Protein AF-0000000075192062 (afdb_homodimer)

pLDDT: mean 96.03, std 3.92, range [68.31, 98.94]

Sequence (660 aa):
MAPKVLLGEIKWAHEEAKELFDGIADVTILDKSLDKSSFFKELSPGGKYSEIVAIFRSYVAFLRHFDKELIDHFPPSLKWVATSSAGYDSVDVEALKAKGIYLSNTPTAVDDATATTALYLIISAMRQFSSAERSLRDLKWKPAGNAAVSHDLTGKTLAILGLGGIGLRIAELVHAFPMRVIYHNRHKAEGAPEYCEYFEDVEEMLKQADVLSISIPLNASTTGIVGEKWIRTMKRGSIIVNTARGGVIDEDALIRALEDGHLGSVGLDVLPNEPHVNPRLLEFPNITLLPHMGTETRDTQRKMEVRALTNIRDYLVHGMGKDLIPEMRTMAPKVLLGEIKWAHEEAKELFDGIADVTILDKSLDKSSFFKELSPGGKYSEIVAIFRSYVAFLRHFDKELIDHFPPSLKWVATSSAGYDSVDVEALKAKGIYLSNTPTAVDDATATTALYLIISAMRQFSSAERSLRDLKWKPAGNAAVSHDLTGKTLAILGLGGIGLRIAELVHAFPMRVIYHNRHKAEGAPEYCEYFEDVEEMLKQADVLSISIPLNASTTGIVGEKWIRTMKRGSIIVNTARGGVIDEDALIRALEDGHLGSVGLDVLPNEPHVNPRLLEFPNITLLPHMGTETRDTQRKMEVRALTNIRDYLVHGMGKDLIPEMRT

Organism: Armillaria gallica (NCBI:txid47427)

Nearest PDB structures (foldseek):
  3wnv-assembly1_A  TM=9.305E-01  e=2.493E-35  Paecilomyces sp. 'thermophila'
  2dbq-assembly1_A  TM=8.800E-01  e=1.506E-28  Pyrococcus horikoshii
  5tx7-assembly1_B  TM=8.130E-01  e=1.736E-26  Nitratidesulfovibrio vulgaris
  5z1z-assembly1_A  TM=7.712E-01  e=2.624E-23  Escherichia coli BL21(DE3)
  5mh6-assembly1_A  TM=8.482E-01  e=2.146E-21  Haloferax mediterranei ATCC 33500

Radius of gyration: 28.7 Å; Cα contacts (8 Å, |Δi|>4): 1396; chains: 2; bounding box: 57×98×65 Å

Solvent-accessible surface area (backbone atoms only — not comparable to full-atom values): 33623 Å² total; per-residue (Å²): 130,64,50,27,33,36,31,41,77,72,86,69,35,60,67,56,51,53,61,66,31,59,94,57,42,43,78,41,70,64,66,85,81,57,51,72,70,57,47,49,51,25,19,29,90,85,27,89,47,25,62,25,32,32,36,41,36,29,85,49,83,80,48,50,49,42,41,59,71,60,57,70,46,54,29,89,54,35,39,39,36,20,28,56,33,70,73,62,77,52,41,42,60,67,54,34,50,74,68,63,29,46,52,27,35,19,73,70,48,47,17,64,46,35,20,52,43,46,50,47,31,50,51,30,25,35,44,36,44,52,38,25,25,52,28,33,76,71,71,60,26,59,54,85,68,46,30,81,75,14,43,66,63,57,76,33,28,39,26,30,41,21,61,47,66,38,29,45,43,36,52,57,55,45,52,69,43,58,36,48,39,34,31,29,45,100,54,86,56,85,84,60,55,86,72,51,42,81,30,81,52,57,64,69,44,34,52,61,23,44,29,40,39,41,41,47,75,62,46,89,86,29,50,34,56,50,20,56,69,56,59,68,46,27,38,74,48,19,32,43,33,36,67,48,46,22,50,26,40,27,61,68,40,52,52,53,30,47,74,72,44,38,29,54,24,31,13,31,26,40,53,68,51,72,80,54,74,65,69,73,62,73,73,47,60,47,40,33,57,40,51,58,52,41,54,44,18,44,60,39,44,27,48,19,41,47,46,15,50,46,29,51,42,32,28,76,74,68,72,50,41,88,41,58,38,74,90,74,61,128,128,63,51,27,32,37,29,40,80,72,87,69,38,58,66,56,51,53,59,64,32,59,94,57,43,44,76,40,71,64,68,84,83,56,50,71,71,55,46,49,51,24,18,30,88,88,27,91,48,26,62,26,31,32,36,40,36,28,84,49,82,80,50,49,51,40,41,59,72,61,56,69,46,55,30,89,53,36,39,38,36,19,28,56,32,69,73,61,78,52,42,40,60,68,54,35,50,76,68,62,28,46,51,26,33,18,72,68,49,47,18,64,47,34,21,51,43,45,50,47,31,52,50,30,26,34,43,35,44,51,38,27,25,52,29,33,76,69,70,61,26,61,54,85,66,45,29,80,74,12,42,65,64,57,78,34,29,39,26,30,43,20,62,48,67,37,30,44,44,35,51,56,55,45,50,69,43,56,35,49,39,34,31,30,45,100,55,87,56,84,84,60,54,86,73,51,42,81,28,82,51,56,64,70,45,32,52,62,22,44,28,40,37,40,42,47,76,61,46,89,88,31,51,34,58,50,19,55,68,56,58,66,47,27,38,75,48,20,32,45,32,36,67,48,46,23,50,26,39,25,62,67,40,52,51,52,30,47,74,72,43,39,30,52,24,32,13,31,27,38,51,69,49,72,79,56,74,64,69,72,63,71,74,45,61,47,40,34,59,39,53,57,51,40,54,46,18,43,60,40,43,27,47,18,41,46,46,14,52,46,28,50,42,31,28,76,73,69,71,52,42,88,41,59,38,73,89,74,60,128

Foldseek 3Di:
DAAEEEEEDDDFQVVLLCVLCPVRHHYDYDDLPDAPVRVLVLCPPPHVNVQHQEYEQDCGHPSVAADLVNLVSHHLNHAEYFYLAPDDPRHPVVSCVVSNHFYFFQPLLLQQLLLVLQVVQVQCLQQVVQLQVVCVVVVNHGDPCSVVLHDQQAPFEEEEEDCDSNNQNNVVVCVVSVHQAEYEDCDDDPPRDPSYHYDPDLLVVQQRHLEYEYADEDDPVQFQVQAQVSLLSHAQQGEYEYLHEQRSHDVVNVLVCLVVRSHNEYHYQYHHDPPDDDCSVVVRSSYHYHPNCSQVDSSSSNSSSSLSSNQVSCCSVVVGGDRGDPVNPD/DAAEEEEEDDDFQVVLLCVLCPVHHHYDYDDLPDAPVRVLVLCPPPHVNVQHQEYEQDCGHPSVAADLVNLVSHHLNHAEYFYLAPADPRHPVVSCVVSNHFYFFQPLLLQQLLLVLLVVQVQCLQQVVQLQVVCVVVVNHGDPCSVVLHDQQAPFAEEEEDCDSNNQNNVVVSVVSVHQAEYEDCDDDPPRDPSYHYDPDLLVRQQRHLEYEYADEDDPVQFQVQAQVSLLSHAQQGEYEYLHEQRSHPVVSVLVCLVVRSHNEYHYQYHHDPPDDDCSVVVRSSYHYHPNCSQVDSSSSNSSSSLSSNQVSCCSVVVGGDRGDPVNPD

Structure (mmCIF, N/CA/C/O backbone):
data_AF-0000000075192062-model_v1
#
loop_
_entity.id
_entity.type
_entity.pdbx_description
1 polymer 'D-isomer specific 2-hydroxyacid dehydrogenase'
#
loop_
_atom_site.group_PDB
_atom_site.id
_atom_site.type_symbol
_atom_site.label_atom_id
_atom_site.label_alt_id
_atom_site.label_comp_id
_atom_site.label_asym_id
_atom_site.label_entity_id
_atom_site.label_seq_id
_atom_site.pdbx_PDB_ins_code
_atom_site.Cartn_x
_atom_site.Cartn_y
_atom_site.Cartn_z
_atom_site.occupancy
_atom_site.B_iso_or_equiv
_atom_site.auth_seq_id
_atom_site.auth_comp_id
_atom_site.auth_asym_id
_atom_site.auth_atom_id
_atom_site.pdbx_PDB_model_num
ATOM 1 N N . MET A 1 1 ? 9.016 48.906 15.477 1 80 1 MET A N 1
ATOM 2 C CA . MET A 1 1 ? 9.531 47.656 16.016 1 80 1 MET A CA 1
ATOM 3 C C . MET A 1 1 ? 9.078 46.469 15.164 1 80 1 MET A C 1
ATOM 5 O O . MET A 1 1 ? 8.008 46.5 14.555 1 80 1 MET A O 1
ATOM 9 N N . ALA A 1 2 ? 9.922 45.531 15.016 1 93.31 2 ALA A N 1
ATOM 10 C CA . ALA A 1 2 ? 9.57 44.406 14.188 1 93.31 2 ALA A CA 1
ATOM 11 C C . ALA A 1 2 ? 8.367 43.656 14.773 1 93.31 2 ALA A C 1
ATOM 13 O O . ALA A 1 2 ? 8.242 43.531 15.992 1 93.31 2 ALA A O 1
ATOM 14 N N . PRO A 1 3 ? 7.449 43.312 13.906 1 97.44 3 PRO A N 1
ATOM 15 C CA . PRO A 1 3 ? 6.305 42.562 14.414 1 97.44 3 PRO A CA 1
ATOM 16 C C . PRO A 1 3 ? 6.719 41.312 15.164 1 97.44 3 PRO A C 1
ATOM 18 O O . PRO A 1 3 ? 7.699 40.656 14.797 1 97.44 3 PRO A O 1
ATOM 21 N N . LYS A 1 4 ? 5.977 41 16.203 1 98.12 4 LYS A N 1
ATOM 22 C CA . LYS A 1 4 ? 6.273 39.844 17.031 1 98.12 4 LYS A CA 1
ATOM 23 C C . LYS A 1 4 ? 5.465 38.625 16.594 1 98.12 4 LYS A C 1
ATOM 25 O O . LYS A 1 4 ? 4.242 38.688 16.484 1 98.12 4 LYS A O 1
ATOM 30 N N . VAL A 1 5 ? 6.18 37.5 16.344 1 98.38 5 VAL A N 1
ATOM 31 C CA . VAL A 1 5 ? 5.555 36.281 15.898 1 98.38 5 VAL A CA 1
ATOM 32 C C . VAL A 1 5 ? 5.793 35.188 16.922 1 98.38 5 VAL A C 1
ATOM 34 O O . VAL A 1 5 ? 6.914 35 17.391 1 98.38 5 VAL A O 1
ATOM 37 N N . LEU A 1 6 ? 4.715 34.5 17.281 1 97.25 6 LEU A N 1
ATOM 38 C CA . LEU A 1 6 ? 4.82 33.344 18.188 1 97.25 6 LEU A CA 1
ATOM 39 C C . LEU A 1 6 ? 4.789 32.031 17.391 1 97.25 6 LEU A C 1
ATOM 41 O O . LEU A 1 6 ? 3.83 31.766 16.672 1 97.25 6 LEU A O 1
ATOM 45 N N . LEU A 1 7 ? 5.832 31.297 17.516 1 96.44 7 LEU A N 1
ATOM 46 C CA . LEU A 1 7 ? 5.887 30 16.859 1 96.44 7 LEU A CA 1
ATOM 47 C C . LEU A 1 7 ? 5.629 28.875 17.859 1 96.44 7 LEU A C 1
ATOM 49 O O . LEU A 1 7 ? 6.312 28.766 18.875 1 96.44 7 LEU A O 1
ATOM 53 N N . GLY A 1 8 ? 4.613 28.078 17.484 1 93.56 8 GLY A N 1
ATOM 54 C CA . GLY A 1 8 ? 4.551 26.797 18.172 1 93.56 8 GLY A CA 1
ATOM 55 C C . GLY A 1 8 ? 5.738 25.906 17.875 1 93.56 8 GLY A C 1
ATOM 56 O O . GLY A 1 8 ? 6.75 26.359 17.344 1 93.56 8 GLY A O 1
ATOM 57 N N . GLU A 1 9 ? 5.766 24.641 18.156 1 91.19 9 GLU A N 1
ATOM 58 C CA . GLU A 1 9 ? 6.879 23.734 17.906 1 91.19 9 GLU A CA 1
ATOM 59 C C . GLU A 1 9 ? 7.09 23.5 16.422 1 91.19 9 GLU A C 1
ATOM 61 O O . GLU A 1 9 ? 6.164 23.109 15.703 1 91.19 9 GLU A O 1
ATOM 66 N N . ILE A 1 10 ? 8.258 23.922 15.969 1 94.06 10 ILE A N 1
ATOM 67 C CA . ILE A 1 10 ? 8.711 23.562 14.625 1 94.06 10 ILE A CA 1
ATOM 68 C C . ILE A 1 10 ? 9.523 22.266 14.688 1 94.06 10 ILE A C 1
ATOM 70 O O . ILE A 1 10 ? 10.484 22.172 15.445 1 94.06 10 ILE A O 1
ATOM 74 N N . LYS A 1 11 ? 9.18 21.406 13.898 1 94.06 11 LYS A N 1
ATOM 75 C CA . LYS A 1 11 ? 9.844 20.109 13.969 1 94.06 11 LYS A CA 1
ATOM 76 C C . LYS A 1 11 ? 10.977 20.016 12.953 1 94.06 11 LYS A C 1
ATOM 78 O O . LYS A 1 11 ? 12.062 19.531 13.273 1 94.06 11 LYS A O 1
ATOM 83 N N . TRP A 1 12 ? 10.742 20.516 11.719 1 96.38 12 TRP A N 1
ATOM 84 C CA . TRP A 1 12 ? 11.68 20.188 10.648 1 96.38 12 TRP A CA 1
ATOM 85 C C . TRP A 1 12 ? 12.172 21.453 9.953 1 96.38 12 TRP A C 1
ATOM 87 O O . TRP A 1 12 ? 13.281 21.484 9.422 1 96.38 12 TRP A O 1
ATOM 97 N N . ALA A 1 13 ? 11.375 22.5 9.93 1 97.31 13 ALA A N 1
ATOM 98 C CA . ALA A 1 13 ? 11.633 23.656 9.078 1 97.31 13 ALA A CA 1
ATOM 99 C C . ALA A 1 13 ? 12.344 24.766 9.867 1 97.31 13 ALA A C 1
ATOM 101 O O . ALA A 1 13 ? 12.016 25.938 9.719 1 97.31 13 ALA A O 1
ATOM 102 N N . HIS A 1 14 ? 13.289 24.391 10.68 1 96.94 14 HIS A N 1
ATOM 103 C CA . HIS A 1 14 ? 13.977 25.359 11.531 1 96.94 14 HIS A CA 1
ATOM 104 C C . HIS A 1 14 ? 14.734 26.391 10.695 1 96.94 14 HIS A C 1
ATOM 106 O O . HIS A 1 14 ? 14.641 27.594 10.945 1 96.94 14 HIS A O 1
ATOM 112 N N . GLU A 1 15 ? 15.453 25.906 9.727 1 97.62 15 GLU A N 1
ATOM 113 C CA . GLU A 1 15 ? 16.25 26.812 8.891 1 97.62 15 GLU A CA 1
ATOM 114 C C . GLU A 1 15 ? 15.352 27.719 8.047 1 97.62 15 GLU A C 1
ATOM 116 O O . GLU A 1 15 ? 15.625 28.906 7.898 1 97.62 15 GLU A O 1
ATOM 121 N N . GLU A 1 16 ? 14.352 27.094 7.547 1 97.94 16 GLU A N 1
ATOM 122 C CA . GLU A 1 16 ? 13.414 27.891 6.75 1 97.94 16 GLU A CA 1
ATOM 123 C C . GLU A 1 16 ? 12.758 28.969 7.59 1 97.94 16 GLU A C 1
ATOM 125 O O . GLU A 1 16 ? 12.555 30.094 7.113 1 97.94 16 GLU A O 1
ATOM 130 N N . ALA A 1 17 ? 12.391 28.625 8.805 1 97.5 17 ALA A N 1
ATOM 131 C CA . ALA A 1 17 ? 11.773 29.609 9.695 1 97.5 17 ALA A CA 1
ATOM 132 C C . ALA A 1 17 ? 12.695 30.797 9.914 1 97.5 17 ALA A C 1
ATOM 134 O O . ALA A 1 17 ? 12.258 31.953 9.859 1 97.5 17 ALA A O 1
ATOM 135 N N . LYS A 1 18 ? 13.953 30.547 10.18 1 97.44 18 LYS A N 1
ATOM 136 C CA . LYS A 1 18 ? 14.938 31.609 10.367 1 97.44 18 LYS A CA 1
ATOM 137 C C . LYS A 1 18 ? 15.047 32.5 9.125 1 97.44 18 LYS A C 1
ATOM 139 O O . LYS A 1 18 ? 15.047 33.719 9.219 1 97.44 18 LYS A O 1
ATOM 144 N N . GLU A 1 19 ? 15.086 31.812 8.031 1 98.12 19 GLU A N 1
ATOM 145 C CA . GLU A 1 19 ? 15.25 32.531 6.766 1 98.12 19 GLU A CA 1
ATOM 146 C C . GLU A 1 19 ? 14.016 33.375 6.449 1 98.12 19 GLU A C 1
ATOM 148 O O . GLU A 1 19 ? 14.141 34.531 6.039 1 98.12 19 GLU A O 1
ATOM 153 N N . LEU A 1 20 ? 12.898 32.844 6.668 1 98.12 20 LEU A N 1
ATOM 154 C CA . LEU A 1 20 ? 11.641 33.469 6.285 1 98.12 20 LEU A CA 1
ATOM 155 C C . LEU A 1 20 ? 11.391 34.719 7.113 1 98.12 20 LEU A C 1
ATOM 157 O O . LEU A 1 20 ? 10.781 35.688 6.629 1 98.12 20 LEU A O 1
ATOM 161 N N . PHE A 1 21 ? 11.914 34.781 8.352 1 98.12 21 PHE A N 1
ATOM 162 C CA . PHE A 1 21 ? 11.547 35.906 9.242 1 98.12 21 PHE A CA 1
ATOM 163 C C . PHE A 1 21 ? 12.727 36.812 9.477 1 98.12 21 PHE A C 1
ATOM 165 O O . PHE A 1 21 ? 12.609 37.844 10.172 1 98.12 21 PHE A O 1
ATOM 172 N N . ASP A 1 22 ? 13.852 36.438 8.867 1 97.38 22 ASP A N 1
ATOM 173 C CA . ASP A 1 22 ? 15.047 37.25 9.016 1 97.38 22 ASP A CA 1
ATOM 174 C C . ASP A 1 22 ? 14.797 38.688 8.555 1 97.38 22 ASP A C 1
ATOM 176 O O . ASP A 1 22 ? 14.469 38.938 7.391 1 97.38 22 ASP A O 1
ATOM 180 N N . GLY A 1 23 ? 14.945 39.562 9.5 1 97.19 23 GLY A N 1
ATOM 181 C CA . GLY A 1 23 ? 14.781 40.969 9.18 1 97.19 23 GLY A CA 1
ATOM 182 C C . GLY A 1 23 ? 13.328 41.375 9.023 1 97.19 23 GLY A C 1
ATOM 183 O O . GLY A 1 23 ? 13.031 42.531 8.711 1 97.19 23 GLY A O 1
ATOM 184 N N . ILE A 1 24 ? 12.461 40.469 9.273 1 97.25 24 ILE A N 1
ATOM 185 C CA . ILE A 1 24 ? 11.055 40.75 9 1 97.25 24 ILE A CA 1
ATOM 186 C C . ILE A 1 24 ? 10.273 40.781 10.312 1 97.25 24 ILE A C 1
ATOM 188 O O . ILE A 1 24 ? 9.383 41.625 10.5 1 97.25 24 ILE A O 1
ATOM 192 N N . ALA A 1 25 ? 10.695 39.875 11.227 1 98.06 25 ALA A N 1
ATOM 193 C CA . ALA A 1 25 ? 9.898 39.719 12.445 1 98.06 25 ALA A CA 1
ATOM 194 C C . ALA A 1 25 ? 10.773 39.344 13.633 1 98.06 25 ALA A C 1
ATOM 196 O O . ALA A 1 25 ? 11.891 38.875 13.461 1 98.06 25 ALA A O 1
ATOM 197 N N . ASP A 1 26 ? 10.289 39.688 14.82 1 97.81 26 ASP A N 1
ATOM 198 C CA . ASP A 1 26 ? 10.82 39.156 16.078 1 97.81 26 ASP A CA 1
ATOM 199 C C . ASP A 1 26 ? 10.109 37.875 16.469 1 97.81 26 ASP A C 1
ATOM 201 O O . ASP A 1 26 ? 8.953 37.906 16.891 1 97.81 26 ASP A O 1
ATOM 205 N N . VAL A 1 27 ? 10.883 36.781 16.391 1 97.31 27 VAL A N 1
ATOM 206 C CA . VAL A 1 27 ? 10.273 35.469 16.547 1 97.31 27 VAL A CA 1
ATOM 207 C C . VAL A 1 27 ? 10.477 34.969 17.984 1 97.31 27 VAL A C 1
ATOM 209 O O . VAL A 1 27 ? 11.594 35.031 18.5 1 97.31 27 VAL A O 1
ATOM 212 N N . THR A 1 28 ? 9.406 34.625 18.547 1 95.5 28 THR A N 1
ATOM 213 C CA . THR A 1 28 ? 9.445 33.969 19.859 1 95.5 28 THR A CA 1
ATOM 214 C C . THR A 1 28 ? 8.883 32.562 19.766 1 95.5 28 THR A C 1
ATOM 216 O O . THR A 1 28 ? 7.867 32.312 19.109 1 95.5 28 THR A O 1
ATOM 219 N N . ILE A 1 29 ? 9.531 31.625 20.406 1 93.31 29 ILE A N 1
ATOM 220 C CA . ILE A 1 29 ? 9.078 30.25 20.453 1 93.31 29 ILE A CA 1
ATOM 221 C C . ILE A 1 29 ? 8.25 30 21.703 1 93.31 29 ILE A C 1
ATOM 223 O O . ILE A 1 29 ? 8.617 30.469 22.797 1 93.31 29 ILE A O 1
ATOM 227 N N . LEU A 1 30 ? 7.203 29.312 21.531 1 94.31 30 LEU A N 1
ATOM 228 C CA . LEU A 1 30 ? 6.332 29.016 22.656 1 94.31 30 LEU A CA 1
ATOM 229 C C . LEU A 1 30 ? 7.086 28.25 23.75 1 94.31 30 LEU A C 1
ATOM 231 O O . LEU A 1 30 ? 7.828 27.312 23.438 1 94.31 30 LEU A O 1
ATOM 235 N N . ASP A 1 31 ? 6.867 28.688 24.969 1 90 31 ASP A N 1
ATOM 236 C CA . ASP A 1 31 ? 7.387 27.953 26.125 1 90 31 ASP A CA 1
ATOM 237 C C . ASP A 1 31 ? 6.496 26.75 26.469 1 90 31 ASP A C 1
ATOM 239 O O . ASP A 1 31 ? 5.418 26.922 27.047 1 90 31 ASP A O 1
ATOM 243 N N . LYS A 1 32 ? 6.945 25.547 26.281 1 86.06 32 LYS A N 1
ATOM 244 C CA . LYS A 1 32 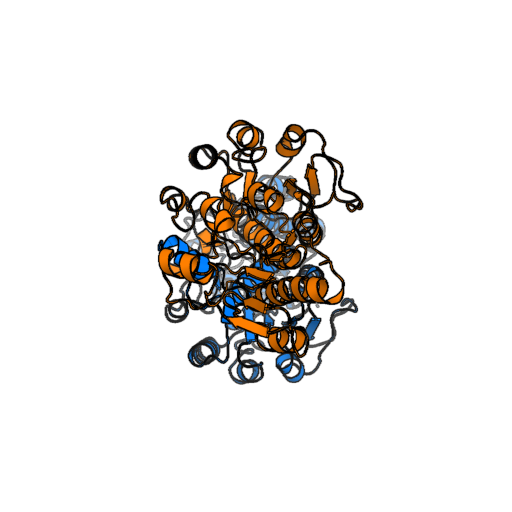? 6.152 24.328 26.406 1 86.06 32 LYS A CA 1
ATOM 245 C C . LYS A 1 32 ? 5.887 24 27.875 1 86.06 32 LYS A C 1
ATOM 247 O O . LYS A 1 32 ? 5.023 23.172 28.188 1 86.06 32 LYS A O 1
ATOM 252 N N . SER A 1 33 ? 6.535 24.703 28.703 1 86.25 33 SER A N 1
ATOM 253 C CA . SER A 1 33 ? 6.387 24.406 30.125 1 86.25 33 SER A CA 1
ATOM 254 C C . SER A 1 33 ? 5.211 25.172 30.734 1 86.25 33 SER A C 1
ATOM 256 O O . SER A 1 33 ? 4.781 24.875 31.844 1 86.25 33 SER A O 1
ATOM 258 N N . LEU A 1 34 ? 4.684 26.062 30.016 1 88.25 34 LEU A N 1
ATOM 259 C CA . LEU A 1 34 ? 3.586 26.875 30.516 1 88.25 34 LEU A CA 1
ATOM 260 C C . LEU A 1 34 ? 2.314 26.047 30.656 1 88.25 34 LEU A C 1
ATOM 262 O O . LEU A 1 34 ? 2.027 25.203 29.812 1 88.25 34 LEU A O 1
ATOM 266 N N . ASP A 1 35 ? 1.603 26.266 31.688 1 90.25 35 ASP A N 1
ATOM 267 C CA . ASP A 1 35 ? 0.239 25.75 31.766 1 90.25 35 ASP A CA 1
ATOM 268 C C . ASP A 1 35 ? -0.76 26.75 31.188 1 90.25 35 ASP A C 1
ATOM 270 O O . ASP A 1 35 ? -0.382 27.844 30.781 1 90.25 35 ASP A O 1
ATOM 274 N N . LYS A 1 36 ? -1.962 26.359 31.172 1 90.88 36 LYS A N 1
ATOM 275 C CA . LYS A 1 36 ? -3 27.156 30.516 1 90.88 36 LYS A CA 1
ATOM 276 C C . LYS A 1 36 ? -3.127 28.531 31.172 1 90.88 36 LYS A C 1
ATOM 278 O O . LYS A 1 36 ? -3.143 29.547 30.469 1 90.88 36 LYS A O 1
ATOM 283 N N . SER A 1 37 ? -3.195 28.562 32.438 1 92.75 37 SER A N 1
ATOM 284 C CA . SER A 1 37 ? -3.363 29.812 33.156 1 92.75 37 SER A CA 1
ATOM 285 C C . SER A 1 37 ? -2.18 30.75 32.938 1 92.75 37 SER A C 1
ATOM 287 O O . SER A 1 37 ? -2.363 31.953 32.719 1 92.75 37 SER A O 1
ATOM 289 N N . SER A 1 38 ? -1.039 30.25 33 1 94.12 38 SER A N 1
ATOM 290 C CA . SER A 1 38 ? 0.164 31.047 32.781 1 94.12 38 SER A CA 1
ATOM 291 C C . SER A 1 38 ? 0.214 31.562 31.328 1 94.12 38 SER A C 1
ATOM 293 O O . SER A 1 38 ? 0.672 32.688 31.094 1 94.12 38 SER A O 1
ATOM 295 N N . PHE A 1 39 ? -0.188 30.797 30.422 1 94.25 39 PHE A N 1
ATOM 296 C CA . PHE A 1 39 ? -0.221 31.219 29.031 1 94.25 39 PHE A CA 1
ATOM 297 C C . PHE A 1 39 ? -1.165 32.406 28.844 1 94.25 39 PHE A C 1
ATOM 299 O O . PHE A 1 39 ? -0.823 33.375 28.172 1 94.25 39 PHE A O 1
ATOM 306 N N . PHE A 1 40 ? -2.34 32.281 29.469 1 95.19 40 PHE A N 1
ATOM 307 C CA . PHE A 1 40 ? -3.299 33.375 29.406 1 95.19 40 PHE A CA 1
ATOM 308 C C . PHE A 1 40 ? -2.691 34.656 29.953 1 95.19 40 PHE A C 1
ATOM 310 O O . PHE A 1 40 ? -2.891 35.75 29.375 1 95.19 40 PHE A O 1
ATOM 317 N N . LYS A 1 41 ? -1.931 34.5 30.953 1 95.94 41 LYS A N 1
ATOM 318 C CA . LYS A 1 41 ? -1.27 35.656 31.562 1 95.94 41 LYS A CA 1
ATOM 319 C C . LYS A 1 41 ? -0.248 36.281 30.594 1 95.94 41 LYS A C 1
ATOM 321 O O . LYS A 1 41 ? -0.136 37.5 30.484 1 95.94 41 LYS A O 1
ATOM 326 N N . GLU A 1 42 ? 0.466 35.406 29.938 1 95.88 42 GLU A N 1
ATOM 327 C CA . GLU A 1 42 ? 1.484 35.875 29 1 95.88 42 GLU A CA 1
ATOM 328 C C . GLU A 1 42 ? 0.852 36.562 27.797 1 95.88 42 GLU A C 1
ATOM 330 O O . GLU A 1 42 ? 1.497 37.406 27.141 1 95.88 42 GLU A O 1
ATOM 335 N N . LEU A 1 43 ? -0.387 36.281 27.5 1 96.62 43 LEU A N 1
ATOM 336 C CA . LEU A 1 43 ? -1.108 36.906 26.391 1 96.62 43 LEU A CA 1
ATOM 337 C C . LEU A 1 43 ? -1.665 38.281 26.812 1 96.62 43 LEU A C 1
ATOM 339 O O . LEU A 1 43 ? -2.023 39.094 25.953 1 96.62 43 LEU A O 1
ATOM 343 N N . SER A 1 44 ? -1.788 38.5 28.047 1 96.88 44 SER A N 1
ATOM 344 C CA . SER A 1 44 ? -2.361 39.719 28.594 1 96.88 44 SER A CA 1
ATOM 345 C C . SER A 1 44 ? -1.371 40.875 28.5 1 96.88 44 SER A C 1
ATOM 347 O O . SER A 1 44 ? -0.178 40.656 28.266 1 96.88 44 SER A O 1
ATOM 349 N N . PRO A 1 45 ? -1.908 42.125 28.688 1 96.31 45 PRO A N 1
ATOM 350 C CA . PRO A 1 45 ? -1.008 43.281 28.609 1 96.31 45 PRO A CA 1
ATOM 351 C C . PRO A 1 45 ? 0.18 43.156 29.562 1 96.31 45 PRO A C 1
ATOM 353 O O . PRO A 1 45 ? 0.003 42.844 30.734 1 96.31 45 PRO A O 1
ATOM 356 N N . GLY A 1 46 ? 1.326 43.312 29.031 1 95.81 46 GLY A N 1
ATOM 357 C CA . GLY A 1 46 ? 2.545 43.25 29.828 1 95.81 46 GLY A CA 1
ATOM 358 C C . GLY A 1 46 ? 3.197 41.875 29.75 1 95.81 46 GLY A C 1
ATOM 359 O O . GLY A 1 46 ? 4.352 41.719 30.156 1 95.81 46 GLY A O 1
ATOM 360 N N . GLY A 1 47 ? 2.52 40.938 29.266 1 96.12 47 GLY A N 1
ATOM 361 C CA . GLY A 1 47 ? 3.049 39.594 29.156 1 96.12 47 GLY A CA 1
ATOM 362 C C . GLY A 1 47 ? 3.975 39.406 27.969 1 96.12 47 GLY A C 1
ATOM 363 O O . GLY A 1 47 ? 4.039 40.281 27.094 1 96.12 47 GLY A O 1
ATOM 364 N N . LYS A 1 48 ? 4.641 38.281 27.953 1 96 48 LYS A N 1
ATOM 365 C CA . LYS A 1 48 ? 5.652 37.969 26.953 1 96 48 LYS A CA 1
ATOM 366 C C . LYS A 1 48 ? 5.043 37.906 25.547 1 96 48 LYS A C 1
ATOM 368 O O . LYS A 1 48 ? 5.703 38.25 24.562 1 96 48 LYS A O 1
ATOM 373 N N . TYR A 1 49 ? 3.787 37.5 25.5 1 96.81 49 TYR A N 1
ATOM 374 C CA . TYR A 1 49 ? 3.137 37.312 24.203 1 96.81 49 TYR A CA 1
ATOM 375 C C . TYR A 1 49 ? 2.076 38.375 23.953 1 96.81 49 TYR A C 1
ATOM 377 O O . TYR A 1 49 ? 1.199 38.188 23.094 1 96.81 49 TYR A O 1
ATOM 385 N N . SER A 1 50 ? 2.049 39.469 24.625 1 97.12 50 SER A N 1
ATOM 386 C CA . SER A 1 50 ? 0.962 40.438 24.656 1 97.12 50 SER A CA 1
ATOM 387 C C . SER A 1 50 ? 0.931 41.281 23.375 1 97.12 50 SER A C 1
ATOM 389 O O . SER A 1 50 ? -0.071 41.906 23.062 1 97.12 50 SER A O 1
ATOM 391 N N . GLU A 1 51 ? 2.029 41.219 22.578 1 97.69 51 GLU A N 1
ATOM 392 C CA . GLU A 1 51 ? 2.082 42.062 21.391 1 97.69 51 GLU A CA 1
ATOM 393 C C . GLU A 1 51 ? 2.283 41.25 20.125 1 97.69 51 GLU A C 1
ATOM 395 O O . GLU A 1 51 ? 2.723 41.781 19.094 1 97.69 51 GLU A O 1
ATOM 400 N N . ILE A 1 52 ? 2.035 39.969 20.188 1 98.19 52 ILE A N 1
ATOM 401 C CA . ILE A 1 52 ? 2.211 39.125 19.016 1 98.19 52 ILE A CA 1
ATOM 402 C C . ILE A 1 52 ? 1.194 39.5 17.953 1 98.19 52 ILE A C 1
ATOM 404 O O . ILE A 1 52 ? 0.056 39.875 18.266 1 98.19 52 ILE A O 1
ATOM 408 N N . VAL A 1 53 ? 1.665 39.406 16.719 1 98.38 53 VAL A N 1
ATOM 409 C CA . VAL A 1 53 ? 0.818 39.781 15.594 1 98.38 53 VAL A CA 1
ATOM 410 C C . VAL A 1 53 ? 0.368 38.531 14.852 1 98.38 53 VAL A C 1
ATOM 412 O O . VAL A 1 53 ? -0.651 38.531 14.156 1 98.38 53 VAL A O 1
ATOM 415 N N . ALA A 1 54 ? 1.148 37.438 15.023 1 98.56 54 ALA A N 1
ATOM 416 C CA . ALA A 1 54 ? 0.843 36.188 14.32 1 98.56 54 ALA A CA 1
ATOM 417 C C . ALA A 1 54 ? 1.281 35 15.133 1 98.56 54 ALA A C 1
ATOM 419 O O . ALA A 1 54 ? 2.199 35.094 15.953 1 98.56 54 ALA A O 1
ATOM 420 N N . ILE A 1 55 ? 0.577 33.875 14.906 1 97.81 55 ILE A N 1
ATOM 421 C CA . ILE A 1 55 ? 0.885 32.625 15.562 1 97.81 55 ILE A CA 1
ATOM 422 C C . ILE A 1 55 ? 1.055 31.516 14.508 1 97.81 55 ILE A C 1
ATOM 424 O O . ILE A 1 55 ? 0.243 31.406 13.586 1 97.81 55 ILE A O 1
ATOM 428 N N . PHE A 1 56 ? 2.141 30.812 14.641 1 97.62 56 PHE A N 1
ATOM 429 C CA . PHE A 1 56 ? 2.252 29.5 14.016 1 97.62 56 PHE A CA 1
ATOM 430 C C . PHE A 1 56 ? 1.693 28.406 14.93 1 97.62 56 PHE A C 1
ATOM 432 O O . PHE A 1 56 ? 2.289 28.094 15.961 1 97.62 56 PHE A O 1
ATOM 439 N N . ARG A 1 57 ? 0.562 27.891 14.508 1 95.19 57 ARG A N 1
ATOM 440 C CA . ARG A 1 57 ? -0.126 26.891 15.328 1 95.19 57 ARG A CA 1
ATOM 441 C C . ARG A 1 57 ? 0.34 25.484 14.984 1 95.19 57 ARG A C 1
ATOM 443 O O . ARG A 1 57 ? 0.17 25.031 13.852 1 95.19 57 ARG A O 1
ATOM 450 N N . SER A 1 58 ? 0.995 24.875 15.938 1 87.56 58 SER A N 1
ATOM 451 C CA . SER A 1 58 ? 1.329 23.453 15.891 1 87.56 58 SER A CA 1
ATOM 452 C C . SER A 1 58 ? 0.446 22.641 16.828 1 87.56 58 SER A C 1
ATOM 454 O O . SER A 1 58 ? -0.525 23.156 17.391 1 87.56 58 SER A O 1
ATOM 456 N N . TYR A 1 59 ? 0.618 21.359 16.922 1 79.75 59 TYR A N 1
ATOM 457 C CA . TYR A 1 59 ? -0.275 20.516 17.703 1 79.75 59 TYR A CA 1
ATOM 458 C C . TYR A 1 59 ? 0.319 20.219 19.078 1 79.75 59 TYR A C 1
ATOM 460 O O . TYR A 1 59 ? 0.198 19.094 19.594 1 79.75 59 TYR A O 1
ATOM 468 N N . VAL A 1 60 ? 0.904 21.266 19.578 1 76.56 60 VAL A N 1
ATOM 469 C CA . VAL A 1 60 ? 1.502 21.078 20.906 1 76.56 60 VAL A CA 1
ATOM 470 C C . VAL A 1 60 ? 0.758 21.922 21.938 1 76.56 60 VAL A C 1
ATOM 472 O O . VAL A 1 60 ? 0.244 22.984 21.609 1 76.56 60 VAL A O 1
ATOM 475 N N . ALA A 1 61 ? 0.689 21.406 23.094 1 76.19 61 ALA A N 1
ATOM 476 C CA . ALA A 1 61 ? 0.227 22.078 24.297 1 76.19 61 ALA A CA 1
ATOM 477 C C . ALA A 1 61 ? -1.126 22.75 24.062 1 76.19 61 ALA A C 1
ATOM 479 O O . ALA A 1 61 ? -2.088 22.094 23.656 1 76.19 61 ALA A O 1
ATOM 480 N N . PHE A 1 62 ? -1.273 24.031 24.406 1 78.25 62 PHE A N 1
ATOM 481 C CA . PHE A 1 62 ? -2.512 24.797 24.391 1 78.25 62 PHE A CA 1
ATOM 482 C C . PHE A 1 62 ? -2.83 25.281 22.969 1 78.25 62 PHE A C 1
ATOM 484 O O . PHE A 1 62 ? -3.902 25.828 22.734 1 78.25 62 PHE A O 1
ATOM 491 N N . LEU A 1 63 ? -1.946 24.875 22 1 85 63 LEU A N 1
ATOM 492 C CA . LEU A 1 63 ? -2.164 25.344 20.625 1 85 63 LEU A CA 1
ATOM 493 C C . LEU A 1 63 ? -2.9 24.281 19.812 1 85 63 LEU A C 1
ATOM 495 O O . LEU A 1 63 ? -3.254 24.516 18.656 1 85 63 LEU A O 1
ATOM 499 N N . ARG A 1 64 ? -3.227 23.172 20.469 1 83.81 64 ARG A N 1
ATOM 500 C CA . ARG A 1 64 ? -3.895 22.078 19.781 1 83.81 64 ARG A CA 1
ATOM 501 C C . ARG A 1 64 ? -5.344 22.422 19.469 1 83.81 64 ARG A C 1
ATOM 503 O O . ARG A 1 64 ? -5.879 22.031 18.438 1 83.81 64 ARG A O 1
ATOM 510 N N . HIS A 1 65 ? -5.949 23.109 20.453 1 88.56 65 HIS A N 1
ATOM 511 C CA . HIS A 1 65 ? -7.355 23.469 20.312 1 88.56 65 HIS A CA 1
ATOM 512 C C . HIS A 1 65 ? -7.562 24.969 20.484 1 88.56 65 HIS A C 1
ATOM 514 O O . HIS A 1 65 ? -7.289 25.516 21.547 1 88.56 65 HIS A O 1
ATOM 520 N N . PHE A 1 66 ? -8 25.609 19.438 1 94.62 66 PHE A N 1
ATOM 521 C CA . PHE A 1 66 ? -8.359 27.016 19.484 1 94.62 66 PHE A CA 1
ATOM 522 C C . PHE A 1 66 ? -9.859 27.188 19.719 1 94.62 66 PHE A C 1
ATOM 524 O O . PHE A 1 66 ? -10.602 27.516 18.781 1 94.62 66 PHE A O 1
ATOM 531 N N . ASP A 1 67 ? -10.25 27.047 21 1 94.31 67 ASP A N 1
ATOM 532 C CA . ASP A 1 67 ? -11.648 27.25 21.344 1 94.31 67 ASP A CA 1
ATOM 533 C C . ASP A 1 67 ? -11.93 28.703 21.703 1 94.31 67 ASP A C 1
ATOM 535 O O . ASP A 1 67 ? -11.016 29.531 21.734 1 94.31 67 ASP A O 1
ATOM 539 N N . LYS A 1 68 ? -13.156 29 22 1 96 68 LYS A N 1
ATOM 540 C CA . LYS A 1 68 ? -13.578 30.375 22.25 1 96 68 LYS A CA 1
ATOM 541 C C . LYS A 1 68 ? -12.852 30.953 23.469 1 96 68 LYS A C 1
ATOM 543 O O . LYS A 1 68 ? -12.477 32.125 23.469 1 96 68 LYS A O 1
ATOM 548 N N . GLU A 1 69 ? -12.703 30.156 24.469 1 95.25 69 GLU A N 1
ATOM 549 C CA . GLU A 1 69 ? -12.039 30.625 25.672 1 95.25 69 GLU A CA 1
ATOM 550 C C . GLU A 1 69 ? -10.625 31.125 25.375 1 95.25 69 GLU A C 1
ATOM 552 O O . GLU A 1 69 ? -10.258 32.219 25.766 1 95.25 69 GLU A O 1
ATOM 557 N N . LEU A 1 70 ? -9.852 30.281 24.719 1 95.12 70 LEU A N 1
ATOM 558 C CA . LEU A 1 70 ? -8.484 30.656 24.375 1 95.12 70 LEU A CA 1
ATOM 559 C C . LEU A 1 70 ? -8.477 31.891 23.484 1 95.12 70 LEU A C 1
ATOM 561 O O . LEU A 1 70 ? -7.691 32.812 23.703 1 95.12 70 LEU A O 1
ATOM 565 N N . ILE A 1 71 ? -9.281 31.953 22.484 1 97.19 71 ILE A N 1
ATOM 566 C CA . ILE A 1 71 ? -9.328 33 21.484 1 97.19 71 ILE A CA 1
ATOM 567 C C . ILE A 1 71 ? -9.664 34.344 22.156 1 97.19 71 ILE A C 1
ATOM 569 O O . ILE A 1 71 ? -9.117 35.375 21.797 1 97.19 71 ILE A O 1
ATOM 573 N N . ASP A 1 72 ? -10.531 34.25 23.156 1 96.5 72 ASP A N 1
ATOM 574 C CA . ASP A 1 72 ? -10.922 35.469 23.875 1 96.5 72 ASP A CA 1
ATOM 575 C C . ASP A 1 72 ? -9.719 36.094 24.562 1 96.5 72 ASP A C 1
ATOM 577 O O . ASP A 1 72 ? -9.695 37.312 24.781 1 96.5 72 ASP A O 1
ATOM 581 N N . HIS A 1 73 ? -8.727 35.375 24.844 1 96.75 73 HIS A N 1
ATOM 582 C CA . HIS A 1 73 ? -7.562 35.875 25.562 1 96.75 73 HIS A CA 1
ATOM 583 C C . HIS A 1 73 ? -6.504 36.406 24.594 1 96.75 73 HIS A C 1
ATOM 585 O O . HIS A 1 73 ? -5.5 37 25.016 1 96.75 73 HIS A O 1
ATOM 591 N N . PHE A 1 74 ? -6.66 36.188 23.297 1 97.75 74 PHE A N 1
ATOM 592 C CA . PHE A 1 74 ? -5.672 36.656 22.328 1 97.75 74 PHE A CA 1
ATOM 593 C C . PHE A 1 74 ? -5.578 38.156 22.359 1 97.75 74 PHE A C 1
ATOM 595 O O . PHE A 1 74 ? -6.59 38.875 22.484 1 97.75 74 PHE A O 1
ATOM 602 N N . PRO A 1 75 ? -4.402 38.75 22.344 1 98.06 75 PRO A N 1
ATOM 603 C CA . PRO A 1 75 ? -4.258 40.219 22.359 1 98.06 75 PRO A CA 1
ATOM 604 C C . PRO A 1 75 ? -4.824 40.875 21.109 1 98.06 75 PRO A C 1
ATOM 606 O O . PRO A 1 75 ? -4.867 40.25 20.031 1 98.06 75 PRO A O 1
ATOM 609 N N . PRO A 1 76 ? -5.215 42.094 21.219 1 97.5 76 PRO A N 1
ATOM 610 C CA . PRO A 1 76 ? -5.773 42.781 20.062 1 97.5 76 PRO A CA 1
ATOM 611 C C . PRO A 1 76 ? -4.777 42.938 18.906 1 97.5 76 PRO A C 1
ATOM 613 O O . PRO A 1 76 ? -5.18 43.125 17.766 1 97.5 76 PRO A O 1
ATOM 616 N N . SER A 1 77 ? -3.498 42.781 19.188 1 97.88 77 SER A N 1
ATOM 617 C CA . SER A 1 77 ? -2.469 42.906 18.156 1 97.88 77 SER A CA 1
ATOM 618 C C . SER A 1 77 ? -2.463 41.688 17.234 1 97.88 77 SER A C 1
ATOM 620 O O . SER A 1 77 ? -1.954 41.781 16.109 1 97.88 77 SER A O 1
ATOM 622 N N . LEU A 1 78 ? -2.936 40.5 17.688 1 98.44 78 LEU A N 1
ATOM 623 C CA . LEU A 1 78 ? -2.918 39.281 16.891 1 98.44 78 LEU A CA 1
ATOM 624 C C . LEU A 1 78 ? -3.877 39.406 15.703 1 98.44 78 LEU A C 1
ATOM 626 O O . LEU A 1 78 ? -5.055 39.719 15.883 1 98.44 78 LEU A O 1
ATOM 630 N N . LYS A 1 79 ? -3.33 39.094 14.531 1 98.25 79 LYS A N 1
ATOM 631 C CA . LYS A 1 79 ? -4.156 39.312 13.344 1 98.25 79 LYS A CA 1
ATOM 632 C C . LYS A 1 79 ? -4.137 38.062 12.453 1 98.25 79 LYS A C 1
ATOM 634 O O . LYS A 1 79 ? -5.016 37.875 11.609 1 98.25 79 LYS A O 1
ATOM 639 N N . TRP A 1 80 ? -3.125 37.156 12.68 1 98.38 80 TRP A N 1
ATOM 640 C CA . TRP A 1 80 ? -2.998 36.031 11.781 1 98.38 80 TRP A CA 1
ATOM 641 C C . TRP A 1 80 ? -2.604 34.781 12.547 1 98.38 80 TRP A C 1
ATOM 643 O O . TRP A 1 80 ? -1.678 34.812 13.359 1 98.38 80 TRP A O 1
ATOM 653 N N . VAL A 1 81 ? -3.328 33.719 12.297 1 98.06 81 VAL A N 1
ATOM 654 C CA . VAL A 1 81 ? -2.98 32.375 12.766 1 98.06 81 VAL A CA 1
ATOM 655 C C . VAL A 1 81 ? -2.76 31.453 11.57 1 98.06 81 VAL A C 1
ATOM 657 O O . VAL A 1 81 ? -3.609 31.375 10.68 1 98.06 81 VAL A O 1
ATOM 660 N N . ALA A 1 82 ? -1.613 30.875 11.531 1 97.94 82 ALA A N 1
ATOM 661 C CA . ALA A 1 82 ? -1.322 29.875 10.508 1 97.94 82 ALA A CA 1
ATOM 662 C C . ALA A 1 82 ? -1.201 28.484 11.125 1 97.94 82 ALA A C 1
ATOM 664 O O . ALA A 1 82 ? -0.353 28.25 11.992 1 97.94 82 ALA A O 1
ATOM 665 N N . THR A 1 83 ? -2.059 27.609 10.695 1 96.38 83 THR A N 1
ATOM 666 C CA . THR A 1 83 ? -1.983 26.25 11.219 1 96.38 83 THR A CA 1
ATOM 667 C C . THR A 1 83 ? -1.255 25.328 10.242 1 96.38 83 THR A C 1
ATOM 669 O O . THR A 1 83 ? -1.39 25.484 9.031 1 96.38 83 THR A O 1
ATOM 672 N N . SER A 1 84 ? -0.456 24.438 10.789 1 94.69 84 SER A N 1
ATOM 673 C CA . SER A 1 84 ? 0.255 23.438 10 1 94.69 84 SER A CA 1
ATOM 674 C C . SER A 1 84 ? -0.576 22.172 9.828 1 94.69 84 SER A C 1
ATOM 676 O O . SER A 1 84 ? -0.151 21.094 10.227 1 94.69 84 SER A O 1
ATOM 678 N N . SER A 1 85 ? -1.763 22.312 9.227 1 91.88 85 SER A N 1
ATOM 679 C CA . SER A 1 85 ? -2.703 21.219 8.977 1 91.88 85 SER A CA 1
ATOM 680 C C . SER A 1 85 ? -3.609 21.531 7.793 1 91.88 85 SER A C 1
ATOM 682 O O . SER A 1 85 ? -3.805 22.703 7.441 1 91.88 85 SER A O 1
ATOM 684 N N . ALA A 1 86 ? -4.078 20.469 7.188 1 89 86 ALA A N 1
ATOM 685 C CA . ALA A 1 86 ? -5.098 20.672 6.16 1 89 86 ALA A CA 1
ATOM 686 C C . ALA A 1 86 ? -6.445 21.031 6.785 1 89 86 ALA A C 1
ATOM 688 O O . ALA A 1 86 ? -7.113 21.969 6.344 1 89 86 ALA A O 1
ATOM 689 N N . GLY A 1 87 ? -6.809 20.219 7.762 1 87.06 87 GLY A N 1
ATOM 690 C CA . GLY A 1 87 ? -8.055 20.484 8.469 1 87.06 87 GLY A CA 1
ATOM 691 C C . GLY A 1 87 ? -7.895 21.422 9.641 1 87.06 87 GLY A C 1
ATOM 692 O O . GLY A 1 87 ? -6.781 21.641 10.133 1 87.06 87 GLY A O 1
ATOM 693 N N . TYR A 1 88 ? -8.977 22.016 10.039 1 91.94 88 TYR A N 1
ATOM 694 C CA . TYR A 1 88 ? -8.961 22.969 11.148 1 91.94 88 TYR A CA 1
ATOM 695 C C . TYR A 1 88 ? -10.258 22.891 11.953 1 91.94 88 TYR A C 1
ATOM 697 O O . TYR A 1 88 ? -10.781 23.906 12.406 1 91.94 88 TYR A O 1
ATOM 705 N N . ASP A 1 89 ? -10.734 21.656 12.094 1 89 89 ASP A N 1
ATOM 706 C CA . ASP A 1 89 ? -11.977 21.406 12.82 1 89 89 ASP A CA 1
ATOM 707 C C . ASP A 1 89 ? -11.805 21.672 14.312 1 89 89 ASP A C 1
ATOM 709 O O . ASP A 1 89 ? -12.797 21.828 15.039 1 89 89 ASP A O 1
ATOM 713 N N . SER A 1 90 ? -10.578 21.781 14.766 1 89.62 90 SER A N 1
ATOM 714 C CA . SER A 1 90 ? -10.305 22.031 16.172 1 89.62 90 SER A CA 1
ATOM 715 C C . SER A 1 90 ? -10.211 23.531 16.453 1 89.62 90 SER A C 1
ATOM 717 O O . SER A 1 90 ? -9.852 23.938 17.562 1 89.62 90 SER A O 1
ATOM 719 N N . VAL A 1 91 ? -10.5 24.375 15.516 1 94.44 91 VAL A N 1
ATOM 720 C CA . VAL A 1 91 ? -10.422 25.828 15.648 1 94.44 91 VAL A CA 1
ATOM 721 C C . VAL A 1 91 ? -11.82 26.438 15.578 1 94.44 91 VAL A C 1
ATOM 723 O O . VAL A 1 91 ? -12.609 26.094 14.688 1 94.44 91 VAL A O 1
ATOM 726 N N . ASP A 1 92 ? -12.18 27.234 16.562 1 95.62 92 ASP A N 1
ATOM 727 C CA . ASP A 1 92 ? -13.406 28.016 16.5 1 95.62 92 ASP A CA 1
ATOM 728 C C . ASP A 1 92 ? -13.258 29.188 15.531 1 95.62 92 ASP A C 1
ATOM 730 O O . ASP A 1 92 ? -12.961 30.312 15.945 1 95.62 92 ASP A O 1
ATOM 734 N N . VAL A 1 93 ? -13.547 28.906 14.336 1 96.06 93 VAL A N 1
ATOM 735 C CA . VAL A 1 93 ? -13.32 29.859 13.25 1 96.06 93 VAL A CA 1
ATOM 736 C C . VAL A 1 93 ? -14.18 31.109 13.461 1 96.06 93 VAL A C 1
ATOM 738 O O . VAL A 1 93 ? -13.734 32.219 13.211 1 96.06 93 VAL A O 1
ATOM 741 N N . GLU A 1 94 ? -15.383 30.922 13.906 1 95.44 94 GLU A N 1
ATOM 742 C CA . GLU A 1 94 ? -16.281 32.031 14.148 1 95.44 94 GLU A CA 1
ATOM 743 C C . GLU A 1 94 ? -15.742 32.969 15.227 1 95.44 94 GLU A C 1
ATOM 745 O O . GLU A 1 94 ? -15.859 34.188 15.117 1 95.44 94 GLU A O 1
ATOM 750 N N . ALA A 1 95 ? -15.188 32.406 16.219 1 97.38 95 ALA A N 1
ATOM 751 C CA . ALA A 1 95 ? -14.594 33.219 17.281 1 97.38 95 ALA A CA 1
ATOM 752 C C . ALA A 1 95 ? -13.414 34.031 16.766 1 97.38 95 ALA A C 1
ATOM 754 O O . ALA A 1 95 ? -13.242 35.188 17.141 1 97.38 95 ALA A O 1
ATOM 755 N N . LEU A 1 96 ? -12.562 33.438 15.922 1 97.94 96 LEU A N 1
ATOM 756 C CA . LEU A 1 96 ? -11.453 34.188 15.312 1 97.94 96 LEU A CA 1
ATOM 757 C C . LEU A 1 96 ? -11.969 35.344 14.469 1 97.94 96 LEU A C 1
ATOM 759 O O . LEU A 1 96 ? -11.461 36.469 14.578 1 97.94 96 LEU A O 1
ATOM 763 N N . LYS A 1 97 ? -12.961 35.062 13.703 1 95.94 97 LYS A N 1
ATOM 764 C CA . LYS A 1 97 ? -13.539 36.094 12.828 1 95.94 97 LYS A CA 1
ATOM 765 C C . LYS A 1 97 ? -14.07 37.25 13.633 1 95.94 97 LYS A C 1
ATOM 767 O O . LYS A 1 97 ? -13.891 38.406 13.242 1 95.94 97 LYS A O 1
ATOM 772 N N . ALA A 1 98 ? -14.742 36.969 14.719 1 96.38 98 ALA A N 1
ATOM 773 C CA . ALA A 1 98 ? -15.336 38 15.57 1 96.38 98 ALA A CA 1
ATOM 774 C C . ALA A 1 98 ? -14.273 38.938 16.141 1 96.38 98 ALA A C 1
ATOM 776 O O . ALA A 1 98 ? -14.547 40.094 16.391 1 96.38 98 ALA A O 1
ATOM 777 N N . LYS A 1 99 ? -13.055 38.5 16.203 1 96.94 99 LYS A N 1
ATOM 778 C CA . LYS A 1 99 ? -11.961 39.312 16.734 1 96.94 99 LYS A CA 1
ATOM 779 C C . LYS A 1 99 ? -11.125 39.906 15.609 1 96.94 99 LYS A C 1
ATOM 781 O O . LYS A 1 99 ? -10.125 40.594 15.867 1 96.94 99 LYS A O 1
ATOM 786 N N . GLY A 1 100 ? -11.516 39.594 14.398 1 96.62 100 GLY A N 1
ATOM 787 C CA . GLY A 1 100 ? -10.773 40.094 13.258 1 96.62 100 GLY A CA 1
ATOM 788 C C . GLY A 1 100 ? -9.453 39.406 13.039 1 96.62 100 GLY A C 1
ATOM 789 O O . GLY A 1 100 ? -8.484 40 12.57 1 96.62 100 GLY A O 1
ATOM 790 N N . ILE A 1 101 ? -9.32 38.156 13.453 1 98.19 101 ILE A N 1
ATOM 791 C CA . ILE A 1 101 ? -8.109 37.344 13.281 1 98.19 101 ILE A CA 1
ATOM 792 C C . ILE A 1 101 ? -8.289 36.375 12.109 1 98.19 101 ILE A C 1
ATOM 794 O O . ILE A 1 101 ? -9.258 35.625 12.062 1 98.19 101 ILE A O 1
ATOM 798 N N . TYR A 1 102 ? -7.344 36.344 11.18 1 97.94 102 TYR A N 1
ATOM 799 C CA . TYR A 1 102 ? -7.387 35.5 10.008 1 97.94 102 TYR A CA 1
ATOM 800 C C . TYR A 1 102 ? -6.75 34.125 10.305 1 97.94 102 TYR A C 1
ATOM 802 O O . TYR A 1 102 ? -5.867 34.031 11.156 1 97.94 102 TYR A O 1
ATOM 810 N N . LEU A 1 103 ? -7.254 33.125 9.648 1 98.06 103 LEU A N 1
ATOM 811 C CA . LEU A 1 103 ? -6.719 31.75 9.766 1 98.06 103 LEU A CA 1
ATOM 812 C C . LEU A 1 103 ? -6.324 31.203 8.398 1 98.06 103 LEU A C 1
ATOM 814 O O . LEU A 1 103 ? -7.098 31.297 7.445 1 98.06 103 LEU A O 1
ATOM 818 N N . SER A 1 104 ? -5.105 30.812 8.336 1 97.62 104 SER A N 1
ATOM 819 C CA . SER A 1 104 ? -4.68 30.047 7.168 1 97.62 104 SER A CA 1
ATOM 820 C C . SER A 1 104 ? -4.32 28.609 7.547 1 97.62 104 SER A C 1
ATOM 822 O O . SER A 1 104 ? -3.922 28.344 8.68 1 97.62 104 SER A O 1
ATOM 824 N N . ASN A 1 105 ? -4.574 27.719 6.668 1 96.19 105 ASN A N 1
ATOM 825 C CA . ASN A 1 105 ? -4.133 26.328 6.801 1 96.19 105 ASN A CA 1
ATOM 826 C C . ASN A 1 105 ? -3.125 25.953 5.719 1 96.19 105 ASN A C 1
ATOM 828 O O . ASN A 1 105 ? -2.426 26.828 5.191 1 96.19 105 ASN A O 1
ATOM 832 N N . THR A 1 106 ? -2.814 24.641 5.5 1 95.38 106 THR A N 1
ATOM 833 C CA . THR A 1 106 ? -1.811 24.234 4.523 1 95.38 106 THR A CA 1
ATOM 834 C C . THR A 1 106 ? -2.424 23.312 3.471 1 95.38 106 THR A C 1
ATOM 836 O O . THR A 1 106 ? -2.006 22.156 3.326 1 95.38 106 THR A O 1
ATOM 839 N N . PRO A 1 107 ? -3.346 23.922 2.656 1 91.56 107 PRO A N 1
ATOM 840 C CA . PRO A 1 107 ? -3.943 23.109 1.595 1 91.56 107 PRO A CA 1
ATOM 841 C C . PRO A 1 107 ? -2.91 22.594 0.594 1 91.56 107 PRO A C 1
ATOM 843 O O . PRO A 1 107 ? -1.835 23.172 0.454 1 91.56 107 PRO A O 1
ATOM 846 N N . THR A 1 108 ? -3.107 21.484 -0.002 1 92.25 108 THR A N 1
ATOM 847 C CA . THR A 1 108 ? -2.348 20.875 -1.09 1 92.25 108 THR A CA 1
ATOM 848 C C . THR A 1 108 ? -1.075 20.219 -0.562 1 92.25 108 THR A C 1
ATOM 850 O O . THR A 1 108 ? -0.569 19.266 -1.157 1 92.25 108 THR A O 1
ATOM 853 N N . ALA A 1 109 ? -0.514 20.828 0.585 1 95.06 109 ALA A N 1
ATOM 854 C CA . ALA A 1 109 ? 0.757 20.328 1.106 1 95.06 109 ALA A CA 1
ATOM 855 C C . ALA A 1 109 ? 0.643 18.859 1.523 1 95.06 109 ALA A C 1
ATOM 857 O O . ALA A 1 109 ? 1.646 18.141 1.579 1 95.06 109 ALA A O 1
ATOM 858 N N . VAL A 1 110 ? -0.579 18.438 1.742 1 96.38 110 VAL A N 1
ATOM 859 C CA . VAL A 1 110 ? -0.791 17.125 2.344 1 96.38 110 VAL A CA 1
ATOM 860 C C . VAL A 1 110 ? -1.324 16.141 1.292 1 96.38 110 VAL A C 1
ATOM 862 O O . VAL A 1 110 ? -1.427 14.945 1.543 1 96.38 110 VAL A O 1
ATOM 865 N N . ASP A 1 111 ? -1.67 16.609 0.045 1 96.56 111 ASP A N 1
ATOM 866 C CA . ASP A 1 111 ? -2.451 15.859 -0.933 1 96.56 111 ASP A CA 1
ATOM 867 C C . ASP A 1 111 ? -1.755 14.555 -1.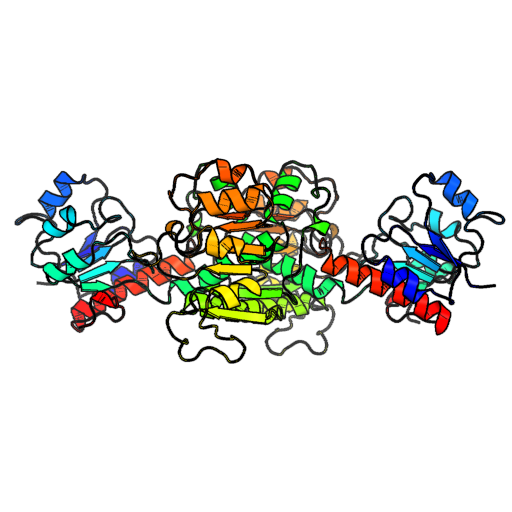303 1 96.56 111 ASP A C 1
ATOM 869 O O . ASP A 1 111 ? -2.354 13.477 -1.217 1 96.56 111 ASP A O 1
ATOM 873 N N . ASP A 1 112 ? -0.49 14.656 -1.634 1 97.06 112 ASP A N 1
ATOM 874 C CA . ASP A 1 112 ? 0.252 13.5 -2.119 1 97.06 112 ASP A CA 1
ATOM 875 C C . ASP A 1 112 ? 0.411 12.445 -1.021 1 97.06 112 ASP A C 1
ATOM 877 O O . ASP A 1 112 ? 0.131 11.266 -1.239 1 97.06 112 ASP A O 1
ATOM 881 N N . ALA A 1 113 ? 0.809 12.875 0.134 1 97.75 113 ALA A N 1
ATOM 882 C CA . ALA A 1 113 ? 1.069 11.961 1.242 1 97.75 113 ALA A CA 1
ATOM 883 C C . ALA A 1 113 ? -0.215 11.281 1.707 1 97.75 113 ALA A C 1
ATOM 885 O O . ALA A 1 113 ? -0.224 10.078 1.986 1 97.75 113 ALA A O 1
ATOM 886 N N . THR A 1 114 ? -1.264 12.023 1.8 1 98.12 114 THR A N 1
ATOM 887 C CA . THR A 1 114 ? -2.537 11.469 2.242 1 98.12 114 THR A CA 1
ATOM 888 C C . THR A 1 114 ? -3.096 10.5 1.198 1 98.12 114 THR A C 1
ATOM 890 O O . THR A 1 114 ? -3.637 9.453 1.543 1 98.12 114 THR A O 1
ATOM 893 N N . ALA A 1 115 ? -2.963 10.875 -0.091 1 98.25 115 ALA A N 1
ATOM 894 C CA . ALA A 1 115 ? -3.406 9.984 -1.163 1 98.25 115 ALA A CA 1
ATOM 895 C C . ALA A 1 115 ? -2.607 8.688 -1.165 1 98.25 115 ALA A C 1
ATOM 897 O O . ALA A 1 115 ? -3.16 7.613 -1.408 1 98.25 115 ALA A O 1
ATOM 898 N N . THR A 1 116 ? -1.297 8.773 -0.921 1 98.56 116 THR A N 1
ATOM 899 C CA . THR A 1 116 ? -0.454 7.586 -0.806 1 98.56 116 THR A CA 1
ATOM 900 C C . THR A 1 116 ? -0.95 6.676 0.315 1 98.56 116 THR A C 1
ATOM 902 O O . THR A 1 116 ? -1.021 5.457 0.147 1 98.56 116 THR A O 1
ATOM 905 N N . THR A 1 117 ? -1.344 7.273 1.423 1 98.81 117 THR A N 1
ATOM 906 C CA . THR A 1 117 ? -1.882 6.52 2.551 1 98.81 117 THR A CA 1
ATOM 907 C C . THR A 1 117 ? -3.195 5.844 2.172 1 98.81 117 THR A C 1
ATOM 909 O O . THR A 1 117 ? -3.412 4.672 2.496 1 98.81 117 THR A O 1
ATOM 912 N N . ALA A 1 118 ? -4.027 6.562 1.448 1 98.88 118 ALA A N 1
ATOM 913 C CA . ALA A 1 118 ? -5.285 5.98 0.99 1 98.88 118 ALA A CA 1
ATOM 914 C C . ALA A 1 118 ? -5.039 4.773 0.089 1 98.88 118 ALA A C 1
ATOM 916 O O . ALA A 1 118 ? -5.695 3.74 0.232 1 98.88 118 ALA A O 1
ATOM 917 N N . LEU A 1 119 ? -4.113 4.918 -0.82 1 98.75 119 LEU A N 1
ATOM 918 C CA . LEU A 1 119 ? -3.779 3.82 -1.723 1 98.75 119 LEU A CA 1
ATOM 919 C C . LEU A 1 119 ? -3.287 2.605 -0.944 1 98.75 119 LEU A C 1
ATOM 921 O O . LEU A 1 119 ? -3.699 1.476 -1.22 1 98.75 119 LEU A O 1
ATOM 925 N N . TYR A 1 120 ? -2.355 2.844 0.034 1 98.88 120 TYR A N 1
ATOM 926 C CA . TYR A 1 120 ? -1.873 1.782 0.91 1 98.88 120 TYR A CA 1
ATOM 927 C C . TYR A 1 120 ? -3.035 1.05 1.57 1 98.88 120 TYR A C 1
ATOM 929 O O . TYR A 1 120 ? -3.076 -0.182 1.581 1 98.88 120 TYR A O 1
ATOM 937 N N . LEU A 1 121 ? -3.992 1.803 2.088 1 98.94 121 LEU A N 1
ATOM 938 C CA . LEU A 1 121 ? -5.137 1.241 2.795 1 98.94 121 LEU A CA 1
ATOM 939 C C . LEU A 1 121 ? -6.047 0.481 1.837 1 98.94 121 LEU A C 1
ATOM 941 O O . LEU A 1 121 ? -6.566 -0.585 2.18 1 98.94 121 LEU A O 1
ATOM 945 N N . ILE A 1 122 ? -6.266 1.019 0.643 1 98.88 122 ILE A N 1
ATOM 946 C CA . ILE A 1 122 ? -7.086 0.359 -0.367 1 98.88 122 ILE A CA 1
ATOM 947 C C . ILE A 1 122 ? -6.484 -1 -0.714 1 98.88 122 ILE A C 1
ATOM 949 O O . ILE A 1 122 ? -7.176 -2.021 -0.667 1 98.88 122 ILE A O 1
ATOM 953 N N . ILE A 1 123 ? -5.18 -1.023 -0.974 1 98.81 123 ILE A N 1
ATOM 954 C CA . ILE A 1 123 ? -4.508 -2.26 -1.362 1 98.81 123 ILE A CA 1
ATOM 955 C C . ILE A 1 123 ? -4.559 -3.26 -0.209 1 98.81 123 ILE A C 1
ATOM 957 O O . ILE A 1 123 ? -4.926 -4.422 -0.402 1 98.81 123 ILE A O 1
ATOM 961 N N . SER A 1 124 ? -4.219 -2.793 0.988 1 98.88 124 SER A N 1
ATOM 962 C CA . SER A 1 124 ? -4.164 -3.688 2.139 1 98.88 124 SER A CA 1
ATOM 963 C C . SER A 1 124 ? -5.535 -4.289 2.436 1 98.88 124 SER A C 1
ATOM 965 O O . SER A 1 124 ? -5.645 -5.484 2.719 1 98.88 124 SER A O 1
ATOM 967 N N . ALA A 1 125 ? -6.578 -3.479 2.352 1 98.62 125 ALA A N 1
ATOM 968 C CA . ALA A 1 125 ? -7.93 -3.941 2.652 1 98.62 125 ALA A CA 1
ATOM 969 C C . ALA A 1 125 ? -8.414 -4.93 1.599 1 98.62 125 ALA A C 1
ATOM 971 O O . ALA A 1 125 ? -9.031 -5.945 1.931 1 98.62 125 ALA A O 1
ATOM 972 N N . MET A 1 126 ? -8.148 -4.676 0.348 1 98.31 126 MET A N 1
ATOM 973 C CA . MET A 1 126 ? -8.609 -5.535 -0.736 1 98.31 126 MET A CA 1
ATOM 974 C C . MET A 1 126 ? -7.84 -6.852 -0.752 1 98.31 126 MET A C 1
ATOM 976 O O . MET A 1 126 ? -8.414 -7.91 -1.012 1 98.31 126 MET A O 1
ATOM 980 N N . ARG A 1 127 ? -6.543 -6.738 -0.367 1 98.5 127 ARG A N 1
ATOM 981 C CA . ARG A 1 127 ? -5.656 -7.891 -0.512 1 98.5 127 ARG A CA 1
ATOM 982 C C . ARG A 1 127 ? -5.477 -8.617 0.818 1 98.5 127 ARG A C 1
ATOM 984 O O . ARG A 1 127 ? -4.852 -9.672 0.873 1 98.5 127 ARG A O 1
ATOM 991 N N . GLN A 1 128 ? -5.961 -8.055 1.913 1 98.31 128 GLN A N 1
ATOM 992 C CA . GLN A 1 128 ? -5.883 -8.617 3.254 1 98.31 128 GLN A CA 1
ATOM 993 C C . GLN A 1 128 ? -4.438 -8.703 3.73 1 98.31 128 GLN A C 1
ATOM 995 O O . GLN A 1 128 ? -4.039 -9.695 4.344 1 98.31 128 GLN A O 1
ATOM 1000 N N . PHE A 1 129 ? -3.674 -7.68 3.445 1 98.75 129 PHE A N 1
ATOM 1001 C CA . PHE A 1 129 ? -2.244 -7.742 3.732 1 98.75 129 PHE A CA 1
ATOM 1002 C C . PHE A 1 129 ? -1.983 -7.539 5.223 1 98.75 129 PHE A C 1
ATOM 1004 O O . PHE A 1 129 ? -1.054 -8.125 5.777 1 98.75 129 PHE A O 1
ATOM 1011 N N . SER A 1 130 ? -2.826 -6.672 5.879 1 98.38 130 SER A N 1
ATOM 1012 C CA . SER A 1 130 ? -2.672 -6.48 7.316 1 98.38 130 SER A CA 1
ATOM 1013 C C . SER A 1 130 ? -2.854 -7.793 8.07 1 98.38 130 SER A C 1
ATOM 1015 O O . SER A 1 130 ? -2.035 -8.141 8.93 1 98.38 130 SER A O 1
ATOM 1017 N N . SER A 1 131 ? -3.895 -8.531 7.723 1 97.94 131 SER A N 1
ATOM 1018 C CA . SER A 1 131 ? -4.152 -9.836 8.32 1 97.94 131 SER A CA 1
ATOM 1019 C C . SER A 1 131 ? -3.021 -10.812 8.023 1 97.94 131 SER A C 1
ATOM 1021 O O . SER A 1 131 ? -2.59 -11.555 8.906 1 97.94 131 SER A O 1
ATOM 1023 N N . ALA A 1 132 ? -2.561 -10.82 6.812 1 98.5 132 ALA A N 1
ATOM 1024 C CA . ALA A 1 132 ? -1.495 -11.727 6.391 1 98.5 132 ALA A CA 1
ATOM 1025 C C . ALA A 1 132 ? -0.204 -11.445 7.156 1 98.5 132 ALA A C 1
ATOM 1027 O O . ALA A 1 132 ? 0.49 -12.375 7.574 1 98.5 132 ALA A O 1
ATOM 1028 N N . GLU A 1 133 ? 0.151 -10.18 7.285 1 98.38 133 GLU A N 1
ATOM 1029 C CA . GLU A 1 133 ? 1.361 -9.828 8.023 1 98.38 133 GLU A CA 1
ATOM 1030 C C . GLU A 1 133 ? 1.276 -10.289 9.477 1 98.38 133 GLU A C 1
ATOM 1032 O O . GLU A 1 133 ? 2.246 -10.82 10.016 1 98.38 133 GLU A O 1
ATOM 1037 N N . ARG A 1 134 ? 0.125 -10.07 10.117 1 97.69 134 ARG A N 1
ATOM 1038 C CA . ARG A 1 134 ? -0.045 -10.5 11.5 1 97.69 134 ARG A CA 1
ATOM 1039 C C . ARG A 1 134 ? 0.109 -12.016 11.617 1 97.69 134 ARG A C 1
ATOM 1041 O O . ARG A 1 134 ? 0.734 -12.508 12.555 1 97.69 134 ARG A O 1
ATOM 1048 N N . SER A 1 135 ? -0.473 -12.75 10.664 1 98 135 SER A N 1
ATOM 1049 C CA . SER A 1 135 ? -0.349 -14.203 10.672 1 98 135 SER A CA 1
ATOM 1050 C C . SER A 1 135 ? 1.113 -14.633 10.617 1 98 135 SER A C 1
ATOM 1052 O O . SER A 1 135 ? 1.54 -15.5 11.383 1 98 135 SER A O 1
ATOM 1054 N N . LEU A 1 136 ? 1.901 -13.992 9.719 1 98.19 136 LEU A N 1
ATOM 1055 C CA . LEU A 1 136 ? 3.32 -14.305 9.578 1 98.19 136 LEU A CA 1
ATOM 1056 C C . LEU A 1 136 ? 4.07 -14.008 10.875 1 98.19 136 LEU A C 1
ATOM 1058 O O . LEU A 1 136 ? 4.895 -14.812 11.32 1 98.19 136 LEU A O 1
ATOM 1062 N N . ARG A 1 137 ? 3.781 -12.875 11.438 1 97.38 137 ARG A N 1
ATOM 1063 C CA . ARG A 1 137 ? 4.48 -12.469 12.648 1 97.38 137 ARG A CA 1
ATOM 1064 C C . ARG A 1 137 ? 4.125 -13.383 13.82 1 97.38 137 ARG A C 1
ATOM 1066 O O . ARG A 1 137 ? 4.895 -13.5 14.773 1 97.38 137 ARG A O 1
ATOM 1073 N N . ASP A 1 138 ? 2.959 -13.977 13.766 1 96.44 138 ASP A N 1
ATOM 1074 C CA . ASP A 1 138 ? 2.576 -14.992 14.742 1 96.44 138 ASP A CA 1
ATOM 1075 C C . ASP A 1 138 ? 3.166 -16.359 14.383 1 96.44 138 ASP A C 1
ATOM 1077 O O . ASP A 1 138 ? 2.85 -17.359 15.016 1 96.44 138 ASP A O 1
ATOM 1081 N N . LEU A 1 139 ? 3.953 -16.469 13.305 1 96.62 139 LEU A N 1
ATOM 1082 C CA . LEU A 1 139 ? 4.645 -17.656 12.797 1 96.62 139 LEU A CA 1
ATOM 1083 C C . LEU A 1 139 ? 3.648 -18.672 12.266 1 96.62 139 LEU A C 1
ATOM 1085 O O . LEU A 1 139 ? 3.898 -19.875 12.32 1 96.62 139 LEU A O 1
ATOM 1089 N N . LYS A 1 140 ? 2.473 -18.312 11.742 1 94.69 140 LYS A N 1
ATOM 1090 C CA . LYS A 1 140 ? 1.426 -19.172 11.203 1 94.69 140 LYS A CA 1
ATOM 1091 C C . LYS A 1 140 ? 1.386 -19.109 9.68 1 94.69 140 LYS A C 1
ATOM 1093 O O . LYS A 1 140 ? 0.561 -19.766 9.047 1 94.69 140 LYS A O 1
ATOM 1098 N N . TRP A 1 141 ? 2.307 -18.375 9.055 1 95.94 141 TRP A N 1
ATOM 1099 C CA . TRP A 1 141 ? 2.42 -18.156 7.617 1 95.94 141 TRP A CA 1
ATOM 1100 C C . TRP A 1 141 ? 1.136 -17.547 7.059 1 95.94 141 TRP A C 1
ATOM 1102 O O . TRP A 1 141 ? 0.601 -16.594 7.613 1 95.94 141 TRP A O 1
ATOM 1112 N N . LYS A 1 142 ? 0.474 -18.109 5.895 1 95.25 142 LYS A N 1
ATOM 1113 C CA . LYS A 1 142 ? -0.699 -17.5 5.277 1 95.25 142 LYS A CA 1
ATOM 1114 C C . LYS A 1 142 ? -1.962 -17.812 6.078 1 95.25 142 LYS A C 1
ATOM 1116 O O . LYS A 1 142 ? -2.148 -18.922 6.555 1 95.25 142 LYS A O 1
ATOM 1121 N N . PRO A 1 143 ? -2.838 -16.844 6.211 1 94.5 143 PRO A N 1
ATOM 1122 C CA . PRO A 1 143 ? -4.145 -17.188 6.773 1 94.5 143 PRO A CA 1
ATOM 1123 C C . PRO A 1 143 ? -4.965 -18.094 5.859 1 94.5 143 PRO A C 1
ATOM 1125 O O . PRO A 1 143 ? -4.965 -17.906 4.637 1 94.5 143 PRO A O 1
ATOM 1128 N N . ALA A 1 144 ? -5.621 -19.062 6.465 1 91.62 144 ALA A N 1
ATOM 1129 C CA . ALA A 1 144 ? -6.48 -19.969 5.699 1 91.62 144 ALA A CA 1
ATOM 1130 C C . ALA A 1 144 ? -7.598 -19.188 5.004 1 91.62 144 ALA A C 1
ATOM 1132 O O . ALA A 1 144 ? -8.211 -18.297 5.598 1 91.62 144 ALA A O 1
ATOM 1133 N N . GLY A 1 145 ? -7.816 -19.469 3.797 1 92.69 145 GLY A N 1
ATOM 1134 C CA . GLY A 1 145 ? -8.945 -18.891 3.072 1 92.69 145 GLY A CA 1
ATOM 1135 C C . GLY A 1 145 ? -8.695 -17.484 2.59 1 92.69 145 GLY A C 1
ATOM 1136 O O . GLY A 1 145 ? -9.609 -16.812 2.092 1 92.69 145 GLY A O 1
ATOM 1137 N N . ASN A 1 146 ? -7.516 -17 2.693 1 94.31 146 ASN A N 1
ATOM 1138 C CA . ASN A 1 146 ? -7.211 -15.609 2.371 1 94.31 146 ASN A CA 1
ATOM 1139 C C . ASN A 1 146 ? -7.543 -15.281 0.916 1 94.31 146 ASN A C 1
ATOM 1141 O O . ASN A 1 146 ? -8.148 -14.25 0.627 1 94.31 146 ASN A O 1
ATOM 1145 N N . ALA A 1 147 ? -7.176 -16.125 0.014 1 93.62 147 ALA A N 1
ATOM 1146 C CA . ALA A 1 147 ? -7.375 -15.883 -1.412 1 93.62 147 ALA A CA 1
ATOM 1147 C C . ALA A 1 147 ? -8.859 -15.711 -1.738 1 93.62 147 ALA A C 1
ATOM 1149 O O . ALA A 1 147 ? -9.219 -14.945 -2.637 1 93.62 147 ALA A O 1
ATOM 1150 N N . ALA A 1 148 ? -9.727 -16.406 -1.016 1 94.69 148 ALA A N 1
ATOM 1151 C CA . ALA A 1 148 ? -11.156 -16.406 -1.297 1 94.69 148 ALA A CA 1
ATOM 1152 C C . ALA A 1 148 ? -11.766 -15.031 -1.023 1 94.69 148 ALA A C 1
ATOM 1154 O O . ALA A 1 148 ? -12.773 -14.656 -1.639 1 94.69 148 ALA A O 1
ATOM 1155 N N . VAL A 1 149 ? -11.141 -14.266 -0.152 1 95.12 149 VAL A N 1
ATOM 1156 C CA . VAL A 1 149 ? -11.75 -13 0.241 1 95.12 149 VAL A CA 1
ATOM 1157 C C . VAL A 1 149 ? -10.914 -11.836 -0.29 1 95.12 149 VAL A C 1
ATOM 1159 O O . VAL A 1 149 ? -11.266 -10.672 -0.099 1 95.12 149 VAL A O 1
ATOM 1162 N N . SER A 1 150 ? -9.758 -12.141 -0.884 1 97.06 150 SER A N 1
ATOM 1163 C CA . SER A 1 150 ? -8.883 -11.109 -1.412 1 97.06 150 SER A CA 1
ATOM 1164 C C . SER A 1 150 ? -9.18 -10.82 -2.881 1 97.06 150 SER A C 1
ATOM 1166 O O . SER A 1 150 ? -9.539 -11.727 -3.633 1 97.06 150 SER A O 1
ATOM 1168 N N . HIS A 1 151 ? -8.969 -9.555 -3.273 1 96.56 151 HIS A N 1
ATOM 1169 C CA . HIS A 1 151 ? -9.25 -9.125 -4.637 1 96.56 151 HIS A CA 1
ATOM 1170 C C . HIS A 1 151 ? -8.148 -8.203 -5.16 1 96.56 151 HIS A C 1
ATOM 1172 O O . HIS A 1 151 ? -7.504 -7.496 -4.383 1 96.56 151 HIS A O 1
ATOM 1178 N N . ASP A 1 152 ? -7.965 -8.227 -6.441 1 96.19 152 ASP A N 1
ATOM 1179 C CA . ASP A 1 152 ? -7.129 -7.234 -7.105 1 96.19 152 ASP A CA 1
ATOM 1180 C C . ASP A 1 152 ? -7.867 -5.91 -7.266 1 96.19 152 ASP A C 1
ATOM 1182 O O . ASP A 1 152 ? -9.102 -5.875 -7.23 1 96.19 152 ASP A O 1
ATOM 1186 N N . LEU A 1 153 ? -7.148 -4.793 -7.441 1 97.19 153 LEU A N 1
ATOM 1187 C CA . LEU A 1 153 ? -7.746 -3.488 -7.707 1 97.19 153 LEU A CA 1
ATOM 1188 C C . LEU A 1 153 ? -8.305 -3.43 -9.125 1 97.19 153 LEU A C 1
ATOM 1190 O O . LEU A 1 153 ? -9.344 -2.797 -9.359 1 97.19 153 LEU A O 1
ATOM 1194 N N . THR A 1 154 ? -7.566 -4.078 -10.008 1 93 154 THR A N 1
ATOM 1195 C CA . THR A 1 154 ? -7.902 -4.059 -11.43 1 93 154 THR A CA 1
ATOM 1196 C C . THR A 1 154 ? -9.344 -4.508 -11.648 1 93 154 THR A C 1
ATOM 1198 O O . THR A 1 154 ? -9.773 -5.523 -11.102 1 93 154 THR A O 1
ATOM 1201 N N . GLY A 1 155 ? -10.07 -3.713 -12.383 1 93.88 155 GLY A N 1
ATOM 1202 C CA . GLY A 1 155 ? -11.43 -4.055 -12.766 1 93.88 155 GLY A CA 1
ATOM 1203 C C . GLY A 1 155 ? -12.461 -3.672 -11.719 1 93.88 155 GLY A C 1
ATOM 1204 O O . GLY A 1 155 ? -13.656 -3.867 -11.914 1 93.88 155 GLY A O 1
ATOM 1205 N N . LYS A 1 156 ? -12.047 -3.133 -10.617 1 97.62 156 LYS A N 1
ATOM 1206 C CA . LYS A 1 156 ? -12.961 -2.738 -9.547 1 97.62 156 LYS A CA 1
ATOM 1207 C C . LYS A 1 156 ? -13.32 -1.259 -9.648 1 97.62 156 LYS A C 1
ATOM 1209 O O . LYS A 1 156 ? -12.656 -0.5 -10.359 1 97.62 156 LYS A O 1
ATOM 1214 N N . THR A 1 157 ? -14.375 -0.877 -8.992 1 98.69 157 THR A N 1
ATOM 1215 C CA . THR A 1 157 ? -14.852 0.5 -9 1 98.69 157 THR A CA 1
ATOM 1216 C C . THR A 1 157 ? -14.5 1.206 -7.695 1 98.69 157 THR A C 1
ATOM 1218 O O . THR A 1 157 ? -14.875 0.743 -6.617 1 98.69 157 THR A O 1
ATOM 1221 N N . LEU A 1 158 ? -13.766 2.266 -7.816 1 98.88 158 LEU A N 1
ATOM 1222 C CA . LEU A 1 158 ? -13.484 3.141 -6.688 1 98.88 158 LEU A CA 1
ATOM 1223 C C . LEU A 1 158 ? -14.406 4.352 -6.688 1 98.88 158 LEU A C 1
ATOM 1225 O O . LEU A 1 158 ? -14.43 5.121 -7.648 1 98.88 158 LEU A O 1
ATOM 1229 N N . ALA A 1 159 ? -15.195 4.477 -5.668 1 98.94 159 ALA A N 1
ATOM 1230 C CA . ALA A 1 159 ? -15.984 5.684 -5.43 1 98.94 159 ALA A CA 1
ATOM 1231 C C . ALA A 1 159 ? -15.258 6.637 -4.488 1 98.94 159 ALA A C 1
ATOM 1233 O O . ALA A 1 159 ? -14.781 6.227 -3.428 1 98.94 159 ALA A O 1
ATOM 1234 N N . ILE A 1 160 ? -15.148 7.855 -4.898 1 98.88 160 ILE A N 1
ATOM 1235 C CA . ILE A 1 160 ? -14.508 8.875 -4.078 1 98.88 160 ILE A CA 1
ATOM 1236 C C . ILE A 1 160 ? -15.555 9.875 -3.586 1 98.88 160 ILE A C 1
ATOM 1238 O O . ILE A 1 160 ? -16.219 10.539 -4.391 1 98.88 160 ILE A O 1
ATOM 1242 N N . LEU A 1 161 ? -15.742 9.898 -2.301 1 98.81 161 LEU A N 1
ATOM 1243 C CA . LEU A 1 161 ? -16.578 10.922 -1.69 1 98.81 161 LEU A CA 1
ATOM 1244 C C . LEU A 1 161 ? -15.781 12.188 -1.407 1 98.81 161 LEU A C 1
ATOM 1246 O O . LEU A 1 161 ? -15.094 12.273 -0.387 1 98.81 161 LEU A O 1
ATOM 1250 N N . GLY A 1 162 ? -15.875 13.164 -2.318 1 97.88 162 GLY A N 1
ATOM 1251 C CA . GLY A 1 162 ? -15.086 14.383 -2.252 1 97.88 162 GLY A CA 1
ATOM 1252 C C . GLY A 1 162 ? -13.883 14.359 -3.18 1 97.88 162 GLY A C 1
ATOM 1253 O O . GLY A 1 162 ? -12.805 13.906 -2.795 1 97.88 162 GLY A O 1
ATOM 1254 N N . LEU A 1 163 ? -14.047 14.961 -4.363 1 97.88 163 LEU A N 1
ATOM 1255 C CA . LEU A 1 163 ? -12.953 15.039 -5.328 1 97.88 163 LEU A CA 1
ATOM 1256 C C . LEU A 1 163 ? -12.258 16.391 -5.254 1 97.88 163 LEU A C 1
ATOM 1258 O O . LEU A 1 163 ? -12.18 17.109 -6.254 1 97.88 163 LEU A O 1
ATOM 1262 N N . GLY A 1 164 ? -11.773 16.734 -4.047 1 94.88 164 GLY A N 1
ATOM 1263 C CA . GLY A 1 164 ? -10.859 17.844 -3.877 1 94.88 164 GLY A CA 1
ATOM 1264 C C . GLY A 1 164 ? -9.414 17.5 -4.184 1 94.88 164 GLY A C 1
ATOM 1265 O O . GLY A 1 164 ? -9.148 16.656 -5.051 1 94.88 164 GLY A O 1
ATOM 1266 N N . GLY A 1 165 ? -8.445 18.219 -3.586 1 94.62 165 GLY A N 1
ATOM 1267 C CA . GLY A 1 165 ? -7.039 17.969 -3.842 1 94.62 165 GLY A CA 1
ATOM 1268 C C . GLY A 1 165 ? -6.625 16.531 -3.543 1 94.62 165 GLY A C 1
ATOM 1269 O O . GLY A 1 165 ? -5.98 15.883 -4.367 1 94.62 165 GLY A O 1
ATOM 1270 N N . ILE A 1 166 ? -7 16.047 -2.371 1 96.5 166 ILE A N 1
ATOM 1271 C CA . ILE A 1 166 ? -6.629 14.695 -1.956 1 96.5 166 ILE A CA 1
ATOM 1272 C C . ILE A 1 166 ? -7.371 13.672 -2.814 1 96.5 166 ILE A C 1
ATOM 1274 O O . ILE A 1 166 ? -6.762 12.727 -3.324 1 96.5 166 ILE A O 1
ATOM 1278 N N . GLY A 1 167 ? -8.703 13.82 -3.012 1 97.5 167 GLY A N 1
ATOM 1279 C CA . GLY A 1 167 ? -9.492 12.922 -3.842 1 97.5 167 GLY A CA 1
ATOM 1280 C C . GLY A 1 167 ? -8.961 12.805 -5.258 1 97.5 167 GLY A C 1
ATOM 1281 O O . GLY A 1 167 ? -8.891 11.703 -5.809 1 97.5 167 GLY A O 1
ATOM 1282 N N . LEU A 1 168 ? -8.625 13.961 -5.809 1 97.19 168 LEU A N 1
ATOM 1283 C CA . LEU A 1 168 ? -8.078 13.977 -7.16 1 97.19 168 LEU A CA 1
ATOM 1284 C C . LEU A 1 168 ? -6.758 13.211 -7.223 1 97.19 168 LEU A C 1
ATOM 1286 O O . LEU A 1 168 ? -6.512 12.469 -8.172 1 97.19 168 LEU A O 1
ATOM 1290 N N . ARG A 1 169 ? -5.902 13.438 -6.23 1 96.75 169 ARG A N 1
ATOM 1291 C CA . ARG A 1 169 ? -4.621 12.742 -6.207 1 96.75 169 ARG A CA 1
ATOM 1292 C C . ARG A 1 169 ? -4.82 11.234 -6.055 1 96.75 169 ARG A C 1
ATOM 1294 O O . ARG A 1 169 ? -4.109 10.445 -6.68 1 96.75 169 ARG A O 1
ATOM 1301 N N . ILE A 1 170 ? -5.828 10.781 -5.254 1 98.06 170 ILE A N 1
ATOM 1302 C CA . ILE A 1 170 ? -6.168 9.367 -5.141 1 98.06 170 ILE A CA 1
ATOM 1303 C C . ILE A 1 170 ? -6.586 8.836 -6.508 1 98.06 170 ILE A C 1
ATOM 1305 O O . ILE A 1 170 ? -6.121 7.77 -6.934 1 98.06 170 ILE A O 1
ATOM 1309 N N . ALA A 1 171 ? -7.434 9.586 -7.215 1 97.62 171 ALA A N 1
ATOM 1310 C CA . ALA A 1 171 ? -7.883 9.203 -8.547 1 97.62 171 ALA A CA 1
ATOM 1311 C C . ALA A 1 171 ? -6.703 9.008 -9.492 1 97.62 171 ALA A C 1
ATOM 1313 O O . ALA A 1 171 ? -6.664 8.047 -10.266 1 97.62 171 ALA A O 1
ATOM 1314 N N . GLU A 1 172 ? -5.746 9.859 -9.406 1 95.94 172 GLU A N 1
ATOM 1315 C CA . GLU A 1 172 ? -4.562 9.789 -10.258 1 95.94 172 GLU A CA 1
ATOM 1316 C C . GLU A 1 172 ? -3.742 8.531 -9.961 1 95.94 172 GLU A C 1
ATOM 1318 O O . GLU A 1 172 ? -3.266 7.863 -10.875 1 95.94 172 GLU A O 1
ATOM 1323 N N . LEU A 1 173 ? -3.59 8.258 -8.727 1 96.5 173 LEU A N 1
ATOM 1324 C CA . LEU A 1 173 ? -2.791 7.105 -8.328 1 96.5 173 LEU A CA 1
ATOM 1325 C C . LEU A 1 173 ? -3.447 5.805 -8.773 1 96.5 173 LEU A C 1
ATOM 1327 O O . LEU A 1 173 ? -2.77 4.891 -9.25 1 96.5 173 LEU A O 1
ATOM 1331 N N . VAL A 1 174 ? -4.797 5.711 -8.672 1 96.81 174 VAL A N 1
ATOM 1332 C CA . VAL A 1 174 ? -5.461 4.441 -8.953 1 96.81 174 VAL A CA 1
ATOM 1333 C C . VAL A 1 174 ? -5.691 4.297 -10.453 1 96.81 174 VAL A C 1
ATOM 1335 O O . VAL A 1 174 ? -6.062 3.223 -10.938 1 96.81 174 VAL A O 1
ATOM 1338 N N . HIS A 1 175 ? -5.449 5.348 -11.164 1 93.25 175 HIS A N 1
ATOM 1339 C CA . HIS A 1 175 ? -5.633 5.301 -12.609 1 93.25 175 HIS A CA 1
ATOM 1340 C C . HIS A 1 175 ? -4.684 4.297 -13.258 1 93.25 175 HIS A C 1
ATOM 1342 O O . HIS A 1 175 ? -4.988 3.736 -14.312 1 93.25 175 HIS A O 1
ATOM 1348 N N . ALA A 1 176 ? -3.59 4.047 -12.602 1 90.81 176 ALA A N 1
ATOM 1349 C CA . ALA A 1 176 ? -2.625 3.076 -13.109 1 90.81 176 ALA A CA 1
ATOM 1350 C C . ALA A 1 176 ? -3.158 1.652 -12.977 1 90.81 176 ALA A C 1
ATOM 1352 O O . ALA A 1 176 ? -2.652 0.732 -13.625 1 90.81 176 ALA A O 1
ATOM 1353 N N . PHE A 1 177 ? -4.188 1.184 -12.078 1 90.62 177 PHE A N 1
ATOM 1354 C CA . PHE A 1 177 ? -4.789 -0.127 -11.852 1 90.62 177 PHE A CA 1
ATOM 1355 C C . PHE A 1 177 ? -6.031 -0.31 -12.711 1 90.62 177 PHE A C 1
ATOM 1357 O O . PHE A 1 177 ? -6.723 -1.326 -12.609 1 90.62 177 PHE A O 1
ATOM 1364 N N . PRO A 1 178 ? -6.195 0.374 -13.742 1 88.75 178 PRO A N 1
ATOM 1365 C CA . PRO A 1 178 ? -7.418 0.44 -14.539 1 88.75 178 PRO A CA 1
ATOM 1366 C C . PRO A 1 178 ? -8.68 0.235 -13.711 1 88.75 178 PRO A C 1
ATOM 1368 O O . PRO A 1 178 ? -9.531 -0.593 -14.055 1 88.75 178 PRO A O 1
ATOM 1371 N N . MET A 1 179 ? -8.859 0.804 -12.633 1 95.94 179 MET A N 1
ATOM 1372 C CA . MET A 1 179 ? -10.094 0.904 -11.867 1 95.94 179 MET A CA 1
ATOM 1373 C C . MET A 1 179 ? -11.047 1.91 -12.508 1 95.94 179 MET A C 1
ATOM 1375 O O . MET A 1 179 ? -10.609 2.902 -13.094 1 95.94 179 MET A O 1
ATOM 1379 N N . ARG A 1 180 ? -12.344 1.574 -12.492 1 98 180 ARG A N 1
ATOM 1380 C CA . ARG A 1 180 ? -13.344 2.609 -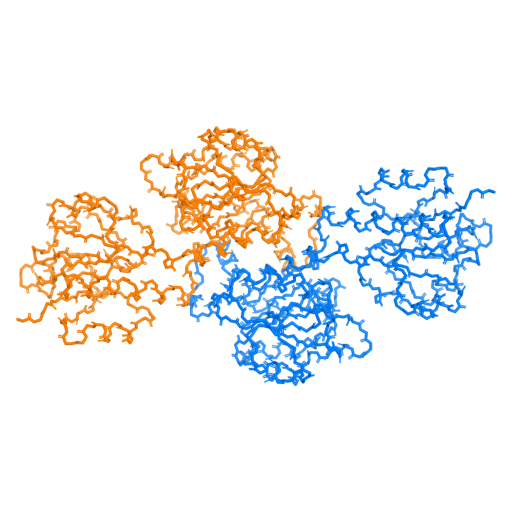12.75 1 98 180 ARG A CA 1
ATOM 1381 C C . ARG A 1 180 ? -13.422 3.592 -11.586 1 98 180 ARG A C 1
ATOM 1383 O O . ARG A 1 180 ? -13.516 3.184 -10.43 1 98 180 ARG A O 1
ATOM 1390 N N . VAL A 1 181 ? -13.289 4.934 -11.859 1 98.69 181 VAL A N 1
ATOM 1391 C CA . VAL A 1 181 ? -13.328 5.949 -10.812 1 98.69 181 VAL A CA 1
ATOM 1392 C C . VAL A 1 181 ? -14.617 6.762 -10.93 1 98.69 181 VAL A C 1
ATOM 1394 O O . VAL A 1 181 ? -14.891 7.352 -11.977 1 98.69 181 VAL A O 1
ATOM 1397 N N . ILE A 1 182 ? -15.398 6.773 -9.898 1 98.88 182 ILE A N 1
ATOM 1398 C CA . ILE A 1 182 ? -16.609 7.578 -9.797 1 98.88 182 ILE A CA 1
ATOM 1399 C C . ILE A 1 182 ? -16.547 8.461 -8.555 1 98.88 182 ILE A C 1
ATOM 1401 O O . ILE A 1 182 ? -15.781 8.18 -7.625 1 98.88 182 ILE A O 1
ATOM 1405 N N . TYR A 1 183 ? -17.25 9.594 -8.602 1 98.88 183 TYR A N 1
ATOM 1406 C CA . TYR A 1 183 ? -17.125 10.461 -7.434 1 98.88 183 TYR A CA 1
ATOM 1407 C C . TYR A 1 183 ? -18.406 11.273 -7.227 1 98.88 183 TYR A C 1
ATOM 1409 O O . TYR A 1 183 ? -19.234 11.375 -8.125 1 98.88 183 TYR A O 1
ATOM 1417 N N . HIS A 1 184 ? -18.547 11.703 -6.016 1 98.69 184 HIS A N 1
ATOM 1418 C CA . HIS A 1 184 ? -19.609 12.633 -5.648 1 98.69 184 HIS A CA 1
ATOM 1419 C C . HIS A 1 184 ? -19.062 13.852 -4.918 1 98.69 184 HIS A C 1
ATOM 1421 O O . HIS A 1 184 ? -18.156 13.727 -4.086 1 98.69 184 HIS A O 1
ATOM 1427 N N . ASN A 1 185 ? -19.484 14.945 -5.285 1 97 185 ASN A N 1
ATOM 1428 C CA . ASN A 1 185 ? -19.375 16.25 -4.633 1 97 185 ASN A CA 1
ATOM 1429 C C . ASN A 1 185 ? -20.734 16.953 -4.555 1 97 185 ASN A C 1
ATOM 1431 O O . ASN A 1 185 ? -21.688 16.531 -5.191 1 97 185 ASN A O 1
ATOM 1435 N N . ARG A 1 186 ? -20.719 18.031 -3.703 1 93.25 186 ARG A N 1
ATOM 1436 C CA . ARG A 1 186 ? -21.922 18.844 -3.723 1 93.25 186 ARG A CA 1
ATOM 1437 C C . ARG A 1 186 ? -22.172 19.406 -5.117 1 93.25 186 ARG A C 1
ATOM 1439 O O . ARG A 1 186 ? -23.328 19.5 -5.555 1 93.25 186 ARG A O 1
ATOM 1446 N N . HIS A 1 187 ? -21.094 19.75 -5.809 1 94.69 187 HIS A N 1
ATOM 1447 C CA . HIS A 1 187 ? -21.094 20.188 -7.207 1 94.69 187 HIS A CA 1
ATOM 1448 C C . HIS A 1 187 ? -19.969 19.484 -7.988 1 94.69 187 HIS A C 1
ATOM 1450 O O . HIS A 1 187 ? -18.953 19.094 -7.414 1 94.69 187 HIS A O 1
ATOM 1456 N N . LYS A 1 188 ? -20.234 19.375 -9.234 1 95.94 188 LYS A N 1
ATOM 1457 C CA . LYS A 1 188 ? -19.219 18.766 -10.086 1 95.94 188 LYS A CA 1
ATOM 1458 C C . LYS A 1 188 ? -17.875 19.469 -9.945 1 95.94 188 LYS A C 1
ATOM 1460 O O . LYS A 1 188 ? -17.812 20.703 -9.922 1 95.94 188 LYS A O 1
ATOM 1465 N N . ALA A 1 189 ? -16.844 18.703 -9.758 1 94.81 189 ALA A N 1
ATOM 1466 C CA . ALA A 1 189 ? -15.508 19.266 -9.555 1 94.81 189 ALA A CA 1
ATOM 1467 C C . ALA A 1 189 ? -14.984 19.906 -10.836 1 94.81 189 ALA A C 1
ATOM 1469 O O . ALA A 1 189 ? -15.023 19.297 -11.906 1 94.81 189 ALA A O 1
ATOM 1470 N N . GLU A 1 190 ? -14.5 21.078 -10.641 1 90 190 GLU A N 1
ATOM 1471 C CA . GLU A 1 190 ? -13.906 21.75 -11.789 1 90 190 GLU A CA 1
ATOM 1472 C C . GLU A 1 190 ? -12.602 21.094 -12.211 1 90 190 GLU A C 1
ATOM 1474 O O . GLU A 1 190 ? -11.75 20.797 -11.375 1 90 190 GLU A O 1
ATOM 1479 N N . GLY A 1 191 ? -12.484 20.75 -13.438 1 88.56 191 GLY A N 1
ATOM 1480 C CA . GLY A 1 191 ? -11.234 20.219 -13.961 1 88.56 191 GLY A CA 1
ATOM 1481 C C . GLY A 1 191 ? -11.055 18.734 -13.68 1 88.56 191 GLY A C 1
ATOM 1482 O O . GLY A 1 191 ? -9.961 18.203 -13.867 1 88.56 191 GLY A O 1
ATOM 1483 N N . ALA A 1 192 ? -12.094 18.094 -13.141 1 95.06 192 ALA A N 1
ATOM 1484 C CA . ALA A 1 192 ? -12.016 16.641 -12.945 1 95.06 192 ALA A CA 1
ATOM 1485 C C . ALA A 1 192 ? -11.617 15.945 -14.242 1 95.06 192 ALA A C 1
ATOM 1487 O O . ALA A 1 192 ? -12.141 16.25 -15.312 1 95.06 192 ALA A O 1
ATOM 1488 N N . PRO A 1 193 ? -10.641 15.055 -14.148 1 96.56 193 PRO A N 1
ATOM 1489 C CA . PRO A 1 193 ? -10.305 14.297 -15.352 1 96.56 193 PRO A CA 1
ATOM 1490 C C . PRO A 1 193 ? -11.508 13.578 -15.953 1 96.56 193 PRO A C 1
ATOM 1492 O O . PRO A 1 193 ? -12.438 13.211 -15.227 1 96.56 193 PRO A O 1
ATOM 1495 N N . GLU A 1 194 ? -11.422 13.25 -17.266 1 96.38 194 GLU A N 1
ATOM 1496 C CA . GLU A 1 194 ? -12.523 12.617 -17.969 1 96.38 194 GLU A CA 1
ATOM 1497 C C . GLU A 1 194 ? -12.805 11.219 -17.422 1 96.38 194 GLU A C 1
ATOM 1499 O O . GLU A 1 194 ? -13.945 10.758 -17.438 1 96.38 194 GLU A O 1
ATOM 1504 N N . TYR A 1 195 ? -11.805 10.633 -16.906 1 96.81 195 TYR A N 1
ATOM 1505 C CA . TYR A 1 195 ? -11.961 9.25 -16.469 1 96.81 195 TYR A CA 1
ATOM 1506 C C . TYR A 1 195 ? -12.617 9.18 -15.102 1 96.81 195 TYR A C 1
ATOM 1508 O O . TYR A 1 195 ? -12.938 8.094 -14.609 1 96.81 195 TYR A O 1
ATOM 1516 N N . CYS A 1 196 ? -12.812 10.328 -14.43 1 98.25 196 CYS A N 1
ATOM 1517 C CA . CYS A 1 196 ? -13.57 10.398 -13.188 1 98.25 196 CYS A CA 1
ATOM 1518 C C . CYS A 1 196 ? -15.031 10.727 -13.453 1 98.25 196 CYS A C 1
ATOM 1520 O O . CYS A 1 196 ? -15.359 11.852 -13.852 1 98.25 196 CYS A O 1
ATOM 1522 N N . GLU A 1 197 ? -15.914 9.828 -13.227 1 98.5 197 GLU A N 1
ATOM 1523 C CA . GLU A 1 197 ? -17.328 10 -13.539 1 98.5 197 GLU A CA 1
ATOM 1524 C C . GLU A 1 197 ? -18.078 10.609 -12.359 1 98.5 197 GLU A C 1
ATOM 1526 O O . GLU A 1 197 ? -18.062 10.062 -11.258 1 98.5 197 GLU A O 1
ATOM 1531 N N . TYR A 1 198 ? -18.797 11.688 -12.617 1 98.62 198 TYR A N 1
ATOM 1532 C CA . TYR A 1 198 ? -19.516 12.414 -11.586 1 98.62 198 TYR A CA 1
ATOM 1533 C C . TYR A 1 198 ? -20.891 11.812 -11.352 1 98.62 198 TYR A C 1
ATOM 1535 O O . TYR A 1 198 ? -21.609 11.5 -12.305 1 98.62 198 TYR A O 1
ATOM 1543 N N . PHE A 1 199 ? -21.219 11.633 -10.094 1 98.69 199 PHE A N 1
ATOM 1544 C CA . PHE A 1 199 ? -22.547 11.258 -9.656 1 98.69 199 PHE A CA 1
ATOM 1545 C C . PHE A 1 199 ? -23.156 12.336 -8.766 1 98.69 199 PHE A C 1
ATOM 1547 O O . PHE A 1 199 ? -22.625 12.633 -7.695 1 98.69 199 PHE A O 1
ATOM 1554 N N . GLU A 1 200 ? -24.219 12.828 -9.164 1 98 200 GLU A N 1
ATOM 1555 C CA . GLU A 1 200 ? -24.938 13.789 -8.336 1 98 200 GLU A CA 1
ATOM 1556 C C . GLU A 1 200 ? -25.609 13.102 -7.156 1 98 200 GLU A C 1
ATOM 1558 O O . GLU A 1 200 ? -25.594 13.617 -6.039 1 98 200 GLU A O 1
ATOM 1563 N N . ASP A 1 201 ? -26.188 12.016 -7.434 1 98.31 201 ASP A N 1
ATOM 1564 C CA . ASP A 1 201 ? -26.844 11.219 -6.398 1 98.31 201 ASP A CA 1
ATOM 1565 C C . ASP A 1 201 ? -25.844 10.266 -5.738 1 98.31 201 ASP A C 1
ATOM 1567 O O . ASP A 1 201 ? -25.422 9.281 -6.352 1 98.31 201 ASP A O 1
ATOM 1571 N N . VAL A 1 202 ? -25.562 10.445 -4.527 1 98.44 202 VAL A N 1
ATOM 1572 C CA . VAL A 1 202 ? -24.547 9.695 -3.818 1 98.44 202 VAL A CA 1
ATOM 1573 C C . VAL A 1 202 ? -24.969 8.234 -3.678 1 98.44 202 VAL A C 1
ATOM 1575 O O . VAL A 1 202 ? -24.141 7.324 -3.742 1 98.44 202 VAL A O 1
ATOM 1578 N N . GLU A 1 203 ? -26.188 7.961 -3.484 1 98.56 203 GLU A N 1
ATOM 1579 C CA . GLU A 1 203 ? -26.641 6.586 -3.311 1 98.56 203 GLU A CA 1
ATOM 1580 C C . GLU A 1 203 ? -26.469 5.781 -4.594 1 98.56 203 GLU A C 1
ATOM 1582 O O . GLU A 1 203 ? -26.109 4.602 -4.551 1 98.56 203 GLU A O 1
ATOM 1587 N N . GLU A 1 204 ? -26.766 6.414 -5.762 1 98.69 204 GLU A N 1
ATOM 1588 C CA . GLU A 1 204 ? -26.531 5.746 -7.039 1 98.69 204 GLU A CA 1
ATOM 1589 C C . GLU A 1 204 ? -25.047 5.422 -7.23 1 98.69 204 GLU A C 1
ATOM 1591 O O . GLU A 1 204 ? -24.703 4.391 -7.812 1 98.69 204 GLU A O 1
ATOM 1596 N N . MET A 1 205 ? -24.234 6.277 -6.754 1 98.88 205 MET A N 1
ATOM 1597 C CA . MET A 1 205 ? -22.797 6.039 -6.789 1 98.88 205 MET A CA 1
ATOM 1598 C C . MET A 1 205 ? -22.422 4.863 -5.902 1 98.88 205 MET A C 1
ATOM 1600 O O . MET A 1 205 ? -21.703 3.951 -6.336 1 98.88 205 MET A O 1
ATOM 1604 N N . LEU A 1 206 ? -22.938 4.848 -4.711 1 98.88 206 LEU A N 1
ATOM 1605 C CA . LEU A 1 206 ? -22.562 3.861 -3.703 1 98.88 206 LEU A CA 1
ATOM 1606 C C . LEU A 1 206 ? -22.969 2.457 -4.141 1 98.88 206 LEU A C 1
ATOM 1608 O O . LEU A 1 206 ? -22.266 1.485 -3.857 1 98.88 206 LEU A O 1
ATOM 1612 N N . LYS A 1 207 ? -24.031 2.326 -4.891 1 98.75 207 LYS A N 1
ATOM 1613 C CA . LYS A 1 207 ? -24.516 1.038 -5.387 1 98.75 207 LYS A CA 1
ATOM 1614 C C . LYS A 1 207 ? -23.5 0.401 -6.328 1 98.75 207 LYS A C 1
ATOM 1616 O O . LYS A 1 207 ? -23.5 -0.816 -6.527 1 98.75 207 LYS A O 1
ATOM 1621 N N . GLN A 1 208 ? -22.672 1.203 -6.836 1 98.56 208 GLN A N 1
ATOM 1622 C CA . GLN A 1 208 ? -21.766 0.718 -7.859 1 98.56 208 GLN A CA 1
ATOM 1623 C C . GLN A 1 208 ? -20.344 0.546 -7.301 1 98.56 208 GLN A C 1
ATOM 1625 O O . GLN A 1 208 ? -19.469 0.016 -7.977 1 98.56 208 GLN A O 1
ATOM 1630 N N . ALA A 1 209 ? -20.109 0.889 -6.09 1 98.75 209 ALA A N 1
ATOM 1631 C CA . ALA A 1 209 ? -18.766 0.989 -5.523 1 98.75 209 ALA A CA 1
ATOM 1632 C C . ALA A 1 209 ? -18.297 -0.358 -4.98 1 98.75 209 ALA A C 1
ATOM 1634 O O . ALA A 1 209 ? -19.031 -1.021 -4.234 1 98.75 209 ALA A O 1
ATOM 1635 N N . ASP A 1 210 ? -17.109 -0.79 -5.383 1 98.69 210 ASP A N 1
ATOM 1636 C CA . ASP A 1 210 ? -16.422 -1.854 -4.668 1 98.69 210 ASP A CA 1
ATOM 1637 C C . ASP A 1 210 ? -15.656 -1.301 -3.463 1 98.69 210 ASP A C 1
ATOM 1639 O O . ASP A 1 210 ? -15.531 -1.976 -2.439 1 98.69 210 ASP A O 1
ATOM 1643 N N . VAL A 1 211 ? -15.141 -0.094 -3.602 1 98.88 211 VAL A N 1
ATOM 1644 C CA . VAL A 1 211 ? -14.422 0.635 -2.562 1 98.88 211 VAL A CA 1
ATOM 1645 C C . VAL A 1 211 ? -14.938 2.07 -2.486 1 98.88 211 VAL A C 1
ATOM 1647 O O . VAL A 1 211 ? -15.086 2.736 -3.512 1 98.88 211 VAL A O 1
ATOM 1650 N N . LEU A 1 212 ? -15.234 2.516 -1.323 1 98.94 212 LEU A N 1
ATOM 1651 C CA . LEU A 1 212 ? -15.539 3.92 -1.065 1 98.94 212 LEU A CA 1
ATOM 1652 C C . LEU A 1 212 ? -14.383 4.598 -0.334 1 98.94 212 LEU A C 1
ATOM 1654 O O . LEU A 1 212 ? -14.016 4.188 0.771 1 98.94 212 LEU A O 1
ATOM 1658 N N . SER A 1 213 ? -13.758 5.523 -0.949 1 98.94 213 SER A N 1
ATOM 1659 C CA . SER A 1 213 ? -12.727 6.348 -0.324 1 98.94 213 SER A CA 1
ATOM 1660 C C . SER A 1 213 ? -13.289 7.699 0.107 1 98.94 213 SER A C 1
ATOM 1662 O O . SER A 1 213 ? -13.883 8.414 -0.701 1 98.94 213 SER A O 1
ATOM 1664 N N . ILE A 1 214 ? -13.078 8.062 1.347 1 98.88 214 ILE A N 1
ATOM 1665 C CA . ILE A 1 214 ? -13.68 9.266 1.914 1 98.88 214 ILE A CA 1
ATOM 1666 C C . ILE A 1 214 ? -12.625 10.367 2.021 1 98.88 214 ILE A C 1
ATOM 1668 O O . ILE A 1 214 ? -11.586 10.172 2.648 1 98.88 214 ILE A O 1
ATOM 1672 N N . SER A 1 215 ? -12.875 11.523 1.41 1 97.44 215 SER A N 1
ATOM 1673 C CA . SER A 1 215 ? -11.961 12.664 1.407 1 97.44 215 SER A CA 1
ATOM 1674 C C . SER A 1 215 ? -12.719 13.977 1.554 1 97.44 215 SER A C 1
ATOM 1676 O O . SER A 1 215 ? -12.445 14.945 0.84 1 97.44 215 SER A O 1
ATOM 1678 N N . ILE A 1 216 ? -13.656 14.039 2.475 1 95.62 216 ILE A N 1
ATOM 1679 C CA . ILE A 1 216 ? -14.43 15.258 2.715 1 95.62 216 ILE A CA 1
ATOM 1680 C C . ILE A 1 216 ? -14.086 15.82 4.09 1 95.62 216 ILE A C 1
ATOM 1682 O O . ILE A 1 216 ? -13.602 15.102 4.965 1 95.62 216 ILE A O 1
ATOM 1686 N N . PRO A 1 217 ? -14.367 17.094 4.32 1 91.19 217 PRO A N 1
ATOM 1687 C CA . PRO A 1 217 ? -14.094 17.688 5.637 1 91.19 217 PRO A CA 1
ATOM 1688 C C . PRO A 1 217 ? -15.109 17.266 6.691 1 91.19 217 PRO A C 1
ATOM 1690 O O . PRO A 1 217 ? -16.203 16.781 6.352 1 91.19 217 PRO A O 1
ATOM 1693 N N . LEU A 1 218 ? -14.711 17.312 7.902 1 92.88 218 LEU A N 1
ATOM 1694 C CA . LEU A 1 218 ? -15.625 17.109 9.016 1 92.88 218 LEU A CA 1
ATOM 1695 C C . LEU A 1 218 ? -16.234 18.422 9.477 1 92.88 218 LEU A C 1
ATOM 1697 O O . LEU A 1 218 ? -15.508 19.359 9.82 1 92.88 218 LEU A O 1
ATOM 1701 N N . ASN A 1 219 ? -17.438 18.594 9.344 1 89.12 219 ASN A N 1
ATOM 1702 C CA . ASN A 1 219 ? -18.234 19.719 9.828 1 89.12 219 ASN A CA 1
ATOM 1703 C C . ASN A 1 219 ? -19.641 19.266 10.227 1 89.12 219 ASN A C 1
ATOM 1705 O O . ASN A 1 219 ? -19.922 18.062 10.297 1 89.12 219 ASN A O 1
ATOM 1709 N N . ALA A 1 220 ? -20.516 20.188 10.492 1 89.94 220 ALA A N 1
ATOM 1710 C CA . ALA A 1 220 ? -21.844 19.875 11.008 1 89.94 220 ALA A CA 1
ATOM 1711 C C . ALA A 1 220 ? -22.641 19.062 9.992 1 89.94 220 ALA A C 1
ATOM 1713 O O . ALA A 1 220 ? -23.422 18.188 10.359 1 89.94 220 ALA A O 1
ATOM 1714 N N . SER A 1 221 ? -22.438 19.281 8.742 1 93.44 221 SER A N 1
ATOM 1715 C CA . SER A 1 221 ? -23.203 18.641 7.695 1 93.44 221 SER A CA 1
ATOM 1716 C C . SER A 1 221 ? -22.625 17.266 7.344 1 93.44 221 SER A C 1
ATOM 1718 O O . SER A 1 221 ? -23.297 16.438 6.723 1 93.44 221 SER A O 1
ATOM 1720 N N . THR A 1 222 ? -21.375 16.953 7.727 1 95.69 222 THR A N 1
ATOM 1721 C CA . THR A 1 222 ? -20.719 15.727 7.273 1 95.69 222 THR A CA 1
ATOM 1722 C C . THR A 1 222 ? -20.484 14.773 8.445 1 95.69 222 THR A C 1
ATOM 1724 O O . THR A 1 222 ? -20.062 13.633 8.242 1 95.69 222 THR A O 1
ATOM 1727 N N . THR A 1 223 ? -20.75 15.258 9.664 1 96.75 223 THR A N 1
ATOM 1728 C CA . THR A 1 223 ? -20.609 14.391 10.828 1 96.75 223 THR A CA 1
ATOM 1729 C C . THR A 1 223 ? -21.516 13.172 10.719 1 96.75 223 THR A C 1
ATOM 1731 O O . THR A 1 223 ? -22.734 13.32 10.609 1 96.75 223 THR A O 1
ATOM 1734 N N . GLY A 1 224 ? -20.969 12.023 10.68 1 98.06 224 GLY A N 1
ATOM 1735 C CA . GLY A 1 224 ? -21.719 10.773 10.656 1 98.06 224 GLY A CA 1
ATOM 1736 C C . GLY A 1 224 ? -22.453 10.547 9.352 1 98.06 224 GLY A C 1
ATOM 1737 O O . GLY A 1 224 ? -23.344 9.688 9.273 1 98.06 224 GLY A O 1
ATOM 1738 N N . ILE A 1 225 ? -22.078 11.289 8.32 1 98.19 225 ILE A N 1
ATOM 1739 C CA . ILE A 1 225 ? -22.844 11.242 7.074 1 98.19 225 ILE A CA 1
ATOM 1740 C C . ILE A 1 225 ? -22.719 9.859 6.445 1 98.19 225 ILE A C 1
ATOM 1742 O O . ILE A 1 225 ? -23.656 9.391 5.793 1 98.19 225 ILE A O 1
ATOM 1746 N N . VAL A 1 226 ? -21.609 9.219 6.609 1 98.75 226 VAL A N 1
ATOM 1747 C CA . VAL A 1 226 ? -21.453 7.828 6.191 1 98.75 226 VAL A CA 1
ATOM 1748 C C . VAL A 1 226 ? -21.969 6.898 7.289 1 98.75 226 VAL A C 1
ATOM 1750 O O . VAL A 1 226 ? -21.188 6.352 8.062 1 98.75 226 VAL A O 1
ATOM 1753 N N . GLY A 1 227 ? -23.203 6.84 7.352 1 98.56 227 GLY A N 1
ATOM 1754 C CA . GLY A 1 227 ? -23.891 6.059 8.367 1 98.56 227 GLY A CA 1
ATOM 1755 C C . GLY A 1 227 ? -24.562 4.812 7.809 1 98.56 227 GLY A C 1
ATOM 1756 O O . GLY A 1 227 ? -24.172 4.32 6.746 1 98.56 227 GLY A O 1
ATOM 1757 N N . GLU A 1 228 ? -25.516 4.328 8.539 1 98.62 228 GLU A N 1
ATOM 1758 C CA . GLU A 1 228 ? -26.156 3.053 8.266 1 98.62 228 GLU A CA 1
ATOM 1759 C C . GLU A 1 228 ? -26.734 3.021 6.852 1 98.62 228 GLU A C 1
ATOM 1761 O O . GLU A 1 228 ? -26.5 2.076 6.098 1 98.62 228 GLU A O 1
ATOM 1766 N N . LYS A 1 229 ? -27.438 4.055 6.496 1 98.69 229 LYS A N 1
ATOM 1767 C CA . LYS A 1 229 ? -28.109 4.074 5.199 1 98.69 229 LYS A CA 1
ATOM 1768 C C . LYS A 1 229 ? -27.094 3.969 4.059 1 98.69 229 LYS A C 1
ATOM 1770 O O . LYS A 1 229 ? -27.234 3.113 3.182 1 98.69 229 LYS A O 1
ATOM 1775 N N . TRP A 1 230 ? -26.094 4.828 4.008 1 98.81 230 TRP A N 1
ATOM 1776 C CA . TRP A 1 230 ? -25.094 4.828 2.934 1 98.81 230 TRP A CA 1
ATOM 1777 C C . TRP A 1 230 ? -24.312 3.521 2.916 1 98.81 230 TRP A C 1
ATOM 1779 O O . TRP A 1 230 ? -24.094 2.939 1.852 1 98.81 230 TRP A O 1
ATOM 1789 N N . ILE A 1 231 ? -23.969 2.979 4.078 1 98.88 231 ILE A N 1
ATOM 1790 C CA . ILE A 1 231 ? -23.203 1.742 4.172 1 98.88 231 ILE A CA 1
ATOM 1791 C C . ILE A 1 231 ? -24.031 0.582 3.613 1 98.88 231 ILE A C 1
ATOM 1793 O O . ILE A 1 231 ? -23.516 -0.217 2.82 1 98.88 231 ILE A O 1
ATOM 1797 N N . ARG A 1 232 ? -25.281 0.566 3.959 1 98.75 232 ARG A N 1
ATOM 1798 C CA . ARG A 1 232 ? -26.141 -0.538 3.539 1 98.75 232 ARG A CA 1
ATOM 1799 C C . ARG A 1 232 ? -26.484 -0.429 2.059 1 98.75 232 ARG A C 1
ATOM 1801 O O . ARG A 1 232 ? -26.922 -1.404 1.446 1 98.75 232 ARG A O 1
ATOM 1808 N N . THR A 1 233 ? -26.328 0.775 1.5 1 98.81 233 THR A N 1
ATOM 1809 C CA . THR A 1 233 ? -26.562 0.987 0.075 1 98.81 233 THR A CA 1
ATOM 1810 C C . THR A 1 233 ? -25.438 0.382 -0.752 1 98.81 233 THR A C 1
ATOM 1812 O O . THR A 1 233 ? -25.625 0.021 -1.914 1 98.81 233 THR A O 1
ATOM 1815 N N . MET A 1 234 ? -24.266 0.214 -0.199 1 98.75 234 MET A N 1
ATOM 1816 C CA . MET A 1 234 ? -23.125 -0.377 -0.896 1 98.75 234 MET A CA 1
ATOM 1817 C C . MET A 1 234 ? -23.344 -1.872 -1.111 1 98.75 234 MET A C 1
ATOM 1819 O O . MET A 1 234 ? -24.188 -2.48 -0.471 1 98.75 234 MET A O 1
ATOM 1823 N N . LYS A 1 235 ? -22.578 -2.453 -1.979 1 97.69 235 LYS A N 1
ATOM 1824 C CA . LYS A 1 235 ? -22.625 -3.891 -2.229 1 97.69 235 LYS A CA 1
ATOM 1825 C C . LYS A 1 235 ? -22.109 -4.672 -1.019 1 97.69 235 LYS A C 1
ATOM 1827 O O . LYS A 1 235 ? -21.172 -4.242 -0.351 1 97.69 235 LYS A O 1
ATOM 1832 N N . ARG A 1 236 ? -22.828 -5.777 -0.744 1 97.88 236 ARG A N 1
ATOM 1833 C CA . ARG A 1 236 ? -22.266 -6.664 0.261 1 97.88 236 ARG A CA 1
ATOM 1834 C C . ARG A 1 236 ? -20.812 -7.031 -0.088 1 97.88 236 ARG A C 1
ATOM 1836 O O . ARG A 1 236 ? -20.516 -7.32 -1.245 1 97.88 236 ARG A O 1
ATOM 1843 N N . GLY A 1 237 ? -19.891 -6.973 0.894 1 97.81 237 GLY A N 1
ATOM 1844 C CA . GLY A 1 237 ? -18.484 -7.289 0.683 1 97.81 237 GLY A CA 1
ATOM 1845 C C . GLY A 1 237 ? -17.656 -6.082 0.3 1 97.81 237 GLY A C 1
ATOM 1846 O O . GLY A 1 237 ? -16.438 -6.176 0.186 1 97.81 237 GLY A O 1
ATOM 1847 N N . SER A 1 238 ? -18.281 -4.895 0.12 1 98.5 238 SER A N 1
ATOM 1848 C CA . SER A 1 238 ? -17.562 -3.688 -0.272 1 98.5 238 SER A CA 1
ATOM 1849 C C . SER A 1 238 ? -16.656 -3.197 0.852 1 98.5 238 SER A C 1
ATOM 1851 O O . SER A 1 238 ? -16.734 -3.688 1.979 1 98.5 238 SER A O 1
ATOM 1853 N N . ILE A 1 239 ? -15.766 -2.252 0.507 1 98.81 239 ILE A N 1
ATOM 1854 C CA . ILE A 1 239 ? -14.719 -1.763 1.399 1 98.81 239 ILE A CA 1
ATOM 1855 C C . ILE A 1 239 ? -14.852 -0.252 1.573 1 98.81 239 ILE A C 1
ATOM 1857 O O . ILE A 1 239 ? -15.172 0.462 0.621 1 98.81 239 ILE A O 1
ATOM 1861 N N . ILE A 1 240 ? -14.617 0.223 2.768 1 98.94 240 ILE A N 1
ATOM 1862 C CA . ILE A 1 240 ? -14.555 1.657 3.027 1 98.94 240 ILE A CA 1
ATOM 1863 C C . ILE A 1 240 ? -13.148 2.037 3.488 1 98.94 240 ILE A C 1
ATOM 1865 O O . ILE A 1 240 ? -12.547 1.343 4.312 1 98.94 240 ILE A O 1
ATOM 1869 N N . VAL A 1 241 ? -12.609 3.053 2.916 1 98.94 241 VAL A N 1
ATOM 1870 C CA . VAL A 1 241 ? -11.328 3.635 3.293 1 98.94 241 VAL A CA 1
ATOM 1871 C C . VAL A 1 241 ? -11.523 5.09 3.713 1 98.94 241 VAL A C 1
ATOM 1873 O O . VAL A 1 241 ? -12.172 5.863 3.004 1 98.94 241 VAL A O 1
ATOM 1876 N N . ASN A 1 242 ? -10.992 5.449 4.891 1 98.88 242 ASN A N 1
ATOM 1877 C CA . ASN A 1 242 ? -11.156 6.805 5.398 1 98.88 242 ASN A CA 1
ATOM 1878 C C . ASN A 1 242 ? -9.82 7.434 5.777 1 98.88 242 ASN A C 1
ATOM 1880 O O . ASN A 1 242 ? -9.133 6.945 6.68 1 98.88 242 ASN A O 1
ATOM 1884 N N . THR A 1 243 ? -9.438 8.438 5.082 1 98.44 243 THR A N 1
ATOM 1885 C CA . THR A 1 243 ? -8.25 9.227 5.406 1 98.44 243 THR A CA 1
ATOM 1886 C C . THR A 1 243 ? -8.625 10.68 5.688 1 98.44 243 THR A C 1
ATOM 1888 O O . THR A 1 243 ? -7.766 11.562 5.688 1 98.44 243 THR A O 1
ATOM 1891 N N . ALA A 1 244 ? -9.922 10.938 5.828 1 96.81 244 ALA A N 1
ATOM 1892 C CA . ALA A 1 244 ? -10.414 12.273 6.125 1 96.81 244 ALA A CA 1
ATOM 1893 C C . ALA A 1 244 ? -10.398 12.547 7.625 1 96.81 244 ALA A C 1
ATOM 1895 O O . ALA A 1 244 ? -9.344 12.805 8.211 1 96.81 244 ALA A O 1
ATOM 1896 N N . ARG A 1 245 ? -11.562 12.383 8.289 1 96.31 245 ARG A N 1
ATOM 1897 C CA . ARG A 1 245 ? -11.742 12.461 9.734 1 96.31 245 ARG A CA 1
ATOM 1898 C C . ARG A 1 245 ? -12.625 11.32 10.242 1 96.31 245 ARG A C 1
ATOM 1900 O O . ARG A 1 245 ? -13.594 10.938 9.578 1 96.31 245 ARG A O 1
ATOM 1907 N N . GLY A 1 246 ? -12.25 10.812 11.406 1 97.31 246 GLY A N 1
ATOM 1908 C CA . GLY A 1 246 ? -12.992 9.68 11.945 1 97.31 246 GLY A CA 1
ATOM 1909 C C . GLY A 1 246 ? -14.477 9.953 12.094 1 97.31 246 GLY A C 1
ATOM 1910 O O . GLY A 1 246 ? -15.305 9.07 11.859 1 97.31 246 GLY A O 1
ATOM 1911 N N . GLY A 1 247 ? -14.812 11.219 12.375 1 96.81 247 GLY A N 1
ATOM 1912 C CA . GLY A 1 247 ? -16.172 11.602 12.727 1 96.81 247 GLY A CA 1
ATOM 1913 C C . GLY A 1 247 ? -17.109 11.625 11.531 1 96.81 247 GLY A C 1
ATOM 1914 O O . GLY A 1 247 ? -18.328 11.719 11.688 1 96.81 247 GLY A O 1
ATOM 1915 N N . VAL A 1 248 ? -16.578 11.43 10.32 1 98.06 248 VAL A N 1
ATOM 1916 C CA . VAL A 1 248 ? -17.422 11.414 9.117 1 98.06 248 VAL A CA 1
ATOM 1917 C C . VAL A 1 248 ? -18.203 10.109 9.047 1 98.06 248 VAL A C 1
ATOM 1919 O O . VAL A 1 248 ? -19.297 10.062 8.477 1 98.06 248 VAL A O 1
ATOM 1922 N N . ILE A 1 249 ? -17.656 9.07 9.641 1 98.62 249 ILE A N 1
ATOM 1923 C CA . ILE A 1 249 ? -18.297 7.762 9.648 1 98.62 249 ILE A CA 1
ATOM 1924 C C . ILE A 1 249 ? -19.031 7.551 10.961 1 98.62 249 ILE A C 1
ATOM 1926 O O . ILE A 1 249 ? -18.516 7.895 12.031 1 98.62 249 ILE A O 1
ATOM 1930 N N . ASP A 1 250 ? -20.234 7.078 10.906 1 98.56 250 ASP A N 1
ATOM 1931 C CA . ASP A 1 250 ? -20.875 6.5 12.078 1 98.56 250 ASP A CA 1
ATOM 1932 C C . ASP A 1 250 ? -20.219 5.172 12.469 1 98.56 250 ASP A C 1
ATOM 1934 O O . ASP A 1 250 ? -20.469 4.145 11.828 1 98.56 250 ASP A O 1
ATOM 1938 N N . GLU A 1 251 ? -19.469 5.203 13.5 1 98.31 251 GLU A N 1
ATOM 1939 C CA . GLU A 1 251 ? -18.656 4.059 13.875 1 98.31 251 GLU A CA 1
ATOM 1940 C C . GLU A 1 251 ? -19.516 2.842 14.203 1 98.31 251 GLU A C 1
ATOM 1942 O O . GLU A 1 251 ? -19.156 1.715 13.844 1 98.31 251 GLU A O 1
ATOM 1947 N N . ASP A 1 252 ? -20.578 3.088 14.906 1 98.5 252 ASP A N 1
ATOM 1948 C CA . ASP A 1 252 ? -21.453 1.971 15.258 1 98.5 252 ASP A CA 1
ATOM 1949 C C . ASP A 1 252 ? -22.016 1.309 14 1 98.5 252 ASP A C 1
ATOM 1951 O O . ASP A 1 252 ? -22.109 0.082 13.93 1 98.5 252 ASP A O 1
ATOM 1955 N N . ALA A 1 253 ? -22.438 2.092 13.062 1 98.75 253 ALA A N 1
ATOM 1956 C CA . ALA A 1 253 ? -22.938 1.56 11.805 1 98.75 253 ALA A CA 1
ATOM 1957 C C . ALA A 1 253 ? -21.844 0.757 11.078 1 98.75 253 ALA A C 1
ATOM 1959 O O . ALA A 1 253 ? -22.125 -0.317 10.539 1 98.75 253 ALA A O 1
ATOM 1960 N N . LEU A 1 254 ? -20.703 1.289 11.07 1 98.81 254 LEU A N 1
ATOM 1961 C CA . LEU A 1 254 ? -19.578 0.615 10.445 1 98.81 254 LEU A CA 1
ATOM 1962 C C . LEU A 1 254 ? -19.328 -0.74 11.102 1 98.81 254 LEU A C 1
ATOM 1964 O O . LEU A 1 254 ? -19.125 -1.741 10.406 1 98.81 254 LEU A O 1
ATOM 1968 N N . ILE A 1 255 ? -19.312 -0.794 12.43 1 98.69 255 ILE A N 1
ATOM 1969 C CA . ILE A 1 255 ? -19.031 -2.008 13.188 1 98.69 255 ILE A CA 1
ATOM 1970 C C . ILE A 1 255 ? -20.125 -3.043 12.922 1 98.69 255 ILE A C 1
ATOM 1972 O O . ILE A 1 255 ? -19.828 -4.219 12.688 1 98.69 255 ILE A O 1
ATOM 1976 N N . ARG A 1 256 ? -21.375 -2.619 12.898 1 98.75 256 ARG A N 1
ATOM 1977 C CA . ARG A 1 256 ? -22.469 -3.535 12.594 1 98.75 256 ARG A CA 1
ATOM 1978 C C . ARG A 1 256 ? -22.312 -4.145 11.203 1 98.75 256 ARG A C 1
ATOM 1980 O O . ARG A 1 256 ? -22.547 -5.336 11.008 1 98.75 256 ARG A O 1
ATOM 1987 N N . ALA A 1 257 ? -21.906 -3.336 10.25 1 98.81 257 ALA A N 1
ATOM 1988 C CA . ALA A 1 257 ? -21.734 -3.799 8.875 1 98.81 257 ALA A CA 1
ATOM 1989 C C . ALA A 1 257 ? -20.578 -4.781 8.766 1 98.81 257 ALA A C 1
ATOM 1991 O O . ALA A 1 257 ? -20.609 -5.707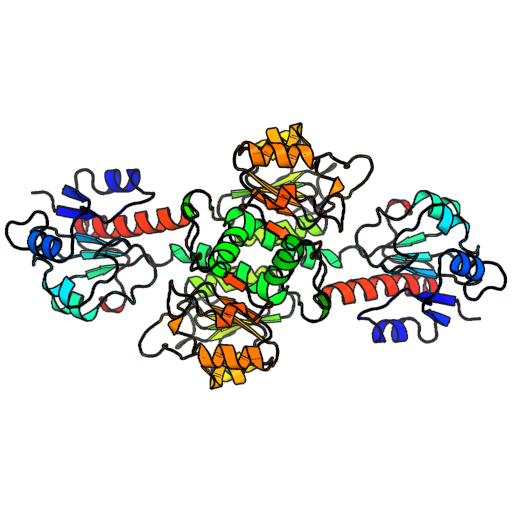 7.953 1 98.81 257 ALA A O 1
ATOM 1992 N N . LEU A 1 258 ? -19.531 -4.613 9.547 1 98.62 258 LEU A N 1
ATOM 1993 C CA . LEU A 1 258 ? -18.438 -5.57 9.594 1 98.62 258 LEU A CA 1
ATOM 1994 C C . LEU A 1 258 ? -18.875 -6.879 10.234 1 98.62 258 LEU A C 1
ATOM 1996 O O . LEU A 1 258 ? -18.531 -7.961 9.758 1 98.62 258 LEU A O 1
ATOM 2000 N N . GLU A 1 259 ? -19.656 -6.773 11.258 1 98.25 259 GLU A N 1
ATOM 2001 C CA . GLU A 1 259 ? -20.125 -7.938 12.008 1 98.25 259 GLU A CA 1
ATOM 2002 C C . GLU A 1 259 ? -20.938 -8.875 11.117 1 98.25 259 GLU A C 1
ATOM 2004 O O . GLU A 1 259 ? -20.797 -10.102 11.203 1 98.25 259 GLU A O 1
ATOM 2009 N N . ASP A 1 260 ? -21.781 -8.281 10.289 1 98.12 260 ASP A N 1
ATOM 2010 C CA . ASP A 1 260 ? -22.672 -9.148 9.523 1 98.12 260 ASP A CA 1
ATOM 2011 C C . ASP A 1 260 ? -22.125 -9.391 8.117 1 98.12 260 ASP A C 1
ATOM 2013 O O . ASP A 1 260 ? -22.797 -10 7.281 1 98.12 260 ASP A O 1
ATOM 2017 N N . GLY A 1 261 ? -20.984 -8.852 7.82 1 97.38 261 GLY A N 1
ATOM 2018 C CA . GLY A 1 261 ? -20.312 -9.156 6.57 1 97.38 261 GLY A CA 1
ATOM 2019 C C . GLY A 1 261 ? -20.719 -8.25 5.43 1 97.38 261 GLY A C 1
ATOM 2020 O O . GLY A 1 261 ? -20.297 -8.445 4.289 1 97.38 261 GLY A O 1
ATOM 2021 N N . HIS A 1 262 ? -21.531 -7.277 5.746 1 98.69 262 HIS A N 1
ATOM 2022 C CA . HIS A 1 262 ? -21.891 -6.324 4.703 1 98.69 262 HIS A CA 1
ATOM 2023 C C . HIS A 1 262 ? -20.672 -5.574 4.191 1 98.69 262 HIS A C 1
ATOM 2025 O O . HIS A 1 262 ? -20.516 -5.375 2.982 1 98.69 262 HIS A O 1
ATOM 2031 N N . LEU A 1 263 ? -19.875 -5.164 5.07 1 98.69 263 LEU A N 1
ATOM 2032 C CA . LEU A 1 263 ? -18.547 -4.691 4.699 1 98.69 263 LEU A CA 1
ATOM 2033 C C . LEU A 1 263 ? -17.531 -5.82 4.793 1 98.69 263 LEU A C 1
ATOM 2035 O O . LEU A 1 263 ? -17.422 -6.477 5.832 1 98.69 263 LEU A O 1
ATOM 2039 N N . GLY A 1 264 ? -16.812 -6.023 3.689 1 98.12 264 GLY A N 1
ATOM 2040 C CA . GLY A 1 264 ? -15.805 -7.066 3.67 1 98.12 264 GLY A CA 1
ATOM 2041 C C . GLY A 1 264 ? -14.523 -6.672 4.383 1 98.12 264 GLY A C 1
ATOM 2042 O O . GLY A 1 264 ? -13.766 -7.531 4.828 1 98.12 264 GLY A O 1
ATOM 2043 N N . SER A 1 265 ? -14.234 -5.379 4.43 1 98.56 265 SER A N 1
ATOM 2044 C CA . SER A 1 265 ? -13.055 -4.82 5.074 1 98.56 265 SER A CA 1
ATOM 2045 C C . SER A 1 265 ? -13.156 -3.301 5.184 1 98.56 265 SER A C 1
ATOM 2047 O O . SER A 1 265 ? -14.055 -2.689 4.605 1 98.56 265 SER A O 1
ATOM 2049 N N . VAL A 1 266 ? -12.312 -2.713 5.934 1 98.81 266 VAL A N 1
ATOM 2050 C CA . VAL A 1 266 ? -12.164 -1.263 5.996 1 98.81 266 VAL A CA 1
ATOM 2051 C C . VAL A 1 266 ? -10.695 -0.899 6.18 1 98.81 266 VAL A C 1
ATOM 2053 O O . VAL A 1 266 ? -9.914 -1.686 6.727 1 98.81 266 VAL A O 1
ATOM 2056 N N . GLY A 1 267 ? -10.258 0.14 5.625 1 98.88 267 GLY A N 1
ATOM 2057 C CA . GLY A 1 267 ? -8.984 0.798 5.875 1 98.88 267 GLY A CA 1
ATOM 2058 C C . GLY A 1 267 ? -9.141 2.182 6.48 1 98.88 267 GLY A C 1
ATOM 2059 O O . GLY A 1 267 ? -9.664 3.09 5.836 1 98.88 267 GLY A O 1
ATOM 2060 N N . LEU A 1 268 ? -8.695 2.338 7.723 1 98.88 268 LEU A N 1
ATOM 2061 C CA . LEU A 1 268 ? -8.883 3.602 8.43 1 98.88 268 LEU A CA 1
ATOM 2062 C C . LEU A 1 268 ? -7.535 4.195 8.844 1 98.88 268 LEU A C 1
ATOM 2064 O O . LEU A 1 268 ? -6.738 3.529 9.508 1 98.88 268 LEU A O 1
ATOM 2068 N N . ASP A 1 269 ? -7.312 5.383 8.469 1 98.75 269 ASP A N 1
ATOM 2069 C CA . ASP A 1 269 ? -6.18 6.145 8.984 1 98.75 269 ASP A CA 1
ATOM 2070 C C . ASP A 1 269 ? -6.605 7.043 10.141 1 98.75 269 ASP A C 1
ATOM 2072 O O . ASP A 1 269 ? -5.762 7.52 10.906 1 98.75 269 ASP A O 1
ATOM 2076 N N . VAL A 1 270 ? -7.918 7.309 10.242 1 98.12 270 VAL A N 1
ATOM 2077 C CA . VAL A 1 270 ? -8.484 8.211 11.242 1 98.12 270 VAL A CA 1
ATOM 2078 C C . VAL A 1 270 ? -9.617 7.508 11.984 1 98.12 270 VAL A C 1
ATOM 2080 O O . VAL A 1 270 ? -10.305 6.656 11.422 1 98.12 270 VAL A O 1
ATOM 2083 N N . LEU A 1 271 ? -9.75 7.84 13.195 1 97.25 271 LEU A N 1
ATOM 2084 C CA . LEU A 1 271 ? -10.742 7.238 14.078 1 97.25 271 LEU A CA 1
ATOM 2085 C C . LEU A 1 271 ? -11.539 8.312 14.812 1 97.25 271 LEU A C 1
ATOM 2087 O O . LEU A 1 271 ? -11.047 9.422 15.031 1 97.25 271 LEU A O 1
ATOM 2091 N N . PRO A 1 272 ? -12.742 8.055 15.195 1 94.31 272 PRO A N 1
ATOM 2092 C CA . PRO A 1 272 ? -13.609 9.07 15.797 1 94.31 272 PRO A CA 1
ATOM 2093 C C . PRO A 1 272 ? -13.062 9.602 17.125 1 94.31 272 PRO A C 1
ATOM 2095 O O . PRO A 1 272 ? -13.203 10.797 17.422 1 94.31 272 PRO A O 1
ATOM 2098 N N . ASN A 1 273 ? -12.414 8.812 17.969 1 93.62 273 ASN A N 1
ATOM 2099 C CA . ASN A 1 273 ? -11.969 9.211 19.297 1 93.62 273 ASN A CA 1
ATOM 2100 C C . ASN A 1 273 ? -10.445 9.102 19.422 1 93.62 273 ASN A C 1
ATOM 2102 O O . ASN A 1 273 ? -9.945 8.516 20.391 1 93.62 273 ASN A O 1
ATOM 2106 N N . GLU A 1 274 ? -9.766 9.766 18.594 1 93.56 274 GLU A N 1
ATOM 2107 C CA . GLU A 1 274 ? -8.305 9.711 18.625 1 93.56 274 GLU A CA 1
ATOM 2108 C C . GLU A 1 274 ? -7.75 10.43 19.844 1 93.56 274 GLU A C 1
ATOM 2110 O O . GLU A 1 274 ? -8.32 11.43 20.297 1 93.56 274 GLU A O 1
ATOM 2115 N N . PRO A 1 275 ? -6.781 9.906 20.422 1 93.69 275 PRO A N 1
ATOM 2116 C CA . PRO A 1 275 ? -5.98 8.734 20.047 1 93.69 275 PRO A CA 1
ATOM 2117 C C . PRO A 1 275 ? -6.5 7.438 20.656 1 93.69 275 PRO A C 1
ATOM 2119 O O . PRO A 1 275 ? -5.832 6.406 20.578 1 93.69 275 PRO A O 1
ATOM 2122 N N . HIS A 1 276 ? -7.707 7.531 21.266 1 95.19 276 HIS A N 1
ATOM 2123 C CA . HIS A 1 276 ? -8.281 6.34 21.875 1 95.19 276 HIS A CA 1
ATOM 2124 C C . HIS A 1 276 ? -8.992 5.477 20.844 1 95.19 276 HIS A C 1
ATOM 2126 O O . HIS A 1 276 ? -10.031 5.863 20.312 1 95.19 276 HIS A O 1
ATOM 2132 N N . VAL A 1 277 ? -8.438 4.305 20.672 1 95.88 277 VAL A N 1
ATOM 2133 C CA . VAL A 1 277 ? -8.977 3.373 19.688 1 95.88 277 VAL A CA 1
ATOM 2134 C C . VAL A 1 277 ? -10.109 2.555 20.312 1 95.88 277 VAL A C 1
ATOM 2136 O O . VAL A 1 277 ? -10.016 2.141 21.469 1 95.88 277 VAL A O 1
ATOM 2139 N N . ASN A 1 278 ? -11.219 2.455 19.641 1 96.81 278 ASN A N 1
ATOM 2140 C CA . ASN A 1 278 ? -12.266 1.515 20.031 1 96.81 278 ASN A CA 1
ATOM 2141 C C . ASN A 1 278 ? -11.797 0.069 19.906 1 96.81 278 ASN A C 1
ATOM 2143 O O . ASN A 1 278 ? -11.555 -0.419 18.797 1 96.81 278 ASN A O 1
ATOM 2147 N N . PRO A 1 279 ? -11.594 -0.628 20.969 1 96.38 279 PRO A N 1
ATOM 2148 C CA . PRO A 1 279 ? -11.031 -1.98 20.922 1 96.38 279 PRO A CA 1
ATOM 2149 C C . PRO A 1 279 ? -11.883 -2.941 20.094 1 96.38 279 PRO A C 1
ATOM 2151 O O . PRO A 1 279 ? -11.391 -3.982 19.656 1 96.38 279 PRO A O 1
ATOM 2154 N N . ARG A 1 280 ? -13.156 -2.576 19.906 1 97.25 280 ARG A N 1
ATOM 2155 C CA . ARG A 1 280 ? -14.023 -3.402 19.078 1 97.25 280 ARG A CA 1
ATOM 2156 C C . ARG A 1 280 ? -13.453 -3.557 17.672 1 97.25 280 ARG A C 1
ATOM 2158 O O . ARG A 1 280 ? -13.625 -4.598 17.031 1 97.25 280 ARG A O 1
ATOM 2165 N N . LEU A 1 281 ? -12.805 -2.58 17.188 1 97.81 281 LEU A N 1
ATOM 2166 C CA . LEU A 1 281 ? -12.242 -2.607 15.844 1 97.81 281 LEU A CA 1
ATOM 2167 C C . LEU A 1 281 ? -11.156 -3.674 15.734 1 97.81 281 LEU A C 1
ATOM 2169 O O . LEU A 1 281 ? -10.945 -4.246 14.656 1 97.81 281 LEU A O 1
ATOM 2173 N N . LEU A 1 282 ? -10.484 -3.963 16.828 1 97.56 282 LEU A N 1
ATOM 2174 C CA . LEU A 1 282 ? -9.359 -4.891 16.828 1 97.56 282 LEU A CA 1
ATOM 2175 C C . LEU A 1 282 ? -9.844 -6.332 16.734 1 97.56 282 LEU A C 1
ATOM 2177 O O . LEU A 1 282 ? -9.047 -7.242 16.469 1 97.56 282 LEU A O 1
ATOM 2181 N N . GLU A 1 283 ? -11.125 -6.551 16.875 1 97.12 283 GLU A N 1
ATOM 2182 C CA . GLU A 1 283 ? -11.711 -7.887 16.812 1 97.12 283 GLU A CA 1
ATOM 2183 C C . GLU A 1 283 ? -11.883 -8.344 15.367 1 97.12 283 GLU A C 1
ATOM 2185 O O . GLU A 1 283 ? -12.117 -9.523 15.109 1 97.12 283 GLU A O 1
ATOM 2190 N N . PHE A 1 284 ? -11.797 -7.438 14.445 1 97.69 284 PHE A N 1
ATOM 2191 C CA . PHE A 1 284 ? -11.945 -7.762 13.031 1 97.69 284 PHE A CA 1
ATOM 2192 C C . PHE A 1 284 ? -10.586 -7.953 12.375 1 97.69 284 PHE A C 1
ATOM 2194 O O . PHE A 1 284 ? -9.883 -6.98 12.094 1 97.69 284 PHE A O 1
ATOM 2201 N N . PRO A 1 285 ? -10.195 -9.117 12.039 1 94.88 285 PRO A N 1
ATOM 2202 C CA . PRO A 1 285 ? -8.859 -9.367 11.5 1 94.88 285 PRO A CA 1
ATOM 2203 C C . PRO A 1 285 ? -8.695 -8.867 10.062 1 94.88 285 PRO A C 1
ATOM 2205 O O . PRO A 1 285 ? -7.57 -8.711 9.586 1 94.88 285 PRO A O 1
ATOM 2208 N N . ASN A 1 286 ? -9.797 -8.594 9.398 1 96.69 286 ASN A N 1
ATOM 2209 C CA . ASN A 1 286 ? -9.758 -8.297 7.973 1 96.69 286 ASN A CA 1
ATOM 2210 C C . ASN A 1 286 ? -9.688 -6.793 7.715 1 96.69 286 ASN A C 1
ATOM 2212 O O . ASN A 1 286 ? -9.867 -6.344 6.582 1 96.69 286 ASN A O 1
ATOM 2216 N N . ILE A 1 287 ? -9.484 -5.961 8.727 1 98.5 287 ILE A N 1
ATOM 2217 C CA . ILE A 1 287 ? -9.445 -4.52 8.5 1 98.5 287 ILE A CA 1
ATOM 2218 C C . ILE A 1 287 ? -8.016 -4.016 8.68 1 98.5 287 ILE A C 1
ATOM 2220 O O . ILE A 1 287 ? -7.18 -4.691 9.289 1 98.5 287 ILE A O 1
ATOM 2224 N N . THR A 1 288 ? -7.668 -2.914 8.117 1 98.81 288 THR A N 1
ATOM 2225 C CA . THR A 1 288 ? -6.371 -2.25 8.227 1 98.81 288 THR A CA 1
ATOM 2226 C C . THR A 1 288 ? -6.512 -0.91 8.938 1 98.81 288 THR A C 1
ATOM 2228 O O . THR A 1 288 ? -7.344 -0.081 8.562 1 98.81 288 THR A O 1
ATOM 2231 N N . LEU A 1 289 ? -5.734 -0.691 9.992 1 98.69 289 LEU A N 1
ATOM 2232 C CA . LEU A 1 289 ? -5.832 0.497 10.836 1 98.69 289 LEU A CA 1
ATOM 2233 C C . LEU A 1 289 ? -4.484 1.199 10.945 1 98.69 289 LEU A C 1
ATOM 2235 O O . LEU A 1 289 ? -3.457 0.549 11.156 1 98.69 289 LEU A O 1
ATOM 2239 N N . LEU A 1 290 ? -4.469 2.453 10.734 1 98.75 290 LEU A N 1
ATOM 2240 C CA . LEU A 1 290 ? -3.311 3.307 10.984 1 98.75 290 LEU A CA 1
ATOM 2241 C C . LEU A 1 290 ? -3.648 4.414 11.977 1 98.75 290 LEU A C 1
ATOM 2243 O O . LEU A 1 290 ? -4.797 4.855 12.047 1 98.75 290 LEU A O 1
ATOM 2247 N N . PRO A 1 291 ? -2.734 4.867 12.781 1 98.44 291 PRO A N 1
ATOM 2248 C CA . PRO A 1 291 ? -2.959 5.926 13.766 1 98.44 291 PRO A CA 1
ATOM 2249 C C . PRO A 1 291 ? -2.693 7.32 13.203 1 98.44 291 PRO A C 1
ATOM 2251 O O . PRO A 1 291 ? -1.822 8.039 13.703 1 98.44 291 PRO A O 1
ATOM 2254 N N . HIS A 1 292 ? -3.506 7.668 12.18 1 97.25 292 HIS A N 1
ATOM 2255 C CA . HIS A 1 292 ? -3.461 9 11.594 1 97.25 292 HIS A CA 1
ATOM 2256 C C . HIS A 1 292 ? -2.072 9.312 11.039 1 97.25 292 HIS A C 1
ATOM 2258 O O . HIS A 1 292 ? -1.466 10.32 11.414 1 97.25 292 HIS A O 1
ATOM 2264 N N . MET A 1 293 ? -1.634 8.523 10.047 1 98.12 293 MET A N 1
ATOM 2265 C CA . MET A 1 293 ? -0.267 8.531 9.531 1 98.12 293 MET A CA 1
ATOM 2266 C C . MET A 1 293 ? -0.181 9.32 8.234 1 98.12 293 MET A C 1
ATOM 2268 O O . MET A 1 293 ? 0.9 9.469 7.664 1 98.12 293 MET A O 1
ATOM 2272 N N . GLY A 1 294 ? -1.246 9.828 7.719 1 97.38 294 GLY A N 1
ATOM 2273 C CA . GLY A 1 294 ? -1.333 10.422 6.395 1 97.38 294 GLY A CA 1
ATOM 2274 C C . GLY A 1 294 ? -0.194 11.375 6.09 1 97.38 294 GLY A C 1
ATOM 2275 O O . GLY A 1 294 ? 0.398 11.32 5.012 1 97.38 294 GLY A O 1
ATOM 2276 N N . THR A 1 295 ? 0.155 12.195 7.078 1 95.62 295 THR A N 1
ATOM 2277 C CA . THR A 1 295 ? 1.193 13.195 6.859 1 95.62 295 THR A CA 1
ATOM 2278 C C . THR A 1 295 ? 2.391 12.945 7.77 1 95.62 295 THR A C 1
ATOM 2280 O O . THR A 1 295 ? 3.232 13.82 7.957 1 95.62 295 THR A O 1
ATOM 2283 N N . GLU A 1 296 ? 2.475 11.766 8.344 1 96.44 296 GLU A N 1
ATOM 2284 C CA . GLU A 1 296 ? 3.488 11.453 9.344 1 96.44 296 GLU A CA 1
ATOM 2285 C C . GLU A 1 296 ? 4.816 11.094 8.688 1 96.44 296 GLU A C 1
ATOM 2287 O O . GLU A 1 296 ? 5.316 9.977 8.852 1 96.44 296 GLU A O 1
ATOM 2292 N N . THR A 1 297 ? 5.367 11.953 7.922 1 96.69 297 THR A N 1
ATOM 2293 C CA . THR A 1 297 ? 6.691 11.852 7.32 1 96.69 297 THR A CA 1
ATOM 2294 C C . THR A 1 297 ? 7.445 13.172 7.453 1 96.69 297 THR A C 1
ATOM 2296 O O . THR A 1 297 ? 6.832 14.25 7.453 1 96.69 297 THR A O 1
ATOM 2299 N N . ARG A 1 298 ? 8.672 13.109 7.539 1 95.75 298 ARG A N 1
ATOM 2300 C CA . ARG A 1 298 ? 9.492 14.312 7.609 1 95.75 298 ARG A CA 1
ATOM 2301 C C . ARG A 1 298 ? 9.281 15.195 6.383 1 95.75 298 ARG A C 1
ATOM 2303 O O . ARG A 1 298 ? 9.188 16.422 6.5 1 95.75 298 ARG A O 1
ATOM 2310 N N . ASP A 1 299 ? 9.172 14.578 5.207 1 96.56 299 ASP A N 1
ATOM 2311 C CA . ASP A 1 299 ? 9.016 15.289 3.945 1 96.56 299 ASP A CA 1
ATOM 2312 C C . ASP A 1 299 ? 7.742 16.141 3.949 1 96.56 299 ASP A C 1
ATOM 2314 O O . ASP A 1 299 ? 7.793 17.344 3.705 1 96.56 299 ASP A O 1
ATOM 2318 N N . THR A 1 300 ? 6.668 15.57 4.273 1 97.31 300 THR A N 1
ATOM 2319 C CA . THR A 1 300 ? 5.367 16.234 4.219 1 97.31 300 THR A CA 1
ATOM 2320 C C . THR A 1 300 ? 5.223 17.25 5.348 1 97.31 300 THR A C 1
ATOM 2322 O O . THR A 1 300 ? 4.738 18.359 5.129 1 97.31 300 THR A O 1
ATOM 2325 N N . GLN A 1 301 ? 5.672 16.859 6.547 1 96.81 301 GLN A N 1
ATOM 2326 C CA . GLN A 1 301 ? 5.562 17.766 7.676 1 96.81 301 GLN A CA 1
ATOM 2327 C C . GLN A 1 301 ? 6.41 19.016 7.449 1 96.81 301 GLN A C 1
ATOM 2329 O O . GLN A 1 301 ? 5.996 20.125 7.797 1 96.81 301 GLN A O 1
ATOM 2334 N N . ARG A 1 302 ? 7.586 18.844 6.871 1 97.31 302 ARG A N 1
ATOM 2335 C CA . ARG A 1 302 ? 8.406 20.016 6.531 1 97.31 302 ARG A CA 1
ATOM 2336 C C . ARG A 1 302 ? 7.695 20.906 5.531 1 97.31 302 ARG A C 1
ATOM 2338 O O . ARG A 1 302 ? 7.68 22.141 5.691 1 97.31 302 ARG A O 1
ATOM 2345 N N . LYS A 1 303 ? 7.117 20.297 4.562 1 97.06 303 LYS A N 1
ATOM 2346 C CA . LYS A 1 303 ? 6.363 21.047 3.562 1 97.06 303 LYS A CA 1
ATOM 2347 C C . LYS A 1 303 ? 5.223 21.828 4.207 1 97.06 303 LYS A C 1
ATOM 2349 O O . LYS A 1 303 ? 4.984 22.984 3.867 1 97.06 303 LYS A O 1
ATOM 2354 N N . MET A 1 304 ? 4.535 21.219 5.078 1 97.38 304 MET A N 1
ATOM 2355 C CA . MET A 1 304 ? 3.424 21.828 5.797 1 97.38 304 MET A CA 1
ATOM 2356 C C . MET A 1 304 ? 3.906 23.016 6.629 1 97.38 304 MET A C 1
ATOM 2358 O O . MET A 1 304 ? 3.314 24.094 6.586 1 97.38 304 MET A O 1
ATOM 2362 N N . GLU A 1 305 ? 4.992 22.797 7.359 1 97.69 305 GLU A N 1
ATOM 2363 C CA . GLU A 1 305 ? 5.539 23.859 8.203 1 97.69 305 GLU A CA 1
ATOM 2364 C C . GLU A 1 305 ? 5.984 25.062 7.371 1 97.69 305 GLU A C 1
ATOM 2366 O O . GLU A 1 305 ? 5.645 26.203 7.688 1 97.69 305 GLU A O 1
ATOM 2371 N N . VAL A 1 306 ? 6.676 24.781 6.324 1 98.12 306 VAL A N 1
ATOM 2372 C CA . VAL A 1 306 ? 7.172 25.859 5.469 1 98.12 306 VAL A CA 1
ATOM 2373 C C . VAL A 1 306 ? 5.996 26.641 4.891 1 98.12 306 VAL A C 1
ATOM 2375 O O . VAL A 1 306 ? 6.031 27.875 4.844 1 98.12 306 VAL A O 1
ATOM 2378 N N . ARG A 1 307 ? 5.02 25.953 4.52 1 97.75 307 ARG A N 1
ATOM 2379 C CA . ARG A 1 307 ? 3.855 26.609 3.938 1 97.75 307 ARG A CA 1
ATOM 2380 C C . ARG A 1 307 ? 3.15 27.484 4.965 1 97.75 307 ARG A C 1
ATOM 2382 O O . ARG A 1 307 ? 2.795 28.625 4.676 1 97.75 307 ARG A O 1
ATOM 2389 N N . ALA A 1 308 ? 2.939 26.969 6.117 1 97.88 308 ALA A N 1
ATOM 2390 C CA . ALA A 1 308 ? 2.299 27.734 7.184 1 97.88 308 ALA A CA 1
ATOM 2391 C C . ALA A 1 308 ? 3.123 28.969 7.551 1 97.88 308 ALA A C 1
ATOM 2393 O O . ALA A 1 308 ? 2.584 30.062 7.68 1 97.88 308 ALA A O 1
ATOM 2394 N N . LEU A 1 309 ? 4.422 28.797 7.648 1 98.31 309 LEU A N 1
ATOM 2395 C CA . LEU A 1 309 ? 5.328 29.891 7.965 1 98.31 309 LEU A CA 1
ATOM 2396 C C . LEU A 1 309 ? 5.328 30.938 6.859 1 98.31 309 LEU A C 1
ATOM 2398 O O . LEU A 1 309 ? 5.363 32.125 7.133 1 98.31 309 LEU A O 1
ATOM 2402 N N . THR A 1 310 ? 5.266 30.453 5.672 1 98.5 310 THR A N 1
ATOM 2403 C CA . THR A 1 310 ? 5.234 31.359 4.527 1 98.5 310 THR A CA 1
ATOM 2404 C C . THR A 1 310 ? 3.969 32.219 4.547 1 98.5 310 THR A C 1
ATOM 2406 O O . THR A 1 310 ? 4.004 33.375 4.184 1 98.5 310 THR A O 1
ATOM 2409 N N . ASN A 1 311 ? 2.865 31.641 4.973 1 98.31 311 ASN A N 1
ATOM 2410 C CA . ASN A 1 311 ? 1.63 32.406 5.098 1 98.31 311 ASN A CA 1
ATOM 2411 C C . ASN A 1 311 ? 1.782 33.562 6.094 1 98.31 311 ASN A C 1
ATOM 2413 O O . ASN A 1 311 ? 1.302 34.656 5.848 1 98.31 311 ASN A O 1
ATOM 2417 N N . ILE A 1 312 ? 2.482 33.312 7.168 1 98.44 312 ILE A N 1
ATOM 2418 C CA . ILE A 1 312 ? 2.729 34.344 8.164 1 98.44 312 ILE A CA 1
ATOM 2419 C C . ILE A 1 312 ? 3.633 35.438 7.57 1 98.44 312 ILE A C 1
ATOM 2421 O O . ILE A 1 312 ? 3.33 36.625 7.656 1 98.44 312 ILE A O 1
ATOM 2425 N N . ARG A 1 313 ? 4.691 35 6.961 1 98.44 313 ARG A N 1
ATOM 2426 C CA . ARG A 1 313 ? 5.613 35.938 6.328 1 98.44 313 ARG A CA 1
ATOM 2427 C C . ARG A 1 313 ? 4.895 36.812 5.309 1 98.44 313 ARG A C 1
ATOM 2429 O O . ARG A 1 313 ? 5.074 38.031 5.289 1 98.44 313 ARG A O 1
ATOM 2436 N N . ASP A 1 314 ? 4.078 36.188 4.488 1 98.19 314 ASP A N 1
ATOM 2437 C CA . ASP A 1 314 ? 3.348 36.906 3.457 1 98.19 314 ASP A CA 1
ATOM 2438 C C . ASP A 1 314 ? 2.383 37.906 4.074 1 98.19 314 ASP A C 1
ATOM 2440 O O . ASP A 1 314 ? 2.201 39 3.549 1 98.19 314 ASP A O 1
ATOM 2444 N N . TYR A 1 315 ? 1.771 37.531 5.152 1 98 315 TYR A N 1
ATOM 2445 C CA . TYR A 1 315 ? 0.908 38.469 5.844 1 98 315 TYR A CA 1
ATOM 2446 C C . TYR A 1 315 ? 1.705 39.688 6.34 1 98 315 TYR A C 1
ATOM 2448 O O . TYR A 1 315 ? 1.273 40.812 6.188 1 98 315 TYR A O 1
ATOM 2456 N N . LEU A 1 316 ? 2.865 39.469 6.863 1 97.94 316 LEU A N 1
ATOM 2457 C CA . LEU A 1 316 ? 3.686 40.531 7.434 1 97.94 316 LEU A CA 1
ATOM 2458 C C . LEU A 1 316 ? 4.215 41.469 6.34 1 97.94 316 LEU A C 1
ATOM 2460 O O . LEU A 1 316 ? 4.312 42.688 6.543 1 97.94 316 LEU A O 1
ATOM 2464 N N . VAL A 1 317 ? 4.438 40.844 5.195 1 97.38 317 VAL A N 1
ATOM 2465 C CA . VAL A 1 317 ? 5.109 41.594 4.145 1 97.38 317 VAL A CA 1
ATOM 2466 C C . VAL A 1 317 ? 4.07 42.188 3.188 1 97.38 317 VAL A C 1
ATOM 2468 O O . VAL A 1 317 ? 4.215 43.312 2.723 1 97.38 317 VAL A O 1
ATOM 2471 N N . HIS A 1 318 ? 3.031 41.406 2.916 1 96.75 318 HIS A N 1
ATOM 2472 C CA . HIS A 1 318 ? 2.111 41.812 1.855 1 96.75 318 HIS A CA 1
ATOM 2473 C C . HIS A 1 318 ? 0.714 42.062 2.408 1 96.75 318 HIS A C 1
ATOM 2475 O O . HIS A 1 318 ? -0.176 42.5 1.677 1 96.75 318 HIS A O 1
ATOM 2481 N N . GLY A 1 319 ? 0.492 41.781 3.643 1 96 319 GLY A N 1
ATOM 2482 C CA . GLY A 1 319 ? -0.788 42.062 4.281 1 96 319 GLY A CA 1
ATOM 2483 C C . GLY A 1 319 ? -1.76 40.875 4.176 1 96 319 GLY A C 1
ATOM 2484 O O . GLY A 1 319 ? -2.859 40.938 4.727 1 96 319 GLY A O 1
ATOM 2485 N N . MET A 1 320 ? -1.301 39.812 3.42 1 95.81 320 MET A N 1
ATOM 2486 C CA . MET A 1 320 ? -2.207 38.656 3.262 1 95.81 320 MET A CA 1
ATOM 2487 C C . MET A 1 320 ? -1.438 37.406 2.904 1 95.81 320 MET A C 1
ATOM 2489 O O . MET A 1 320 ? -0.579 37.406 2.021 1 95.81 320 MET A O 1
ATOM 2493 N N . GLY A 1 321 ? -1.807 36.344 3.617 1 94.31 321 GLY A N 1
ATOM 2494 C CA . GLY A 1 321 ? -1.31 35.031 3.211 1 94.31 321 GLY A CA 1
ATOM 2495 C C . GLY A 1 321 ? -2.111 34.406 2.082 1 94.31 321 GLY A C 1
ATOM 2496 O O . GLY A 1 321 ? -3.238 34.844 1.809 1 94.31 321 GLY A O 1
ATOM 2497 N N . LYS A 1 322 ? -1.571 33.375 1.505 1 94.56 322 LYS A N 1
ATOM 2498 C CA . LYS A 1 322 ? -2.16 32.844 0.282 1 94.56 322 LYS A CA 1
ATOM 2499 C C . LYS A 1 322 ? -3.195 31.766 0.598 1 94.56 322 LYS A C 1
ATOM 2501 O O . LYS A 1 322 ? -4.043 31.453 -0.238 1 94.56 322 LYS A O 1
ATOM 2506 N N . ASP A 1 323 ? -3.189 31.234 1.898 1 97.12 323 ASP A N 1
ATOM 2507 C CA . ASP A 1 323 ? -4.004 30.062 2.178 1 97.12 323 ASP A CA 1
ATOM 2508 C C . ASP A 1 323 ? -5.125 30.391 3.16 1 97.12 323 ASP A C 1
ATOM 2510 O O . ASP A 1 323 ? -5.445 29.578 4.035 1 97.12 323 ASP A O 1
ATOM 2514 N N . LEU A 1 324 ? -5.637 31.625 3.023 1 96.94 324 LEU A N 1
ATOM 2515 C CA . LEU A 1 324 ? -6.781 31.969 3.859 1 96.94 324 LEU A CA 1
ATOM 2516 C C . LEU A 1 324 ? -7.902 30.953 3.709 1 96.94 324 LEU A C 1
ATOM 2518 O O . LEU A 1 324 ? -8.25 30.562 2.59 1 96.94 324 LEU A O 1
ATOM 2522 N N . ILE A 1 325 ? -8.438 30.453 4.82 1 95.44 325 ILE A N 1
ATOM 2523 C CA . ILE A 1 325 ? -9.484 29.438 4.738 1 95.44 325 ILE A CA 1
ATOM 2524 C C . ILE A 1 325 ? -10.742 30.047 4.109 1 95.44 325 ILE A C 1
ATOM 2526 O O . ILE A 1 325 ? -10.945 31.266 4.168 1 95.44 325 ILE A O 1
ATOM 2530 N N . PRO A 1 326 ? -11.617 29.25 3.553 1 90.5 326 PRO A N 1
ATOM 2531 C CA . PRO A 1 326 ? -12.766 29.75 2.793 1 90.5 326 PRO A CA 1
ATOM 2532 C C . PRO A 1 326 ? -13.719 30.578 3.648 1 90.5 326 PRO A C 1
ATOM 2534 O O . PRO A 1 326 ? -14.273 31.578 3.172 1 90.5 326 PRO A O 1
ATOM 2537 N N . GLU A 1 327 ? -13.844 30.297 4.895 1 91.19 327 GLU A N 1
ATOM 2538 C CA . GLU A 1 327 ? -14.797 30.953 5.773 1 91.19 327 GLU A CA 1
ATOM 2539 C C . GLU A 1 327 ? -14.398 32.406 6.02 1 91.19 327 GLU A C 1
ATOM 2541 O O . GLU A 1 327 ? -15.219 33.219 6.441 1 91.19 327 GLU A O 1
ATOM 2546 N N . MET A 1 328 ? -13.125 32.688 5.75 1 93 328 MET A N 1
ATOM 2547 C CA . MET A 1 328 ? -12.617 34.031 6.051 1 93 328 MET A CA 1
ATOM 2548 C C . MET A 1 328 ? -12.555 34.875 4.785 1 93 328 MET A C 1
ATOM 2550 O O . MET A 1 328 ? -12.227 36.062 4.852 1 93 328 MET A O 1
ATOM 2554 N N . ARG A 1 329 ? -12.867 34.156 3.684 1 84.94 329 ARG A N 1
ATOM 2555 C CA . ARG A 1 329 ? -12.828 34.875 2.418 1 84.94 329 ARG A CA 1
ATOM 2556 C C . ARG A 1 329 ? -14.117 35.656 2.193 1 84.94 329 ARG A C 1
ATOM 2558 O O . ARG A 1 329 ? -15.211 35.125 2.447 1 84.94 329 ARG A O 1
ATOM 2565 N N . THR A 1 330 ? -14.25 37.062 2.492 1 68.38 330 THR A N 1
ATOM 2566 C CA . THR A 1 330 ? -15.383 37.938 2.232 1 68.38 330 THR A CA 1
ATOM 2567 C C . THR A 1 330 ? -15.594 38.125 0.733 1 68.38 330 THR A C 1
ATOM 2569 O O . THR A 1 330 ? -14.641 38.094 -0.044 1 68.38 330 THR A O 1
ATOM 2572 N N . MET B 1 1 ? -8.773 -42.812 -28.641 1 80.19 1 MET B N 1
ATOM 2573 C CA . MET B 1 1 ? -9.25 -42.469 -27.297 1 80.19 1 MET B CA 1
ATOM 2574 C C . MET B 1 1 ? -8.812 -41.062 -26.906 1 80.19 1 MET B C 1
ATOM 2576 O O . MET B 1 1 ? -7.77 -40.594 -27.359 1 80.19 1 MET B O 1
ATOM 2580 N N . ALA B 1 2 ? -9.641 -40.406 -26.234 1 93.38 2 ALA B N 1
ATOM 2581 C CA . ALA B 1 2 ? -9.297 -39.031 -25.844 1 93.38 2 ALA B CA 1
ATOM 2582 C C . ALA B 1 2 ? -8.055 -39 -24.953 1 93.38 2 ALA B C 1
ATOM 2584 O O . ALA B 1 2 ? -7.875 -39.875 -24.109 1 93.38 2 ALA B O 1
ATOM 2585 N N . PRO B 1 3 ? -7.168 -38.094 -25.266 1 97.44 3 PRO B N 1
ATOM 2586 C CA . PRO B 1 3 ? -5.984 -38 -24.406 1 97.44 3 PRO B CA 1
ATOM 2587 C C . PRO B 1 3 ? -6.34 -37.844 -22.938 1 97.44 3 PRO B C 1
ATOM 2589 O O . PRO B 1 3 ? -7.32 -37.156 -22.609 1 97.44 3 PRO B O 1
ATOM 2592 N N . LYS B 1 4 ? -5.555 -38.438 -22.078 1 98.12 4 LYS B N 1
ATOM 2593 C CA . LYS B 1 4 ? -5.789 -38.375 -20.641 1 98.12 4 LYS B CA 1
ATOM 2594 C C . LYS B 1 4 ? -4.98 -37.281 -20 1 98.12 4 LYS B C 1
ATOM 2596 O O . LYS B 1 4 ? -3.764 -37.188 -20.188 1 98.12 4 LYS B O 1
ATOM 2601 N N . VAL B 1 5 ? -5.68 -36.438 -19.25 1 98.31 5 VAL B N 1
ATOM 2602 C CA . VAL B 1 5 ? -5.051 -35.281 -18.578 1 98.31 5 VAL B CA 1
ATOM 2603 C C . VAL B 1 5 ? -5.219 -35.406 -17.062 1 98.31 5 VAL B C 1
ATOM 2605 O O . VAL B 1 5 ? -6.316 -35.719 -16.578 1 98.31 5 VAL B O 1
ATOM 2608 N N . LEU B 1 6 ? -4.109 -35.25 -16.359 1 97.19 6 LEU B N 1
ATOM 2609 C CA . LEU B 1 6 ? -4.148 -35.25 -14.898 1 97.19 6 LEU B CA 1
ATOM 2610 C C . LEU B 1 6 ? -4.133 -33.844 -14.352 1 97.19 6 LEU B C 1
ATOM 2612 O O . LEU B 1 6 ? -3.205 -33.062 -14.625 1 97.19 6 LEU B O 1
ATOM 2616 N N . LEU B 1 7 ? -5.16 -33.5 -13.656 1 96.38 7 LEU B N 1
ATOM 2617 C CA . LEU B 1 7 ? -5.23 -32.188 -13.039 1 96.38 7 LEU B CA 1
ATOM 2618 C C . LEU B 1 7 ? -4.906 -32.25 -11.555 1 96.38 7 LEU B C 1
ATOM 2620 O O . LEU B 1 7 ? -5.539 -33 -10.812 1 96.38 7 LEU B O 1
ATOM 2624 N N . GLY B 1 8 ? -3.893 -31.453 -11.195 1 93.5 8 GLY B N 1
ATOM 2625 C CA . GLY B 1 8 ? -3.781 -31.203 -9.773 1 93.5 8 GLY B CA 1
ATOM 2626 C C . GLY B 1 8 ? -4.965 -30.438 -9.203 1 93.5 8 GLY B C 1
ATOM 2627 O O . GLY B 1 8 ? -5.996 -30.297 -9.867 1 93.5 8 GLY B O 1
ATOM 2628 N N . GLU B 1 9 ? -4.957 -29.891 -8.031 1 91.19 9 GLU B N 1
ATOM 2629 C CA . GLU B 1 9 ? -6.062 -29.156 -7.418 1 91.19 9 GLU B CA 1
ATOM 2630 C C . GLU B 1 9 ? -6.34 -27.844 -8.156 1 91.19 9 GLU B C 1
ATOM 2632 O O . GLU B 1 9 ? -5.438 -27.031 -8.328 1 91.19 9 GLU B O 1
ATOM 2637 N N . ILE B 1 10 ? -7.547 -27.781 -8.703 1 94.06 10 ILE B N 1
ATOM 2638 C CA . ILE B 1 10 ? -8.055 -26.531 -9.227 1 94.06 10 ILE B CA 1
ATOM 2639 C C . ILE B 1 10 ? -8.836 -25.797 -8.141 1 94.06 10 ILE B C 1
ATOM 2641 O O . ILE B 1 10 ? -9.766 -26.344 -7.555 1 94.06 10 ILE B O 1
ATOM 2645 N N . LYS B 1 11 ? -8.508 -24.625 -7.953 1 93.94 11 LYS B N 1
ATOM 2646 C CA . LYS B 1 11 ? -9.141 -23.906 -6.855 1 93.94 11 LYS B CA 1
ATOM 2647 C C . LYS B 1 11 ? -10.32 -23.078 -7.359 1 93.94 11 LYS B C 1
ATOM 2649 O O . LYS B 1 11 ? -11.391 -23.062 -6.738 1 93.94 11 LYS B O 1
ATOM 2654 N N . TRP B 1 12 ? -10.148 -22.422 -8.516 1 96.25 12 TRP B N 1
ATOM 2655 C CA . TRP B 1 12 ? -11.125 -21.391 -8.883 1 96.25 12 TRP B CA 1
ATOM 2656 C C . TRP B 1 12 ? -11.672 -21.641 -10.281 1 96.25 12 TRP B C 1
ATOM 2658 O O . TRP B 1 12 ? -12.805 -21.25 -10.594 1 96.25 12 TRP B O 1
ATOM 2668 N N . ALA B 1 13 ? -10.891 -22.25 -11.164 1 97.25 13 ALA B N 1
ATOM 2669 C CA . ALA B 1 13 ? -11.211 -22.312 -12.586 1 97.25 13 ALA B CA 1
ATOM 2670 C C . ALA B 1 13 ? -11.898 -23.625 -12.938 1 97.25 13 ALA B C 1
ATOM 2672 O O . ALA B 1 13 ? -11.602 -24.234 -13.969 1 97.25 13 ALA B O 1
ATOM 2673 N N . HIS B 1 14 ? -12.797 -24.062 -12.102 1 96.88 14 HIS B N 1
ATOM 2674 C CA . HIS B 1 14 ? -13.461 -25.344 -12.305 1 96.88 14 HIS B CA 1
ATOM 2675 C C . HIS B 1 14 ? -14.273 -25.344 -13.594 1 96.88 14 HIS B C 1
ATOM 2677 O O . HIS B 1 14 ? -14.188 -26.281 -14.398 1 96.88 14 HIS B O 1
ATOM 2683 N N . GLU B 1 15 ? -15.031 -24.312 -13.797 1 97.56 15 GLU B N 1
ATOM 2684 C CA . GLU B 1 15 ? -15.875 -24.234 -14.984 1 97.56 15 GLU B CA 1
ATOM 2685 C C . GLU B 1 15 ? -15.039 -24.109 -16.25 1 97.56 15 GLU B C 1
ATOM 2687 O O . GLU B 1 15 ? -15.336 -24.734 -17.266 1 97.56 15 GLU B O 1
ATOM 2692 N N . GLU B 1 16 ? -14.062 -23.312 -16.125 1 97.81 16 GLU B N 1
ATOM 2693 C CA . GLU B 1 16 ? -13.18 -23.141 -17.281 1 97.81 16 GLU B CA 1
ATOM 2694 C C . GLU B 1 16 ? -12.5 -24.453 -17.641 1 97.81 16 GLU B C 1
ATOM 2696 O O . GLU B 1 16 ? -12.336 -24.766 -18.828 1 97.81 16 GLU B O 1
ATOM 2701 N N . ALA B 1 17 ? -12.078 -25.188 -16.641 1 97.44 17 ALA B N 1
ATOM 2702 C CA . ALA B 1 17 ? -11.43 -26.469 -16.875 1 97.44 17 ALA B CA 1
ATOM 2703 C C . ALA B 1 17 ? -12.359 -27.406 -17.641 1 97.44 17 ALA B C 1
ATOM 2705 O O . ALA B 1 17 ? -11.945 -28.062 -18.609 1 97.44 17 ALA B O 1
ATOM 2706 N N . LYS B 1 18 ? -13.602 -27.484 -17.219 1 97.44 18 LYS B N 1
ATOM 2707 C CA . LYS B 1 18 ? -14.594 -28.312 -17.906 1 97.44 18 LYS B CA 1
ATOM 2708 C C . LYS B 1 18 ? -14.773 -27.875 -19.359 1 97.44 18 LYS B C 1
ATOM 2710 O O . LYS B 1 18 ? -14.789 -28.719 -20.266 1 97.44 18 LYS B O 1
ATOM 2715 N N . GLU B 1 19 ? -14.852 -26.609 -19.484 1 98.06 19 GLU B N 1
ATOM 2716 C CA . GLU B 1 19 ? -15.086 -26.062 -20.828 1 98.06 19 GLU B CA 1
ATOM 2717 C C . GLU B 1 19 ? -13.883 -26.297 -21.734 1 98.06 19 GLU B C 1
ATOM 2719 O O . GLU B 1 19 ? -14.047 -26.703 -22.891 1 98.06 19 GLU B O 1
ATOM 2724 N N . LEU B 1 20 ? -12.758 -26.109 -21.219 1 98.06 20 LEU B N 1
ATOM 2725 C CA . LEU B 1 20 ? -11.531 -26.156 -22.016 1 98.06 20 LEU B CA 1
ATOM 2726 C C . LEU B 1 20 ? -11.266 -27.578 -22.5 1 98.06 20 LEU B C 1
ATOM 2728 O O . LEU B 1 20 ? -10.695 -27.766 -23.578 1 98.06 20 LEU B O 1
ATOM 2732 N N . PHE B 1 21 ? -11.727 -28.609 -21.781 1 98.06 21 PHE B N 1
ATOM 2733 C CA . PHE B 1 21 ? -11.336 -29.969 -22.109 1 98.06 21 PHE B CA 1
ATOM 2734 C C . PHE B 1 21 ? -12.531 -30.766 -22.656 1 98.06 21 PHE B C 1
ATOM 2736 O O . PHE B 1 21 ? -12.391 -31.938 -23.016 1 98.06 21 PHE B O 1
ATOM 2743 N N . ASP B 1 22 ? -13.664 -30.078 -22.688 1 97.31 22 ASP B N 1
ATOM 2744 C CA . ASP B 1 22 ? -14.867 -30.734 -23.188 1 97.31 22 ASP B CA 1
ATOM 2745 C C . ASP B 1 22 ? -14.672 -31.25 -24.609 1 97.31 22 ASP B C 1
ATOM 2747 O O . ASP B 1 22 ? -14.398 -30.469 -25.531 1 97.31 22 ASP B O 1
ATOM 2751 N N . GLY B 1 23 ? -14.781 -32.531 -24.703 1 97.19 23 GLY B N 1
ATOM 2752 C CA . GLY B 1 23 ? -14.656 -33.156 -26.016 1 97.19 23 GLY B CA 1
ATOM 2753 C C . GLY B 1 23 ? -13.219 -33.25 -26.5 1 97.19 23 GLY B C 1
ATOM 2754 O O . GLY B 1 23 ? -12.961 -33.688 -27.609 1 97.19 23 GLY B O 1
ATOM 2755 N N . ILE B 1 24 ? -12.336 -32.844 -25.656 1 97.25 24 ILE B N 1
ATOM 2756 C CA . ILE B 1 24 ? -10.945 -32.781 -26.109 1 97.25 24 ILE B CA 1
ATOM 2757 C C . ILE B 1 24 ? -10.109 -33.812 -25.359 1 97.25 24 ILE B C 1
ATOM 2759 O O . ILE B 1 24 ? -9.227 -34.438 -25.938 1 97.25 24 ILE B O 1
ATOM 2763 N N . ALA B 1 25 ? -10.469 -33.969 -24.062 1 98.06 25 ALA B N 1
ATOM 2764 C CA . ALA B 1 25 ? -9.609 -34.812 -23.234 1 98.06 25 ALA B CA 1
ATOM 2765 C C . ALA B 1 25 ? -10.414 -35.531 -22.172 1 98.06 25 ALA B C 1
ATOM 2767 O O . ALA B 1 25 ? -11.539 -35.125 -21.844 1 98.06 25 ALA B O 1
ATOM 2768 N N . ASP B 1 26 ? -9.891 -36.656 -21.734 1 97.81 26 ASP B N 1
ATOM 2769 C CA . ASP B 1 26 ? -10.352 -37.344 -20.531 1 97.81 26 ASP B CA 1
ATOM 2770 C C . ASP B 1 26 ? -9.602 -36.844 -19.297 1 97.81 26 ASP B C 1
ATOM 2772 O O . ASP B 1 26 ? -8.43 -37.156 -19.094 1 97.81 26 ASP B O 1
ATOM 2776 N N . VAL B 1 27 ? -10.352 -36.125 -18.453 1 97.31 27 VAL B N 1
ATOM 2777 C CA . VAL B 1 27 ? -9.719 -35.438 -17.344 1 97.31 27 VAL B CA 1
ATOM 2778 C C . VAL B 1 27 ? -9.844 -36.25 -16.078 1 97.31 27 VAL B C 1
ATOM 2780 O O . VAL B 1 27 ? -10.938 -36.719 -15.742 1 97.31 27 VAL B O 1
ATOM 2783 N N . THR B 1 28 ? -8.734 -36.469 -15.484 1 95.44 28 THR B N 1
ATOM 2784 C CA . THR B 1 28 ? -8.703 -37.094 -14.164 1 95.44 28 THR B CA 1
ATOM 2785 C C . THR B 1 28 ? -8.125 -36.125 -13.125 1 95.44 28 THR B C 1
ATOM 2787 O O . THR B 1 28 ? -7.137 -35.438 -13.391 1 95.44 28 THR B O 1
ATOM 2790 N N . ILE B 1 29 ? -8.734 -36.062 -11.992 1 93.25 29 ILE B N 1
ATOM 2791 C CA . ILE B 1 29 ? -8.258 -35.25 -10.891 1 93.25 29 ILE B CA 1
ATOM 2792 C C . ILE B 1 29 ? -7.367 -36.062 -9.969 1 93.25 29 ILE B C 1
ATOM 2794 O O . ILE B 1 29 ? -7.684 -37.219 -9.648 1 93.25 29 ILE B O 1
ATOM 2798 N N . LEU B 1 30 ? -6.309 -35.469 -9.57 1 94.19 30 LEU B N 1
ATOM 2799 C CA . LEU B 1 30 ? -5.375 -36.125 -8.672 1 94.19 30 LEU B CA 1
ATOM 2800 C C . LEU B 1 30 ? -6.062 -36.531 -7.371 1 94.19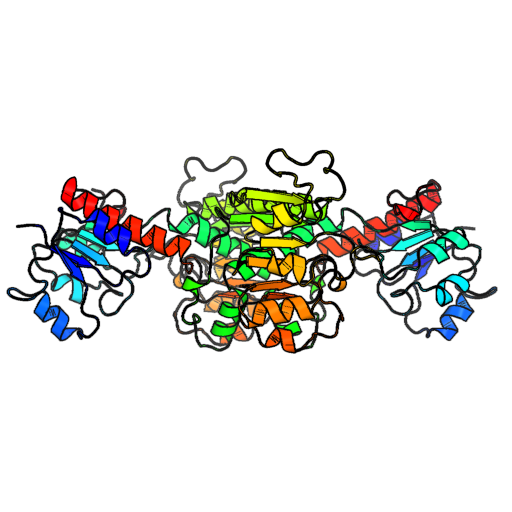 30 LEU B C 1
ATOM 2802 O O . LEU B 1 30 ? -6.801 -35.75 -6.789 1 94.19 30 LEU B O 1
ATOM 2806 N N . ASP B 1 31 ? -5.801 -37.75 -6.969 1 90.19 31 ASP B N 1
ATOM 2807 C CA . ASP B 1 31 ? -6.25 -38.219 -5.656 1 90.19 31 ASP B CA 1
ATOM 2808 C C . ASP B 1 31 ? -5.32 -37.719 -4.551 1 90.19 31 ASP B C 1
ATOM 2810 O O . ASP B 1 31 ? -4.223 -38.281 -4.371 1 90.19 31 ASP B O 1
ATOM 2814 N N . LYS B 1 32 ? -5.75 -36.875 -3.725 1 86.38 32 LYS B N 1
ATOM 2815 C CA . LYS B 1 32 ? -4.93 -36.188 -2.727 1 86.38 32 LYS B CA 1
ATOM 2816 C C . LYS B 1 32 ? -4.586 -37.125 -1.57 1 86.38 32 LYS B C 1
ATOM 2818 O O . LYS B 1 32 ? -3.705 -36.844 -0.764 1 86.38 32 LYS B O 1
ATOM 2823 N N . SER B 1 33 ? -5.223 -38.219 -1.559 1 86.38 33 SER B N 1
ATOM 2824 C CA . SER B 1 33 ? -5.004 -39.156 -0.457 1 86.38 33 SER B CA 1
ATOM 2825 C C . SER B 1 33 ? -3.816 -40.062 -0.735 1 86.38 33 SER B C 1
ATOM 2827 O O . SER B 1 33 ? -3.326 -40.75 0.168 1 86.38 33 SER B O 1
ATOM 2829 N N . LEU B 1 34 ? -3.334 -40.031 -1.894 1 88.25 34 LEU B N 1
ATOM 2830 C CA . LEU B 1 34 ? -2.23 -40.938 -2.262 1 88.25 34 LEU B CA 1
ATOM 2831 C C . LEU B 1 34 ? -0.938 -40.5 -1.577 1 88.25 34 LEU B C 1
ATOM 2833 O O . LEU B 1 34 ? -0.673 -39.281 -1.441 1 88.25 34 LEU B O 1
ATOM 2837 N N . ASP B 1 35 ? -0.181 -41.406 -1.146 1 90.06 35 ASP B N 1
ATOM 2838 C CA . ASP B 1 35 ? 1.193 -41.125 -0.751 1 90.06 35 ASP B CA 1
ATOM 2839 C C . ASP B 1 35 ? 2.146 -41.25 -1.938 1 90.06 35 ASP B C 1
ATOM 2841 O O . ASP B 1 35 ? 1.729 -41.625 -3.037 1 90.06 35 ASP B O 1
ATOM 2845 N N . LYS B 1 36 ? 3.346 -40.969 -1.696 1 90.81 36 LYS B N 1
ATOM 2846 C CA . LYS B 1 36 ? 4.34 -40.938 -2.766 1 90.81 36 LYS B CA 1
ATOM 2847 C C . LYS B 1 36 ? 4.473 -42.281 -3.459 1 90.81 36 LYS B C 1
ATOM 2849 O O . LYS B 1 36 ? 4.434 -42.344 -4.688 1 90.81 36 LYS B O 1
ATOM 2854 N N . SER B 1 37 ? 4.59 -43.281 -2.705 1 92.69 37 SER B N 1
ATOM 2855 C CA . SER B 1 37 ? 4.77 -44.625 -3.254 1 92.69 37 SER B CA 1
ATOM 2856 C C . SER B 1 37 ? 3.564 -45.062 -4.082 1 92.69 37 SER B C 1
ATOM 2858 O O . SER B 1 37 ? 3.717 -45.625 -5.168 1 92.69 37 SER B O 1
ATOM 2860 N N . SER B 1 38 ? 2.434 -44.812 -3.592 1 94.06 38 SER B N 1
ATOM 2861 C CA . SER B 1 38 ? 1.209 -45.156 -4.309 1 94.06 38 SER B CA 1
ATOM 2862 C C . SER B 1 38 ? 1.084 -44.375 -5.598 1 94.06 38 SER B C 1
ATOM 2864 O O . SER B 1 38 ? 0.596 -44.875 -6.609 1 94.06 38 SER B O 1
ATOM 2866 N N . PHE B 1 39 ? 1.454 -43.156 -5.566 1 94.12 39 PHE B N 1
ATOM 2867 C CA . PHE B 1 39 ? 1.415 -42.312 -6.758 1 94.12 39 PHE B CA 1
ATOM 2868 C C . PHE B 1 39 ? 2.326 -42.875 -7.844 1 94.12 39 PHE B C 1
ATOM 2870 O O . PHE B 1 39 ? 1.936 -42.969 -9.008 1 94.12 39 PHE B O 1
ATOM 2877 N N . PHE B 1 40 ? 3.533 -43.281 -7.422 1 95.06 40 PHE B N 1
ATOM 2878 C CA . PHE B 1 40 ? 4.469 -43.875 -8.367 1 95.06 40 PHE B CA 1
ATOM 2879 C C . PHE B 1 40 ? 3.863 -45.125 -9.016 1 95.06 40 PHE B C 1
ATOM 2881 O O . PHE B 1 40 ? 4.016 -45.344 -10.219 1 95.06 40 PHE B O 1
ATOM 2888 N N . LYS B 1 41 ? 3.158 -45.812 -8.234 1 95.88 41 LYS B N 1
ATOM 2889 C CA . LYS B 1 41 ? 2.502 -47.031 -8.75 1 95.88 41 LYS B CA 1
ATOM 2890 C C . LYS B 1 41 ? 1.427 -46.656 -9.773 1 95.88 41 LYS B C 1
ATOM 2892 O O . LYS B 1 41 ? 1.287 -47.344 -10.797 1 95.88 41 LYS B O 1
ATOM 2897 N N . GLU B 1 42 ? 0.704 -45.625 -9.469 1 95.88 42 GLU B N 1
ATOM 2898 C CA . GLU B 1 42 ? -0.365 -45.219 -10.375 1 95.88 42 GLU B CA 1
ATOM 2899 C C . GLU B 1 42 ? 0.198 -44.688 -11.688 1 95.88 42 GLU B C 1
ATOM 2901 O O . GLU B 1 42 ? -0.491 -44.688 -12.711 1 95.88 42 GLU B O 1
ATOM 2906 N N . LEU B 1 43 ? 1.417 -44.25 -11.703 1 96.56 43 LEU B N 1
ATOM 2907 C CA . LEU B 1 43 ? 2.076 -43.75 -12.906 1 96.56 43 LEU B CA 1
ATOM 2908 C C . LEU B 1 43 ? 2.627 -44.906 -13.742 1 96.56 43 LEU B C 1
ATOM 2910 O O . LEU B 1 43 ? 2.928 -44.719 -14.922 1 96.56 43 LEU B O 1
ATOM 2914 N N . SER B 1 44 ? 2.803 -46 -13.141 1 96.81 44 SER B N 1
ATOM 2915 C CA . SER B 1 44 ? 3.377 -47.188 -13.805 1 96.81 44 SER B CA 1
ATOM 2916 C C . SER B 1 44 ? 2.363 -47.844 -14.727 1 96.81 44 SER B C 1
ATOM 2918 O O . SER B 1 44 ? 1.166 -47.562 -14.648 1 96.81 44 SER B O 1
ATOM 2920 N N . PRO B 1 45 ? 2.891 -48.75 -15.609 1 96.38 45 PRO B N 1
ATOM 2921 C CA . PRO B 1 45 ? 1.967 -49.406 -16.516 1 96.38 45 PRO B CA 1
ATOM 2922 C C . PRO B 1 45 ? 0.825 -50.125 -15.797 1 96.38 45 PRO B C 1
ATOM 2924 O O . PRO B 1 45 ? 1.061 -50.844 -14.82 1 96.38 45 PRO B O 1
ATOM 2927 N N . GLY B 1 46 ? -0.345 -49.844 -16.219 1 95.81 46 GLY B N 1
ATOM 2928 C CA . GLY B 1 46 ? -1.525 -50.438 -15.602 1 95.81 46 GLY B CA 1
ATOM 2929 C C . GLY B 1 46 ? -2.154 -49.562 -14.539 1 95.81 46 GLY B C 1
ATOM 2930 O O . GLY B 1 46 ? -3.287 -49.781 -14.117 1 95.81 46 GLY B O 1
ATOM 2931 N N . GLY B 1 47 ? -1.476 -48.594 -14.133 1 96.12 47 GLY B N 1
ATOM 2932 C CA . GLY B 1 47 ? -1.985 -47.656 -13.125 1 96.12 47 GLY B CA 1
ATOM 2933 C C . GLY B 1 47 ? -2.965 -46.656 -13.672 1 96.12 47 GLY B C 1
ATOM 2934 O O . GLY B 1 47 ? -3.088 -46.5 -14.891 1 96.12 47 GLY B O 1
ATOM 2935 N N . LYS B 1 48 ? -3.611 -45.969 -12.766 1 96.06 48 LYS B N 1
ATOM 2936 C CA . LYS B 1 48 ? -4.664 -45 -13.086 1 96.06 48 LYS B CA 1
ATOM 2937 C C . LYS B 1 48 ? -4.125 -43.844 -13.938 1 96.06 48 LYS B C 1
ATOM 2939 O O . LYS B 1 48 ? -4.84 -43.312 -14.773 1 96.06 48 LYS B O 1
ATOM 2944 N N . TYR B 1 49 ? -2.861 -43.531 -13.703 1 96.75 49 TYR B N 1
ATOM 2945 C CA . TYR B 1 49 ? -2.273 -42.375 -14.367 1 96.75 49 TYR B CA 1
ATOM 2946 C C . TYR B 1 49 ? -1.244 -42.781 -15.406 1 96.75 49 TYR B C 1
ATOM 2948 O O . TYR B 1 49 ? -0.405 -42 -15.82 1 96.75 49 TYR B O 1
ATOM 2956 N N . SER B 1 50 ? -1.204 -44.031 -15.859 1 97.19 50 SER B N 1
ATOM 2957 C CA . SER B 1 50 ? -0.134 -44.594 -16.656 1 97.19 50 SER B CA 1
ATOM 2958 C C . SER B 1 50 ? -0.183 -44.125 -18.109 1 97.19 50 SER B C 1
ATOM 2960 O O . SER B 1 50 ? 0.788 -44.25 -18.844 1 97.19 50 SER B O 1
ATOM 2962 N N . GLU B 1 51 ? -1.316 -43.5 -18.5 1 97.75 51 GLU B N 1
ATOM 2963 C CA . GLU B 1 51 ? -1.444 -43.094 -19.906 1 97.75 51 GLU B CA 1
ATOM 2964 C C . GLU B 1 51 ? -1.689 -41.594 -20.031 1 97.75 51 GLU B C 1
ATOM 2966 O O . GLU B 1 51 ? -2.188 -41.125 -21.062 1 97.75 51 GLU B O 1
ATOM 2971 N N . ILE B 1 52 ? -1.416 -40.844 -19 1 98.19 52 ILE B N 1
ATOM 2972 C CA . ILE B 1 52 ? -1.63 -39.406 -19.047 1 98.19 52 ILE B CA 1
ATOM 2973 C C . ILE B 1 52 ? -0.668 -38.781 -20.062 1 98.19 52 ILE B C 1
ATOM 2975 O O . ILE B 1 52 ? 0.478 -39.219 -20.188 1 98.19 52 ILE B O 1
ATOM 2979 N N . VAL B 1 53 ? -1.19 -37.781 -20.719 1 98.31 53 VAL B N 1
ATOM 2980 C CA . VAL B 1 53 ? -0.399 -37.094 -21.734 1 98.31 53 VAL B CA 1
ATOM 2981 C C . VAL B 1 53 ? 0.038 -35.719 -21.234 1 98.31 53 VAL B C 1
ATOM 2983 O O . VAL B 1 53 ? 1.023 -35.156 -21.719 1 98.31 53 VAL B O 1
ATOM 2986 N N . ALA B 1 54 ? -0.718 -35.188 -20.234 1 98.56 54 ALA B N 1
ATOM 2987 C CA . ALA B 1 54 ? -0.424 -33.875 -19.703 1 98.56 54 ALA B CA 1
ATOM 2988 C C . ALA B 1 54 ? -0.803 -33.781 -18.234 1 98.56 54 ALA B C 1
ATOM 2990 O O . ALA B 1 54 ? -1.685 -34.5 -17.766 1 98.56 54 ALA B O 1
ATOM 2991 N N . ILE B 1 55 ? -0.089 -32.906 -17.531 1 97.75 55 ILE B N 1
ATOM 2992 C CA . ILE B 1 55 ? -0.344 -32.656 -16.109 1 97.75 55 ILE B CA 1
ATOM 2993 C C . ILE B 1 55 ? -0.543 -31.141 -15.891 1 97.75 55 ILE B C 1
ATOM 2995 O O . ILE B 1 55 ? 0.224 -30.328 -16.406 1 97.75 55 ILE B O 1
ATOM 2999 N N . PHE B 1 56 ? -1.604 -30.844 -15.203 1 97.56 56 PHE B N 1
ATOM 3000 C CA . PHE B 1 56 ? -1.724 -29.547 -14.547 1 97.56 56 PHE B CA 1
ATOM 3001 C C . PHE B 1 56 ? -1.103 -29.578 -13.156 1 97.56 56 PHE B C 1
ATOM 3003 O O . PHE B 1 56 ? -1.64 -30.219 -12.25 1 97.56 56 PHE B O 1
ATOM 3010 N N . ARG B 1 57 ? 0.014 -28.891 -13.055 1 95.19 57 ARG B N 1
ATOM 3011 C CA . ARG B 1 57 ? 0.759 -28.906 -11.797 1 95.19 57 ARG B CA 1
ATOM 3012 C C . ARG B 1 57 ? 0.307 -27.766 -10.883 1 95.19 57 ARG B C 1
ATOM 3014 O O . ARG B 1 57 ? 0.443 -26.594 -11.227 1 95.19 57 ARG B O 1
ATOM 3021 N N . SER B 1 58 ? -0.302 -28.141 -9.781 1 87.75 58 SER B N 1
ATOM 3022 C CA . SER B 1 58 ? -0.607 -27.234 -8.68 1 87.75 58 SER B CA 1
ATOM 3023 C C . SER B 1 58 ? 0.332 -27.453 -7.5 1 87.75 58 SER B C 1
ATOM 3025 O O . SER B 1 58 ? 1.309 -28.203 -7.609 1 87.75 58 SER B O 1
ATOM 3027 N N . TYR B 1 59 ? 0.206 -26.734 -6.426 1 79.56 59 TYR B N 1
ATOM 3028 C CA . TYR B 1 59 ? 1.149 -26.812 -5.316 1 79.56 59 TYR B CA 1
ATOM 3029 C C . TYR B 1 59 ? 0.615 -27.719 -4.215 1 79.56 59 TYR B C 1
ATOM 3031 O O . TYR B 1 59 ? 0.757 -27.406 -3.027 1 79.56 59 TYR B O 1
ATOM 3039 N N . VAL B 1 60 ? 0.032 -28.781 -4.703 1 76.12 60 VAL B N 1
ATOM 3040 C CA . VAL B 1 60 ? -0.503 -29.703 -3.711 1 76.12 60 VAL B CA 1
ATOM 3041 C C . VAL B 1 60 ? 0.263 -31.031 -3.77 1 76.12 60 VAL B C 1
ATOM 3043 O O . VAL B 1 60 ? 0.743 -31.422 -4.832 1 76.12 60 VAL B O 1
ATOM 3046 N N . ALA B 1 61 ? 0.388 -31.625 -2.666 1 75.5 61 ALA B N 1
ATOM 3047 C CA . ALA B 1 61 ? 0.882 -33 -2.484 1 75.5 61 ALA B CA 1
ATOM 3048 C C . ALA B 1 61 ? 2.213 -33.188 -3.201 1 75.5 61 ALA B C 1
ATOM 3050 O O . ALA B 1 61 ? 3.172 -32.438 -2.963 1 75.5 61 ALA B O 1
ATOM 3051 N N . PHE B 1 62 ? 2.334 -34.219 -4 1 77.75 62 PHE B N 1
ATOM 3052 C CA . PHE B 1 62 ? 3.559 -34.656 -4.664 1 77.75 62 PHE B CA 1
ATOM 3053 C C . PHE B 1 62 ? 3.807 -33.844 -5.926 1 77.75 62 PHE B C 1
ATOM 3055 O O . PHE B 1 62 ? 4.844 -34 -6.578 1 77.75 62 PHE B O 1
ATOM 3062 N N . LEU B 1 63 ? 2.906 -32.844 -6.184 1 84.44 63 LEU B N 1
ATOM 3063 C CA . LEU B 1 63 ? 3.061 -32.062 -7.391 1 84.44 63 LEU B CA 1
ATOM 3064 C C . LEU B 1 63 ? 3.783 -30.734 -7.09 1 84.44 63 LEU B C 1
ATOM 3066 O O . LEU B 1 63 ? 4.074 -29.969 -8 1 84.44 63 LEU B O 1
ATOM 3070 N N . ARG B 1 64 ? 4.168 -30.562 -5.828 1 83.5 64 ARG B N 1
ATOM 3071 C CA . ARG B 1 64 ? 4.824 -29.328 -5.422 1 83.5 64 ARG B CA 1
ATOM 3072 C C . ARG B 1 64 ? 6.25 -29.266 -5.953 1 83.5 64 ARG B C 1
ATOM 3074 O O . ARG B 1 64 ? 6.738 -28.188 -6.309 1 83.5 64 ARG B O 1
ATOM 3081 N N . HIS B 1 65 ? 6.887 -30.453 -5.914 1 88.38 65 HIS B N 1
ATOM 3082 C CA . HIS B 1 65 ? 8.281 -30.531 -6.34 1 88.38 65 HIS B CA 1
ATOM 3083 C C . HIS B 1 65 ? 8.461 -31.578 -7.43 1 88.38 65 HIS B C 1
ATOM 3085 O O . HIS B 1 65 ? 8.234 -32.781 -7.199 1 88.38 65 HIS B O 1
ATOM 3091 N N . PHE B 1 66 ? 8.836 -31.141 -8.594 1 94.5 66 PHE B N 1
ATOM 3092 C CA . PHE B 1 66 ? 9.172 -32.031 -9.688 1 94.5 66 PHE B CA 1
ATOM 3093 C C . PHE B 1 66 ? 10.68 -32.281 -9.75 1 94.5 66 PHE B C 1
ATOM 3095 O O . PHE B 1 66 ? 11.359 -31.734 -10.617 1 94.5 66 PHE B O 1
ATOM 3102 N N . ASP B 1 67 ? 11.125 -33.188 -8.859 1 94.19 67 ASP B N 1
ATOM 3103 C CA . ASP B 1 67 ? 12.539 -33.562 -8.859 1 94.19 67 ASP B CA 1
ATOM 3104 C C . ASP B 1 67 ? 12.812 -34.719 -9.805 1 94.19 67 ASP B C 1
ATOM 3106 O O . ASP B 1 67 ? 11.883 -35.281 -10.391 1 94.19 67 ASP B O 1
ATOM 3110 N N . LYS B 1 68 ? 14.047 -35.094 -9.914 1 95.94 68 LYS B N 1
ATOM 3111 C CA . LYS B 1 68 ? 14.445 -36.156 -10.852 1 95.94 68 LYS B CA 1
ATOM 3112 C C . LYS B 1 68 ? 13.773 -37.469 -10.523 1 95.94 68 LYS B C 1
ATOM 3114 O O . LYS B 1 68 ? 13.375 -38.219 -11.422 1 95.94 68 LYS B O 1
ATOM 3119 N N . GLU B 1 69 ? 13.688 -37.75 -9.281 1 95.19 69 GLU B N 1
ATOM 3120 C CA . GLU B 1 69 ? 13.07 -39.031 -8.875 1 95.19 69 GLU B CA 1
ATOM 3121 C C . GLU B 1 69 ? 11.641 -39.125 -9.383 1 95.19 69 GLU B C 1
ATOM 3123 O O . GLU B 1 69 ? 11.266 -40.125 -10 1 95.19 69 GLU B O 1
ATOM 3128 N N . LEU B 1 70 ? 10.852 -38.125 -9.094 1 95 70 LEU B N 1
ATOM 3129 C CA . LEU B 1 70 ? 9.461 -38.125 -9.547 1 95 70 LEU B CA 1
ATOM 3130 C C . LEU B 1 70 ? 9.391 -38.188 -11.062 1 95 70 LEU B C 1
ATOM 3132 O O . LEU B 1 70 ? 8.602 -38.938 -11.625 1 95 70 LEU B O 1
ATOM 3136 N N . ILE B 1 71 ? 10.141 -37.406 -11.766 1 97.12 71 ILE B N 1
ATOM 3137 C CA . ILE B 1 71 ? 10.125 -37.281 -13.211 1 97.12 71 ILE B CA 1
ATOM 3138 C C . ILE B 1 71 ? 10.469 -38.625 -13.859 1 97.12 71 ILE B C 1
ATOM 3140 O O . ILE B 1 71 ? 9.883 -39 -14.883 1 97.12 71 ILE B O 1
ATOM 3144 N N . ASP B 1 72 ? 11.383 -39.312 -13.219 1 96.44 72 ASP B N 1
ATOM 3145 C CA . ASP B 1 72 ? 11.789 -40.625 -13.742 1 96.44 72 ASP B CA 1
ATOM 3146 C C . ASP B 1 72 ? 10.609 -41.594 -13.766 1 96.44 72 ASP B C 1
ATOM 3148 O O . ASP B 1 72 ? 10.57 -42.5 -14.586 1 96.44 72 ASP B O 1
ATOM 3152 N N . HIS B 1 73 ? 9.641 -41.406 -12.977 1 96.62 73 HIS B N 1
ATOM 3153 C CA . HIS B 1 73 ? 8.508 -42.312 -12.883 1 96.62 73 HIS B CA 1
ATOM 3154 C C . HIS B 1 73 ? 7.398 -41.875 -13.852 1 96.62 73 HIS B C 1
ATOM 3156 O O . HIS B 1 73 ? 6.406 -42.594 -14 1 96.62 73 HIS B O 1
ATOM 3162 N N . PHE B 1 74 ? 7.488 -40.719 -14.469 1 97.75 74 PHE B N 1
ATOM 3163 C CA . PHE B 1 74 ? 6.453 -40.281 -15.398 1 97.75 74 PHE B CA 1
ATOM 3164 C C . PHE B 1 74 ? 6.332 -41.25 -16.578 1 97.75 74 PHE B C 1
ATOM 3166 O O . PHE B 1 74 ? 7.34 -41.75 -17.078 1 97.75 74 PHE B O 1
ATOM 3173 N N . PRO B 1 75 ? 5.148 -41.625 -16.984 1 98 75 PRO B N 1
ATOM 3174 C CA . PRO B 1 75 ? 4.977 -42.531 -18.109 1 98 75 PRO B CA 1
ATOM 3175 C C . PRO B 1 75 ? 5.473 -41.938 -19.438 1 98 75 PRO B C 1
ATOM 3177 O O . PRO B 1 75 ? 5.477 -40.719 -19.594 1 98 75 PRO B O 1
ATOM 3180 N N . PRO B 1 76 ? 5.844 -42.781 -20.344 1 97.5 76 PRO B N 1
ATOM 3181 C CA . PRO B 1 76 ? 6.336 -42.281 -21.625 1 97.5 76 PRO B CA 1
ATOM 3182 C C . PRO B 1 76 ? 5.285 -41.5 -22.406 1 97.5 76 PRO B C 1
ATOM 3184 O O . PRO B 1 76 ? 5.629 -40.719 -23.281 1 97.5 76 PRO B O 1
ATOM 3187 N N . SER B 1 77 ? 4.02 -41.656 -22.047 1 97.88 77 SER B N 1
ATOM 3188 C CA . SER B 1 77 ? 2.943 -40.938 -22.734 1 97.88 77 SER B CA 1
ATOM 3189 C C . SER B 1 77 ? 2.916 -39.469 -22.359 1 97.88 77 SER B C 1
ATOM 3191 O O . SER B 1 77 ? 2.352 -38.656 -23.078 1 97.88 77 SER B O 1
ATOM 3193 N N . LEU B 1 78 ? 3.432 -39.094 -21.172 1 98.44 78 LEU B N 1
ATOM 3194 C CA . LEU B 1 78 ? 3.396 -37.719 -20.703 1 98.44 78 LEU B CA 1
ATOM 3195 C C . LEU B 1 78 ? 4.301 -36.812 -21.562 1 98.44 78 LEU B C 1
ATOM 3197 O O . LEU B 1 78 ? 5.484 -37.125 -21.734 1 98.44 78 LEU B O 1
ATOM 3201 N N . LYS B 1 79 ? 3.707 -35.75 -22.031 1 98.25 79 LYS B N 1
ATOM 3202 C CA . LYS B 1 79 ? 4.473 -34.906 -22.953 1 98.25 79 LYS B CA 1
ATOM 3203 C C . LYS B 1 79 ? 4.434 -33.438 -22.516 1 98.25 79 LYS B C 1
ATOM 3205 O O . LYS B 1 79 ? 5.277 -32.625 -22.938 1 98.25 79 LYS B O 1
ATOM 3210 N N . TRP B 1 80 ? 3.455 -33.094 -21.641 1 98.38 80 TRP B N 1
ATOM 3211 C CA . TRP B 1 80 ? 3.307 -31.672 -21.297 1 98.38 80 TRP B CA 1
ATOM 3212 C C . TRP B 1 80 ? 2.969 -31.516 -19.812 1 98.38 80 TRP B C 1
ATOM 3214 O O . TRP B 1 80 ? 2.076 -32.188 -19.297 1 98.38 80 TRP B O 1
ATOM 3224 N N . VAL B 1 81 ? 3.707 -30.656 -19.172 1 98.06 81 VAL B N 1
ATOM 3225 C CA . VAL B 1 81 ? 3.408 -30.203 -17.812 1 98.06 81 VAL B CA 1
ATOM 3226 C C . VAL B 1 81 ? 3.146 -28.703 -17.812 1 98.06 81 VAL B C 1
ATOM 3228 O O . VAL B 1 81 ? 3.955 -27.922 -18.328 1 98.06 81 VAL B O 1
ATOM 3231 N N . ALA B 1 82 ? 1.998 -28.328 -17.344 1 97.88 82 ALA B N 1
ATOM 3232 C CA . ALA B 1 82 ? 1.674 -26.922 -17.156 1 97.88 82 ALA B CA 1
ATOM 3233 C C . ALA B 1 82 ? 1.605 -26.547 -15.688 1 97.88 82 ALA B C 1
ATOM 3235 O O . ALA B 1 82 ? 0.802 -27.109 -14.938 1 97.88 82 ALA B O 1
ATOM 3236 N N . THR B 1 83 ? 2.461 -25.656 -15.297 1 96.38 83 THR B N 1
ATOM 3237 C CA . THR B 1 83 ? 2.438 -25.234 -13.898 1 96.38 83 THR B CA 1
ATOM 3238 C C . THR B 1 83 ? 1.682 -23.922 -13.742 1 96.38 83 THR B C 1
ATOM 3240 O O . THR B 1 83 ? 1.761 -23.047 -14.609 1 96.38 83 THR B O 1
ATOM 3243 N N . SER B 1 84 ? 0.92 -23.828 -12.672 1 94.75 84 SER B N 1
ATOM 3244 C CA . SER B 1 84 ? 0.192 -22.609 -12.344 1 94.75 84 SER B CA 1
ATOM 3245 C C . SER B 1 84 ? 1.036 -21.672 -11.484 1 94.75 84 SER B C 1
ATOM 3247 O O . SER B 1 84 ? 0.655 -21.344 -10.359 1 94.75 84 SER B O 1
ATOM 3249 N N . SER B 1 85 ? 2.186 -21.25 -12.008 1 91.88 85 SER B N 1
ATOM 3250 C CA . SER B 1 85 ? 3.133 -20.359 -11.344 1 91.88 85 SER B CA 1
ATOM 3251 C C . SER B 1 85 ? 3.98 -19.594 -12.359 1 91.88 85 SER B C 1
ATOM 3253 O O . SER B 1 85 ? 4.145 -20.047 -13.5 1 91.88 85 SER B O 1
ATOM 3255 N N . ALA B 1 86 ? 4.43 -18.453 -11.93 1 89.06 86 ALA B N 1
ATOM 3256 C CA . ALA B 1 86 ? 5.391 -17.75 -12.758 1 89.06 86 ALA B CA 1
ATOM 3257 C C . ALA B 1 86 ? 6.762 -18.422 -12.719 1 89.06 86 ALA B C 1
ATOM 3259 O O . ALA B 1 86 ? 7.387 -18.641 -13.758 1 89.06 86 ALA B O 1
ATOM 3260 N N . GLY B 1 87 ? 7.191 -18.672 -11.492 1 87.12 87 GLY B N 1
ATOM 3261 C CA . GLY B 1 87 ? 8.469 -19.344 -11.312 1 87.12 87 GLY B CA 1
ATOM 3262 C C . GLY B 1 87 ? 8.344 -20.859 -11.336 1 87.12 87 GLY B C 1
ATOM 3263 O O . GLY B 1 87 ? 7.254 -21.406 -11.156 1 87.12 87 GLY B O 1
ATOM 3264 N N . TYR B 1 88 ? 9.438 -21.516 -11.594 1 92 88 TYR B N 1
ATOM 3265 C CA . TYR B 1 88 ? 9.461 -22.969 -11.664 1 92 88 TYR B CA 1
ATOM 3266 C C . TYR B 1 88 ? 10.789 -23.516 -11.156 1 92 88 TYR B C 1
ATOM 3268 O O . TYR B 1 88 ? 11.312 -24.5 -11.703 1 92 88 TYR B O 1
ATOM 3276 N N . ASP B 1 89 ? 11.289 -22.859 -10.125 1 89 89 ASP B N 1
ATOM 3277 C CA . ASP B 1 89 ? 12.57 -23.25 -9.539 1 89 89 ASP B CA 1
ATOM 3278 C C . ASP B 1 89 ? 12.469 -24.594 -8.82 1 89 89 ASP B C 1
ATOM 3280 O O . ASP B 1 89 ? 13.484 -25.234 -8.539 1 89 89 ASP B O 1
ATOM 3284 N N . SER B 1 90 ? 11.258 -25.047 -8.578 1 89.62 90 SER B N 1
ATOM 3285 C CA . SER B 1 90 ? 11.047 -26.312 -7.898 1 89.62 90 SER B CA 1
ATOM 3286 C C . SER B 1 90 ? 10.945 -27.469 -8.898 1 89.62 90 SER B C 1
ATOM 3288 O O . SER B 1 90 ? 10.648 -28.609 -8.516 1 89.62 90 SER B O 1
ATOM 3290 N N . VAL B 1 91 ? 11.164 -27.234 -10.156 1 94.5 91 VAL B N 1
ATOM 3291 C CA . VAL B 1 91 ? 11.062 -28.234 -11.211 1 94.5 91 VAL B CA 1
ATOM 3292 C C . VAL B 1 91 ? 12.453 -28.531 -11.781 1 94.5 91 VAL B C 1
ATOM 3294 O O . VAL B 1 91 ? 13.203 -27.594 -12.102 1 94.5 91 VAL B O 1
ATOM 3297 N N . ASP B 1 92 ? 12.836 -29.781 -11.828 1 95.62 92 ASP B N 1
ATOM 3298 C CA . ASP B 1 92 ? 14.047 -30.188 -12.539 1 95.62 92 ASP B CA 1
ATOM 3299 C C . ASP B 1 92 ? 13.828 -30.156 -14.055 1 95.62 92 ASP B C 1
ATOM 3301 O O . ASP B 1 92 ? 13.547 -31.188 -14.664 1 95.62 92 ASP B O 1
ATOM 3305 N N . VAL B 1 93 ? 14.07 -29.031 -14.578 1 96.06 93 VAL B N 1
ATOM 3306 C CA . VAL B 1 93 ? 13.781 -28.766 -15.984 1 96.06 93 VAL B CA 1
ATOM 3307 C C . VAL B 1 93 ? 14.633 -29.672 -16.859 1 96.06 93 VAL B C 1
ATOM 3309 O O . VAL B 1 93 ? 14.156 -30.188 -17.875 1 96.06 93 VAL B O 1
ATOM 3312 N N . GLU B 1 94 ? 15.852 -29.891 -16.5 1 95.44 94 GLU B N 1
ATOM 3313 C CA . GLU B 1 94 ? 16.75 -30.75 -17.266 1 95.44 94 GLU B CA 1
ATOM 3314 C C . GLU B 1 94 ? 16.234 -32.188 -17.312 1 95.44 94 GLU B C 1
ATOM 3316 O O . GLU B 1 94 ? 16.328 -32.844 -18.344 1 95.44 94 GLU B O 1
ATOM 3321 N N . ALA B 1 95 ? 15.742 -32.625 -16.234 1 97.31 95 ALA B N 1
ATOM 3322 C CA . ALA B 1 95 ? 15.18 -34 -16.188 1 97.31 95 ALA B CA 1
ATOM 3323 C C . ALA B 1 95 ? 13.961 -34.094 -17.094 1 97.31 95 ALA B C 1
ATOM 3325 O O . ALA B 1 95 ? 13.789 -35.125 -17.781 1 97.31 95 ALA B O 1
ATOM 3326 N N . LEU B 1 96 ? 13.086 -33.094 -17.125 1 97.88 96 LEU B N 1
ATOM 3327 C CA . LEU B 1 96 ? 11.945 -33.094 -18.016 1 97.88 96 LEU B CA 1
ATOM 3328 C C . LEU B 1 96 ? 12.398 -33.156 -19.484 1 97.88 96 LEU B C 1
ATOM 3330 O O . LEU B 1 96 ? 11.875 -33.938 -20.266 1 97.88 96 LEU B O 1
ATOM 3334 N N . LYS B 1 97 ? 13.359 -32.344 -19.781 1 95.94 97 LYS B N 1
ATOM 3335 C CA . LYS B 1 97 ? 13.875 -32.281 -21.141 1 95.94 97 LYS B CA 1
ATOM 3336 C C . LYS B 1 97 ? 14.422 -33.625 -21.594 1 95.94 97 LYS B C 1
ATOM 3338 O O . LYS B 1 97 ? 14.195 -34.031 -22.734 1 95.94 97 LYS B O 1
ATOM 3343 N N . ALA B 1 98 ? 15.141 -34.281 -20.719 1 96.31 98 ALA B N 1
ATOM 3344 C CA . ALA B 1 98 ? 15.758 -35.562 -21.016 1 96.31 98 ALA B CA 1
ATOM 3345 C C . ALA B 1 98 ? 14.703 -36.594 -21.375 1 96.31 98 ALA B C 1
ATOM 3347 O O . ALA B 1 98 ? 14.969 -37.531 -22.141 1 96.31 98 ALA B O 1
ATOM 3348 N N . LYS B 1 99 ? 13.5 -36.438 -20.953 1 97 99 LYS B N 1
ATOM 3349 C CA . LYS B 1 99 ? 12.414 -37.375 -21.203 1 97 99 LYS B CA 1
ATOM 3350 C C . LYS B 1 99 ? 11.516 -36.875 -22.344 1 97 99 LYS B C 1
ATOM 3352 O O . LYS B 1 99 ? 10.516 -37.531 -22.672 1 97 99 LYS B O 1
ATOM 3357 N N . GLY B 1 100 ? 11.859 -35.719 -22.828 1 96.62 100 GLY B N 1
ATOM 3358 C CA . GLY B 1 100 ? 11.062 -35.156 -23.906 1 96.62 100 GLY B CA 1
ATOM 3359 C C . GLY B 1 100 ? 9.734 -34.594 -23.438 1 96.62 100 GLY B C 1
ATOM 3360 O O . GLY B 1 100 ? 8.742 -34.625 -24.156 1 96.62 100 GLY B O 1
ATOM 3361 N N . ILE B 1 101 ? 9.656 -34.156 -22.203 1 98.12 101 ILE B N 1
ATOM 3362 C CA . ILE B 1 101 ? 8.461 -33.531 -21.625 1 98.12 101 ILE B CA 1
ATOM 3363 C C . ILE B 1 101 ? 8.602 -32.031 -21.594 1 98.12 101 ILE B C 1
ATOM 3365 O O . ILE B 1 101 ? 9.586 -31.5 -21.078 1 98.12 101 ILE B O 1
ATOM 3369 N N . TYR B 1 102 ? 7.602 -31.297 -22.094 1 97.94 102 TYR B N 1
ATOM 3370 C CA . TYR B 1 102 ? 7.609 -29.844 -22.141 1 97.94 102 TYR B CA 1
ATOM 3371 C C . TYR B 1 102 ? 7.008 -29.25 -20.859 1 97.94 102 TYR B C 1
ATOM 3373 O O . TYR B 1 102 ? 6.168 -29.891 -20.219 1 97.94 102 TYR B O 1
ATOM 3381 N N . LEU B 1 103 ? 7.504 -28.094 -20.484 1 98.06 103 LEU B N 1
ATOM 3382 C CA . LEU B 1 103 ? 7 -27.375 -19.328 1 98.06 103 LEU B CA 1
ATOM 3383 C C . LEU B 1 103 ? 6.551 -25.969 -19.719 1 98.06 103 LEU B C 1
ATOM 3385 O O . LEU B 1 103 ? 7.281 -25.234 -20.391 1 98.06 103 LEU B O 1
ATOM 3389 N N . SER B 1 104 ? 5.336 -25.688 -19.406 1 97.62 104 SER B N 1
ATOM 3390 C CA . SER B 1 104 ? 4.871 -24.312 -19.5 1 97.62 104 SER B CA 1
ATOM 3391 C C . SER B 1 104 ? 4.555 -23.734 -18.125 1 97.62 104 SER B C 1
ATOM 3393 O O . SER B 1 104 ? 4.215 -24.484 -17.188 1 97.62 104 SER B O 1
ATOM 3395 N N . ASN B 1 105 ? 4.773 -22.484 -17.953 1 96.19 105 ASN B N 1
ATOM 3396 C CA . ASN B 1 105 ? 4.363 -21.75 -16.766 1 96.19 105 ASN B CA 1
ATOM 3397 C C . ASN B 1 105 ? 3.309 -20.703 -17.094 1 96.19 105 ASN B C 1
ATOM 3399 O O . ASN B 1 105 ? 2.572 -20.844 -18.078 1 96.19 105 ASN B O 1
ATOM 3403 N N . THR B 1 106 ? 3.016 -19.719 -16.188 1 95.38 106 THR B N 1
ATOM 3404 C CA . THR B 1 106 ? 1.971 -18.734 -16.422 1 95.38 106 THR B CA 1
ATOM 3405 C C . THR B 1 106 ? 2.545 -17.328 -16.375 1 95.38 106 THR B C 1
ATOM 3407 O O . THR B 1 106 ? 2.139 -16.516 -15.539 1 95.38 106 THR B O 1
ATOM 3410 N N . PRO B 1 107 ? 3.414 -17.016 -17.375 1 91.5 107 PRO B N 1
ATOM 3411 C CA . PRO B 1 107 ? 3.971 -15.664 -17.422 1 91.5 107 PRO B CA 1
ATOM 3412 C C . PRO B 1 107 ? 2.898 -14.594 -17.609 1 91.5 107 PRO B C 1
ATOM 3414 O O . PRO B 1 107 ? 1.808 -14.883 -18.109 1 91.5 107 PRO B O 1
ATOM 3417 N N . THR B 1 108 ? 3.084 -13.445 -17.109 1 92.25 108 THR B N 1
ATOM 3418 C CA . THR B 1 108 ? 2.287 -12.234 -17.281 1 92.25 108 THR B CA 1
ATOM 3419 C C . THR B 1 108 ? 1.05 -12.273 -16.391 1 92.25 108 THR B C 1
ATOM 3421 O O . THR B 1 108 ? 0.53 -11.227 -15.984 1 92.25 108 THR B O 1
ATOM 3424 N N . ALA B 1 109 ? 0.532 -13.57 -16.125 1 95 109 ALA B N 1
ATOM 3425 C CA . ALA B 1 109 ? -0.702 -13.703 -15.352 1 95 109 ALA B CA 1
ATOM 3426 C C . ALA B 1 109 ? -0.539 -13.125 -13.953 1 95 109 ALA B C 1
ATOM 3428 O O . ALA B 1 109 ? -1.523 -12.758 -13.305 1 95 109 ALA B O 1
ATOM 3429 N N . VAL B 1 110 ? 0.706 -13 -13.531 1 96.31 110 VAL B N 1
ATOM 3430 C CA . VAL B 1 110 ? 0.975 -12.656 -12.141 1 96.31 110 VAL B CA 1
ATOM 3431 C C . VAL B 1 110 ? 1.48 -11.219 -12.055 1 96.31 110 VAL B C 1
ATOM 3433 O O . VAL B 1 110 ? 1.629 -10.664 -10.961 1 96.31 110 VAL B O 1
ATOM 3436 N N . ASP B 1 111 ? 1.747 -10.516 -13.211 1 96.5 111 ASP B N 1
ATOM 3437 C CA . ASP B 1 111 ? 2.498 -9.266 -13.266 1 96.5 111 ASP B CA 1
ATOM 3438 C C . ASP B 1 111 ? 1.812 -8.18 -12.438 1 96.5 111 ASP B C 1
ATOM 3440 O O . ASP B 1 111 ? 2.438 -7.566 -11.57 1 96.5 111 ASP B O 1
ATOM 3444 N N . ASP B 1 112 ? 0.533 -8.016 -12.664 1 96.88 112 ASP B N 1
ATOM 3445 C CA . ASP B 1 112 ? -0.207 -6.938 -12.016 1 96.88 112 ASP B CA 1
ATOM 3446 C C . ASP B 1 112 ? -0.286 -7.148 -10.508 1 96.88 112 ASP B C 1
ATOM 3448 O O . ASP B 1 112 ? 0.02 -6.242 -9.727 1 96.88 112 ASP B O 1
ATOM 3452 N N . ALA B 1 113 ? -0.643 -8.328 -10.109 1 97.56 113 ALA B N 1
ATOM 3453 C CA . ALA B 1 113 ? -0.831 -8.633 -8.688 1 97.56 113 ALA B CA 1
ATOM 3454 C C . ALA B 1 113 ? 0.49 -8.555 -7.93 1 97.56 113 ALA B C 1
ATOM 3456 O O . ALA B 1 113 ? 0.538 -8.031 -6.816 1 97.56 113 ALA B O 1
ATOM 3457 N N . THR B 1 114 ? 1.525 -9.055 -8.5 1 98.06 114 THR B N 1
ATOM 3458 C CA . THR B 1 114 ? 2.83 -9.031 -7.852 1 98.06 114 THR B CA 1
ATOM 3459 C C . THR B 1 114 ? 3.361 -7.602 -7.766 1 98.06 114 THR B C 1
ATOM 3461 O O . THR B 1 114 ? 3.945 -7.207 -6.754 1 98.06 114 THR B O 1
ATOM 3464 N N . ALA B 1 115 ? 3.156 -6.824 -8.852 1 98.25 115 ALA B N 1
ATOM 3465 C CA . ALA B 1 115 ? 3.568 -5.426 -8.844 1 98.25 115 ALA B CA 1
ATOM 3466 C C . ALA B 1 115 ? 2.803 -4.637 -7.781 1 98.25 115 ALA B C 1
ATOM 3468 O O . ALA B 1 115 ? 3.371 -3.768 -7.113 1 98.25 115 ALA B O 1
ATOM 3469 N N . THR B 1 116 ? 1.509 -4.91 -7.641 1 98.5 116 THR B N 1
ATOM 3470 C CA . THR B 1 116 ? 0.7 -4.285 -6.598 1 98.5 116 THR B CA 1
ATOM 3471 C C . THR B 1 116 ? 1.264 -4.598 -5.215 1 98.5 116 THR B C 1
ATOM 3473 O O . THR B 1 116 ? 1.353 -3.713 -4.363 1 98.5 116 THR B O 1
ATOM 3476 N N . THR B 1 117 ? 1.69 -5.824 -5.02 1 98.81 117 THR B N 1
ATOM 3477 C CA . THR B 1 117 ? 2.295 -6.234 -3.758 1 98.81 117 THR B CA 1
ATOM 3478 C C . THR B 1 117 ? 3.604 -5.484 -3.516 1 98.81 117 THR B C 1
ATOM 3480 O O . THR B 1 117 ? 3.857 -5.012 -2.406 1 98.81 117 THR B O 1
ATOM 3483 N N . ALA B 1 118 ? 4.383 -5.348 -4.559 1 98.88 118 ALA B N 1
ATOM 3484 C CA . ALA B 1 118 ? 5.629 -4.598 -4.441 1 98.88 118 ALA B CA 1
ATOM 3485 C C . ALA B 1 118 ? 5.367 -3.15 -4.039 1 98.88 118 ALA B C 1
ATOM 3487 O O . ALA B 1 118 ? 6.051 -2.607 -3.17 1 98.88 118 ALA B O 1
ATOM 3488 N N . LEU B 1 119 ? 4.391 -2.547 -4.668 1 98.75 119 LEU B N 1
ATOM 3489 C CA . LEU B 1 119 ? 4.039 -1.167 -4.352 1 98.75 119 LEU B CA 1
ATOM 3490 C C . LEU B 1 119 ? 3.609 -1.039 -2.893 1 98.75 119 LEU B C 1
ATOM 3492 O O . LEU B 1 119 ? 4.035 -0.115 -2.195 1 98.75 119 LEU B O 1
ATOM 3496 N N . TYR B 1 120 ? 2.727 -1.982 -2.436 1 98.88 120 TYR B N 1
ATOM 3497 C CA . TYR B 1 120 ? 2.309 -2.025 -1.039 1 98.88 120 TYR B CA 1
ATOM 3498 C C . TYR B 1 120 ? 3.516 -2.064 -0.11 1 98.88 120 TYR B C 1
ATOM 3500 O O . TYR B 1 120 ? 3.582 -1.312 0.864 1 98.88 120 TYR B O 1
ATOM 3508 N N . LEU B 1 121 ? 4.477 -2.902 -0.424 1 98.94 121 LEU B N 1
ATOM 3509 C CA . LEU B 1 121 ? 5.664 -3.084 0.4 1 98.94 121 LEU B CA 1
ATOM 3510 C C . LEU B 1 121 ? 6.547 -1.842 0.365 1 98.94 121 LEU B C 1
ATOM 3512 O O . LEU B 1 121 ? 7.102 -1.439 1.391 1 98.94 121 LEU B O 1
ATOM 3516 N N . ILE B 1 122 ? 6.699 -1.236 -0.812 1 98.88 122 ILE B N 1
ATOM 3517 C CA . ILE B 1 122 ? 7.488 -0.017 -0.956 1 98.88 122 ILE B CA 1
ATOM 3518 C C . ILE B 1 122 ? 6.902 1.084 -0.076 1 98.88 122 ILE B C 1
ATOM 3520 O O . ILE B 1 122 ? 7.613 1.695 0.723 1 98.88 122 ILE B O 1
ATOM 3524 N N . ILE B 1 123 ? 5.582 1.27 -0.158 1 98.81 123 ILE B N 1
ATOM 3525 C CA . ILE B 1 123 ? 4.922 2.324 0.603 1 98.81 123 ILE B CA 1
ATOM 3526 C C . ILE B 1 123 ? 5.047 2.035 2.098 1 98.81 123 ILE B C 1
ATOM 3528 O O . ILE B 1 123 ? 5.426 2.914 2.875 1 98.81 123 ILE B O 1
ATOM 3532 N N . SER B 1 124 ? 4.75 0.797 2.484 1 98.88 124 SER B N 1
ATOM 3533 C CA . SER B 1 124 ? 4.773 0.443 3.9 1 98.88 124 SER B CA 1
ATOM 3534 C C . SER B 1 124 ? 6.164 0.617 4.492 1 98.88 124 SER B C 1
ATOM 3536 O O . SER B 1 124 ? 6.312 1.14 5.602 1 98.88 124 SER B O 1
ATOM 3538 N N . ALA B 1 125 ? 7.184 0.209 3.76 1 98.69 125 ALA B N 1
ATOM 3539 C CA . ALA B 1 125 ? 8.555 0.289 4.246 1 98.69 125 ALA B CA 1
ATOM 3540 C C . ALA B 1 125 ? 9.016 1.74 4.352 1 98.69 125 ALA B C 1
ATOM 3542 O O . ALA B 1 125 ? 9.672 2.123 5.324 1 98.69 125 ALA B O 1
ATOM 3543 N N . MET B 1 126 ? 8.688 2.559 3.393 1 98.44 126 MET B N 1
ATOM 3544 C CA . MET B 1 126 ? 9.117 3.953 3.377 1 98.44 126 MET B CA 1
ATOM 3545 C C . MET B 1 126 ? 8.375 4.766 4.434 1 98.44 126 MET B C 1
ATOM 3547 O O . MET B 1 126 ? 8.953 5.648 5.066 1 98.44 126 MET B O 1
ATOM 3551 N N . ARG B 1 127 ? 7.098 4.355 4.641 1 98.56 127 ARG B N 1
ATOM 3552 C CA . ARG B 1 127 ? 6.227 5.164 5.488 1 98.56 127 ARG B CA 1
ATOM 3553 C C . ARG B 1 127 ? 6.121 4.566 6.891 1 98.56 127 ARG B C 1
ATOM 3555 O O . ARG B 1 127 ? 5.527 5.172 7.785 1 98.56 127 ARG B O 1
ATOM 3562 N N . GLN B 1 128 ? 6.652 3.377 7.109 1 98.38 128 GLN B N 1
ATOM 3563 C CA . GLN B 1 128 ? 6.645 2.676 8.391 1 98.38 128 GLN B CA 1
ATOM 3564 C C . GLN B 1 128 ? 5.223 2.32 8.812 1 98.38 128 GLN B C 1
ATOM 3566 O O . GLN B 1 128 ? 4.871 2.449 9.992 1 98.38 128 GLN B O 1
ATOM 3571 N N . PHE B 1 129 ? 4.43 1.882 7.867 1 98.75 129 PHE B N 1
ATOM 3572 C CA . PHE B 1 129 ? 3.018 1.657 8.156 1 98.75 129 PHE B CA 1
ATOM 3573 C C . PHE B 1 129 ? 2.824 0.361 8.93 1 98.75 129 PHE B C 1
ATOM 3575 O O . PHE B 1 129 ? 1.932 0.266 9.781 1 98.75 129 PHE B O 1
ATOM 3582 N N . SER B 1 130 ? 3.678 -0.676 8.625 1 98.38 130 SER B N 1
ATOM 3583 C CA . SER B 1 130 ? 3.588 -1.925 9.375 1 98.38 130 SER B CA 1
ATOM 3584 C C . SER B 1 130 ? 3.824 -1.694 10.867 1 98.38 130 SER B C 1
ATOM 3586 O O . SER B 1 130 ? 3.053 -2.166 11.703 1 98.38 130 SER B O 1
ATOM 3588 N N . SER B 1 131 ? 4.867 -0.941 11.18 1 98 131 SER B N 1
ATOM 3589 C CA . SER B 1 131 ? 5.176 -0.593 12.562 1 98 131 SER B CA 1
ATOM 3590 C C . SER B 1 131 ? 4.051 0.221 13.195 1 98 131 SER B C 1
ATOM 3592 O O . SER B 1 131 ? 3.672 -0.02 14.344 1 98 131 SER B O 1
ATOM 3594 N N . ALA B 1 132 ? 3.535 1.171 12.469 1 98.5 132 ALA B N 1
ATOM 3595 C CA . ALA B 1 132 ? 2.471 2.041 12.969 1 98.5 132 ALA B CA 1
ATOM 3596 C C . ALA B 1 132 ? 1.209 1.24 13.281 1 98.5 132 ALA B C 1
ATOM 3598 O O . ALA B 1 132 ? 0.558 1.472 14.297 1 98.5 132 ALA B O 1
ATOM 3599 N N . GLU B 1 133 ? 0.834 0.342 12.383 1 98.38 133 GLU B N 1
ATOM 3600 C CA . GLU B 1 133 ? -0.351 -0.478 12.617 1 98.38 133 GLU B CA 1
ATOM 3601 C C . GLU B 1 133 ? -0.191 -1.33 13.875 1 98.38 133 GLU B C 1
ATOM 3603 O O . GLU B 1 133 ? -1.123 -1.45 14.672 1 98.38 133 GLU B O 1
ATOM 3608 N N . ARG B 1 134 ? 0.981 -1.951 14.039 1 97.75 134 ARG B N 1
ATOM 3609 C CA . ARG B 1 134 ? 1.222 -2.762 15.234 1 97.75 134 ARG B CA 1
ATOM 3610 C C . ARG B 1 134 ? 1.101 -1.923 16.5 1 97.75 134 ARG B C 1
ATOM 3612 O O . ARG B 1 134 ? 0.524 -2.369 17.5 1 97.75 134 ARG B O 1
ATOM 3619 N N . SER B 1 135 ? 1.652 -0.712 16.469 1 98 135 SER B N 1
ATOM 3620 C CA . SER B 1 135 ? 1.556 0.183 17.609 1 98 135 SER B CA 1
ATOM 3621 C C . SER B 1 135 ? 0.101 0.457 17.984 1 98 135 SER B C 1
ATOM 3623 O O . SER B 1 135 ? -0.275 0.383 19.156 1 98 135 SER B O 1
ATOM 3625 N N . LEU B 1 136 ? -0.73 0.751 16.953 1 98.25 136 LEU B N 1
ATOM 3626 C CA . LEU B 1 136 ? -2.146 1.024 17.172 1 98.25 136 LEU B CA 1
ATOM 3627 C C . LEU B 1 136 ? -2.85 -0.19 17.766 1 98.25 136 LEU B C 1
ATOM 3629 O O . LEU B 1 136 ? -3.639 -0.055 18.703 1 98.25 136 LEU B O 1
ATOM 3633 N N . ARG B 1 137 ? -2.564 -1.322 17.219 1 97.44 137 ARG B N 1
ATOM 3634 C CA . ARG B 1 137 ? -3.223 -2.541 17.672 1 97.44 137 ARG B CA 1
ATOM 3635 C C . ARG B 1 137 ? -2.797 -2.893 19.094 1 97.44 137 ARG B C 1
ATOM 3637 O O . ARG B 1 137 ? -3.525 -3.582 19.812 1 97.44 137 ARG B O 1
ATOM 3644 N N . ASP B 1 138 ? -1.62 -2.465 19.484 1 96.44 138 ASP B N 1
ATOM 3645 C CA . ASP B 1 138 ? -1.174 -2.592 20.859 1 96.44 138 ASP B CA 1
ATOM 3646 C C . ASP B 1 138 ? -1.752 -1.478 21.734 1 96.44 138 ASP B C 1
ATOM 3648 O O . ASP B 1 138 ? -1.386 -1.342 22.906 1 96.44 138 ASP B O 1
ATOM 3652 N N . LEU B 1 139 ? -2.584 -0.576 21.188 1 96.56 139 LEU B N 1
ATOM 3653 C CA . LEU B 1 139 ? -3.271 0.537 21.844 1 96.56 139 LEU B CA 1
ATOM 3654 C C . LEU B 1 139 ? -2.279 1.616 22.266 1 96.56 139 LEU B C 1
ATOM 3656 O O . LEU B 1 139 ? -2.508 2.322 23.25 1 96.56 139 LEU B O 1
ATOM 3660 N N . LYS B 1 140 ? -1.119 1.837 21.609 1 94.44 140 LYS B N 1
ATOM 3661 C CA . LYS B 1 140 ? -0.079 2.816 21.922 1 94.44 140 LYS B CA 1
ATOM 3662 C C . LYS B 1 140 ? -0.099 3.965 20.906 1 94.44 140 LYS B C 1
ATOM 3664 O O . LYS B 1 140 ? 0.727 4.879 20.984 1 94.44 140 LYS B O 1
ATOM 3669 N N . TRP B 1 141 ? -1.065 4.016 20.016 1 95.81 141 TRP B N 1
ATOM 3670 C CA . TRP B 1 141 ? -1.246 4.988 18.938 1 95.81 141 TRP B CA 1
ATOM 3671 C C . TRP B 1 141 ? 0.002 5.074 18.062 1 95.81 141 TRP B C 1
ATOM 3673 O O . TRP B 1 141 ? 0.546 4.051 17.641 1 95.81 141 TRP B O 1
ATOM 3683 N N . LYS B 1 142 ? 0.635 6.359 17.75 1 95.38 142 LYS B N 1
ATOM 3684 C CA . LYS B 1 142 ? 1.764 6.484 16.844 1 95.38 142 LYS B CA 1
ATOM 3685 C C . LYS B 1 142 ? 3.068 6.066 17.516 1 95.38 142 LYS B C 1
ATOM 3687 O O . LYS B 1 142 ? 3.305 6.391 18.672 1 95.38 142 LYS B O 1
ATOM 3692 N N . PRO B 1 143 ? 3.93 5.383 16.797 1 94.62 143 PRO B N 1
ATOM 3693 C CA . PRO B 1 143 ? 5.27 5.176 17.344 1 94.62 143 PRO B CA 1
ATOM 3694 C C . PRO B 1 143 ? 6.074 6.469 17.453 1 94.62 143 PRO B C 1
ATOM 3696 O O . PRO B 1 143 ? 6.008 7.316 16.562 1 94.62 143 PRO B O 1
ATOM 3699 N N . ALA B 1 144 ? 6.777 6.605 18.562 1 91.88 144 ALA B N 1
ATOM 3700 C CA . ALA B 1 144 ? 7.625 7.777 18.75 1 91.88 144 ALA B CA 1
ATOM 3701 C C . ALA B 1 144 ? 8.688 7.871 17.656 1 91.88 144 ALA B C 1
ATOM 3703 O O . ALA B 1 144 ? 9.305 6.863 17.297 1 91.88 144 ALA B O 1
ATOM 3704 N N . GLY B 1 145 ? 8.859 8.992 17.125 1 92.81 145 GLY B N 1
ATOM 3705 C CA . GLY B 1 145 ? 9.938 9.227 16.172 1 92.81 145 GLY B CA 1
ATOM 3706 C C . GLY B 1 145 ? 9.633 8.727 14.781 1 92.81 145 GLY B C 1
ATOM 3707 O O . GLY B 1 145 ? 10.5 8.734 13.906 1 92.81 145 GLY B O 1
ATOM 3708 N N . ASN B 1 146 ? 8.438 8.32 14.523 1 94.44 146 ASN B N 1
ATOM 3709 C CA . ASN B 1 146 ? 8.086 7.707 13.25 1 94.44 146 ASN B CA 1
ATOM 3710 C C . ASN B 1 146 ? 8.344 8.656 12.078 1 94.44 146 ASN B C 1
ATOM 3712 O O . ASN B 1 146 ? 8.906 8.258 11.062 1 94.44 146 ASN B O 1
ATOM 3716 N N . ALA B 1 147 ? 7.957 9.883 12.203 1 93.81 147 ALA B N 1
ATOM 3717 C CA . ALA B 1 147 ? 8.086 10.859 11.117 1 93.81 147 ALA B CA 1
ATOM 3718 C C . ALA B 1 147 ? 9.547 11.031 10.719 1 93.81 147 ALA B C 1
ATOM 3720 O O . ALA B 1 147 ? 9.852 11.266 9.547 1 93.81 147 ALA B O 1
ATOM 3721 N N . ALA B 1 148 ? 10.469 10.906 11.664 1 94.88 148 ALA B N 1
ATOM 3722 C CA . ALA B 1 148 ? 11.883 11.156 11.422 1 94.88 148 ALA B CA 1
ATOM 3723 C C . ALA B 1 148 ? 12.469 10.109 10.484 1 94.88 148 ALA B C 1
ATOM 3725 O O . ALA B 1 148 ? 13.43 10.383 9.75 1 94.88 148 ALA B O 1
ATOM 3726 N N . VAL B 1 149 ? 11.875 8.938 10.461 1 95.38 149 VAL B N 1
ATOM 3727 C CA . VAL B 1 149 ? 12.461 7.855 9.672 1 95.38 149 VAL B CA 1
ATOM 3728 C C . VAL B 1 149 ? 11.57 7.539 8.477 1 95.38 149 VAL B C 1
ATOM 3730 O O . VAL B 1 149 ? 11.898 6.676 7.66 1 95.38 149 VAL B O 1
ATOM 3733 N N . SER B 1 150 ? 10.406 8.18 8.398 1 97.31 150 SER B N 1
ATOM 3734 C CA . SER B 1 150 ? 9.469 7.941 7.301 1 97.31 150 SER B CA 1
ATOM 3735 C C . SER B 1 150 ? 9.695 8.93 6.16 1 97.31 150 SER B C 1
ATOM 3737 O O . SER B 1 150 ? 10.031 10.094 6.398 1 97.31 150 SER B O 1
ATOM 3739 N N . HIS B 1 151 ? 9.453 8.461 4.93 1 97.06 151 HIS B N 1
ATOM 3740 C CA . HIS B 1 151 ? 9.664 9.273 3.736 1 97.06 151 HIS B CA 1
ATOM 3741 C C . HIS B 1 151 ? 8.516 9.102 2.746 1 97.06 151 HIS B C 1
ATOM 3743 O O . HIS B 1 151 ? 7.879 8.039 2.701 1 97.06 151 HIS B O 1
ATOM 3749 N N . ASP B 1 152 ? 8.266 10.117 2.004 1 96.94 152 ASP B N 1
ATOM 3750 C CA . ASP B 1 152 ? 7.379 10.016 0.851 1 96.94 152 ASP B CA 1
ATOM 3751 C C . ASP B 1 152 ? 8.078 9.328 -0.322 1 96.94 152 ASP B C 1
ATOM 3753 O O . ASP B 1 152 ? 9.312 9.297 -0.384 1 96.94 152 ASP B O 1
ATOM 3757 N N . LEU B 1 153 ? 7.32 8.75 -1.263 1 97.62 153 LEU B N 1
ATOM 3758 C CA . LEU B 1 153 ? 7.875 8.156 -2.475 1 97.62 153 LEU B CA 1
ATOM 3759 C C . LEU B 1 153 ? 8.367 9.234 -3.43 1 97.62 153 LEU B C 1
ATOM 3761 O O . LEU B 1 153 ? 9.375 9.047 -4.117 1 97.62 153 LEU B O 1
ATOM 3765 N N . THR B 1 154 ? 7.598 10.32 -3.449 1 93.94 154 THR B N 1
ATOM 3766 C CA . THR B 1 154 ? 7.871 11.422 -4.363 1 93.94 154 THR B CA 1
ATOM 3767 C C . THR B 1 154 ? 9.305 11.906 -4.215 1 93.94 154 THR B C 1
ATOM 3769 O O . THR B 1 154 ? 9.781 12.125 -3.1 1 93.94 154 THR B O 1
ATOM 3772 N N . GLY B 1 155 ? 9.984 11.992 -5.32 1 94.44 155 GLY B N 1
ATOM 3773 C CA . GLY B 1 155 ? 11.336 12.539 -5.352 1 94.44 155 GLY B CA 1
ATOM 3774 C C . GLY B 1 155 ? 12.398 11.508 -5.047 1 94.44 155 GLY B C 1
ATOM 3775 O O . GLY B 1 155 ? 13.594 11.812 -5.07 1 94.44 155 GLY B O 1
ATOM 3776 N N . LYS B 1 156 ? 12.031 10.297 -4.754 1 97.88 156 LYS B N 1
ATOM 3777 C CA . LYS B 1 156 ? 12.984 9.242 -4.441 1 97.88 156 LYS B CA 1
ATOM 3778 C C . LYS B 1 156 ? 13.32 8.414 -5.68 1 97.88 156 LYS B C 1
ATOM 3780 O O . LYS B 1 156 ? 12.609 8.477 -6.684 1 97.88 156 LYS B O 1
ATOM 3785 N N . THR B 1 157 ? 14.398 7.688 -5.617 1 98.75 157 THR B N 1
ATOM 3786 C CA . THR B 1 157 ? 14.852 6.855 -6.727 1 98.75 157 THR B CA 1
ATOM 3787 C C . THR B 1 157 ? 14.539 5.383 -6.457 1 98.75 157 THR B C 1
ATOM 3789 O O . THR B 1 157 ? 14.969 4.832 -5.441 1 98.75 157 THR B O 1
ATOM 3792 N N . LEU B 1 158 ? 13.781 4.793 -7.336 1 98.88 158 LEU B N 1
ATOM 3793 C CA . LEU B 1 158 ? 13.531 3.355 -7.312 1 98.88 158 LEU B CA 1
ATOM 3794 C C . LEU B 1 158 ? 14.438 2.631 -8.305 1 98.88 158 LEU B C 1
ATOM 3796 O O . LEU B 1 158 ? 14.406 2.91 -9.508 1 98.88 158 LEU B O 1
ATOM 3800 N N . ALA B 1 159 ? 15.273 1.784 -7.801 1 98.94 159 ALA B N 1
ATOM 3801 C CA . ALA B 1 159 ? 16.047 0.866 -8.633 1 98.94 159 ALA B CA 1
ATOM 3802 C C . ALA B 1 159 ? 15.336 -0.479 -8.773 1 98.94 159 ALA B C 1
ATOM 3804 O O . ALA B 1 159 ? 14.914 -1.069 -7.773 1 98.94 159 ALA B O 1
ATOM 3805 N N . ILE B 1 160 ? 15.195 -0.919 -9.977 1 98.88 160 ILE B N 1
ATOM 3806 C CA . ILE B 1 160 ? 14.57 -2.211 -10.242 1 98.88 160 ILE B CA 1
ATOM 3807 C C . ILE B 1 160 ? 15.609 -3.191 -10.773 1 98.88 160 ILE B C 1
ATOM 3809 O O . ILE B 1 160 ? 16.219 -2.957 -11.82 1 98.88 160 ILE B O 1
ATOM 3813 N N . LEU B 1 161 ? 15.852 -4.211 -10 1 98.81 161 LEU B N 1
ATOM 3814 C CA . LEU B 1 161 ? 16.703 -5.305 -10.469 1 98.81 161 LEU B CA 1
ATOM 3815 C C . LEU B 1 161 ? 15.883 -6.328 -11.25 1 98.81 161 LEU B C 1
ATOM 3817 O O . LEU B 1 161 ? 15.242 -7.199 -10.664 1 98.81 161 LEU B O 1
ATOM 3821 N N . GLY B 1 162 ? 15.922 -6.207 -12.594 1 97.88 162 GLY B N 1
ATOM 3822 C CA . GLY B 1 162 ? 15.109 -7.023 -13.469 1 97.88 162 GLY B CA 1
ATOM 3823 C C . GLY B 1 162 ? 13.867 -6.305 -13.977 1 97.88 162 GLY B C 1
ATOM 3824 O O . GLY B 1 162 ? 12.82 -6.34 -13.328 1 97.88 162 GLY B O 1
ATOM 3825 N N . LEU B 1 163 ? 13.961 -5.758 -15.18 1 97.94 163 LEU B N 1
ATOM 3826 C CA . LEU B 1 163 ? 12.828 -5.074 -15.789 1 97.94 163 LEU B CA 1
ATOM 3827 C C . LEU B 1 163 ? 12.102 -5.984 -16.766 1 97.94 163 LEU B C 1
ATOM 3829 O O . LEU B 1 163 ? 11.945 -5.641 -17.953 1 97.94 163 LEU B O 1
ATOM 3833 N N . GLY B 1 164 ? 11.672 -7.148 -16.281 1 94.88 164 GLY B N 1
ATOM 3834 C CA . GLY B 1 164 ? 10.742 -7.996 -17 1 94.88 164 GLY B CA 1
ATOM 3835 C C . GLY B 1 164 ? 9.297 -7.57 -16.844 1 94.88 164 GLY B C 1
ATOM 3836 O O . GLY B 1 164 ? 9.008 -6.379 -16.719 1 94.88 164 GLY B O 1
ATOM 3837 N N . GLY B 1 165 ? 8.336 -8.508 -17.016 1 94.69 165 GLY B N 1
ATOM 3838 C CA . GLY B 1 165 ? 6.922 -8.18 -16.906 1 94.69 165 GLY B CA 1
ATOM 3839 C C . GLY B 1 165 ? 6.551 -7.535 -15.586 1 94.69 165 GLY B C 1
ATOM 3840 O O . GLY B 1 165 ? 5.883 -6.5 -15.555 1 94.69 165 GLY B O 1
ATOM 3841 N N . ILE B 1 166 ? 6.988 -8.148 -14.484 1 96.56 166 ILE B N 1
ATOM 3842 C CA . ILE B 1 166 ? 6.664 -7.645 -13.156 1 96.56 166 ILE B CA 1
ATOM 3843 C C . ILE B 1 166 ? 7.387 -6.32 -12.914 1 96.56 166 ILE B C 1
ATOM 3845 O O . ILE B 1 166 ? 6.777 -5.348 -12.461 1 96.56 166 ILE B O 1
ATOM 3849 N N . GLY B 1 167 ? 8.703 -6.227 -13.211 1 97.56 167 GLY B N 1
ATOM 3850 C CA . GLY B 1 167 ? 9.477 -5.004 -13.055 1 97.56 167 GLY B CA 1
ATOM 3851 C C . GLY B 1 167 ? 8.891 -3.828 -13.812 1 97.56 167 GLY B C 1
ATOM 3852 O O . GLY B 1 167 ? 8.82 -2.719 -13.281 1 97.56 167 GLY B O 1
ATOM 3853 N N . LEU B 1 168 ? 8.508 -4.125 -15.039 1 97.25 168 LEU B N 1
ATOM 3854 C CA . LEU B 1 168 ? 7.902 -3.084 -15.859 1 97.25 168 LEU B CA 1
ATOM 3855 C C . LEU B 1 168 ? 6.598 -2.588 -15.242 1 97.25 168 LEU B C 1
ATOM 3857 O O . LEU B 1 168 ? 6.328 -1.386 -15.234 1 97.25 168 LEU B O 1
ATOM 3861 N N . ARG B 1 169 ? 5.781 -3.518 -14.773 1 96.75 169 ARG B N 1
ATOM 3862 C CA . ARG B 1 169 ? 4.516 -3.131 -14.156 1 96.75 169 ARG B CA 1
ATOM 3863 C C . ARG B 1 169 ? 4.75 -2.314 -12.891 1 96.75 169 ARG B C 1
ATOM 3865 O O . ARG B 1 169 ? 4.031 -1.351 -12.625 1 96.75 169 ARG B O 1
ATOM 3872 N N . ILE B 1 170 ? 5.805 -2.648 -12.086 1 98.06 170 ILE B N 1
ATOM 3873 C CA . ILE B 1 170 ? 6.18 -1.854 -10.922 1 98.06 170 ILE B CA 1
ATOM 3874 C C . ILE B 1 170 ? 6.555 -0.441 -11.359 1 98.06 170 ILE B C 1
ATOM 3876 O O . ILE B 1 170 ? 6.102 0.54 -10.766 1 98.06 170 ILE B O 1
ATOM 3880 N N . ALA B 1 171 ? 7.352 -0.339 -12.422 1 97.69 171 ALA B N 1
ATOM 3881 C CA . ALA B 1 171 ? 7.758 0.957 -12.961 1 97.69 171 ALA B CA 1
ATOM 3882 C C . ALA B 1 171 ? 6.539 1.797 -13.344 1 97.69 171 ALA B C 1
ATOM 3884 O O . ALA B 1 171 ? 6.496 2.996 -13.062 1 97.69 171 ALA B O 1
ATOM 3885 N N . GLU B 1 172 ? 5.562 1.186 -13.922 1 95.94 172 GLU B N 1
ATOM 3886 C CA . GLU B 1 172 ? 4.344 1.876 -14.328 1 95.94 172 GLU B CA 1
ATOM 3887 C C . GLU B 1 172 ? 3.568 2.398 -13.125 1 95.94 172 GLU B C 1
ATOM 3889 O O . GLU B 1 172 ? 3.07 3.525 -13.141 1 95.94 172 GLU B O 1
ATOM 3894 N N . LEU B 1 173 ? 3.48 1.606 -12.133 1 96.5 173 LEU B N 1
ATOM 3895 C CA . LEU B 1 173 ? 2.727 1.985 -10.945 1 96.5 173 LEU B CA 1
ATOM 3896 C C . LEU B 1 173 ? 3.395 3.152 -10.227 1 96.5 173 LEU B C 1
ATOM 3898 O O . LEU B 1 173 ? 2.717 4.082 -9.781 1 96.5 173 LEU B O 1
ATOM 3902 N N . VAL B 1 174 ? 4.758 3.16 -10.148 1 97 174 VAL B N 1
ATOM 3903 C CA . VAL B 1 174 ? 5.434 4.172 -9.352 1 97 174 VAL B CA 1
ATOM 3904 C C . VAL B 1 174 ? 5.613 5.449 -10.164 1 97 174 VAL B C 1
ATOM 3906 O O . VAL B 1 174 ? 5.984 6.492 -9.625 1 97 174 VAL B O 1
ATOM 3909 N N . HIS B 1 175 ? 5.32 5.352 -11.422 1 93.5 175 HIS B N 1
ATOM 3910 C CA . HIS B 1 175 ? 5.441 6.527 -12.281 1 93.5 175 HIS B CA 1
ATOM 3911 C C . HIS B 1 175 ? 4.48 7.629 -11.844 1 93.5 175 HIS B C 1
ATOM 3913 O O . HIS B 1 175 ? 4.758 8.812 -12.039 1 93.5 175 HIS B O 1
ATOM 3919 N N . ALA B 1 176 ? 3.412 7.238 -11.211 1 91.06 176 ALA B N 1
ATOM 3920 C CA . ALA B 1 176 ? 2.436 8.211 -10.727 1 91.06 176 ALA B CA 1
ATOM 3921 C C . ALA B 1 176 ? 2.99 9.008 -9.547 1 91.06 176 ALA B C 1
ATOM 3923 O O . ALA B 1 176 ? 2.482 10.078 -9.219 1 91.06 176 ALA B O 1
ATOM 3924 N N . PHE B 1 177 ? 4.043 8.594 -8.68 1 91.06 177 PHE B N 1
ATOM 3925 C CA . PHE B 1 177 ? 4.672 9.25 -7.535 1 91.06 177 PHE B CA 1
ATOM 3926 C C . PHE B 1 177 ? 5.875 10.078 -7.98 1 91.06 177 PHE B C 1
ATOM 3928 O O . PHE B 1 177 ? 6.586 10.648 -7.152 1 91.06 177 PHE B O 1
ATOM 3935 N N . PRO B 1 178 ? 5.988 10.398 -9.219 1 88.94 178 PRO B N 1
ATOM 3936 C CA . PRO B 1 178 ? 7.176 10.992 -9.844 1 88.94 178 PRO B CA 1
ATOM 3937 C C . PRO B 1 178 ? 8.477 10.516 -9.203 1 88.94 178 PRO B C 1
ATOM 3939 O O . PRO B 1 178 ? 9.312 11.336 -8.82 1 88.94 178 PRO B O 1
ATOM 3942 N N . MET B 1 179 ? 8.688 9.32 -8.945 1 96.12 179 MET B N 1
ATOM 3943 C CA . MET B 1 179 ? 9.961 8.703 -8.602 1 96.12 179 MET B CA 1
ATOM 3944 C C . MET B 1 179 ? 10.867 8.609 -9.828 1 96.12 179 MET B C 1
ATOM 3946 O O . MET B 1 179 ? 10.383 8.422 -10.945 1 96.12 179 MET B O 1
ATOM 3950 N N . ARG B 1 180 ? 12.164 8.859 -9.609 1 98.06 180 ARG B N 1
ATOM 3951 C CA . ARG B 1 180 ? 13.133 8.445 -10.625 1 98.06 180 ARG B CA 1
ATOM 3952 C C . ARG B 1 180 ? 13.25 6.926 -10.688 1 98.06 180 ARG B C 1
ATOM 3954 O O . ARG B 1 180 ? 13.398 6.27 -9.656 1 98.06 180 ARG B O 1
ATOM 3961 N N . VAL B 1 181 ? 13.078 6.301 -11.906 1 98.69 181 VAL B N 1
ATOM 3962 C CA . VAL B 1 181 ? 13.148 4.852 -12.062 1 98.69 181 VAL B CA 1
ATOM 3963 C C . VAL B 1 181 ? 14.414 4.473 -12.82 1 98.69 181 VAL B C 1
ATOM 3965 O O . VAL B 1 181 ? 14.633 4.938 -13.945 1 98.69 181 VAL B O 1
ATOM 3968 N N . ILE B 1 182 ? 15.25 3.682 -12.227 1 98.88 182 ILE B N 1
ATOM 3969 C CA . ILE B 1 182 ? 16.453 3.131 -12.852 1 98.88 182 ILE B CA 1
ATOM 3970 C C . ILE B 1 182 ? 16.422 1.605 -12.773 1 98.88 182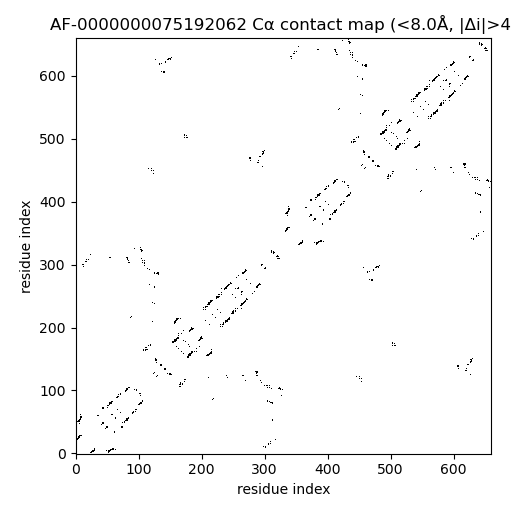 ILE B C 1
ATOM 3972 O O . ILE B 1 182 ? 15.703 1.035 -11.945 1 98.88 182 ILE B O 1
ATOM 3976 N N . TYR B 1 183 ? 17.094 0.95 -13.727 1 98.88 183 TYR B N 1
ATOM 3977 C CA . TYR B 1 183 ? 17 -0.506 -13.68 1 98.88 183 TYR B CA 1
ATOM 3978 C C . TYR B 1 183 ? 18.266 -1.146 -14.242 1 98.88 183 TYR B C 1
ATOM 3980 O O . TYR B 1 183 ? 19.062 -0.483 -14.914 1 98.88 183 TYR B O 1
ATOM 3988 N N . HIS B 1 184 ? 18.453 -2.348 -13.844 1 98.69 184 HIS B N 1
ATOM 3989 C CA . HIS B 1 184 ? 19.516 -3.188 -14.391 1 98.69 184 HIS B CA 1
ATOM 3990 C C . HIS B 1 184 ? 18.969 -4.527 -14.867 1 98.69 184 HIS B C 1
ATOM 3992 O O . HIS B 1 184 ? 18.109 -5.121 -14.211 1 98.69 184 HIS B O 1
ATOM 3998 N N . ASN B 1 185 ? 19.359 -4.91 -15.977 1 96.94 185 ASN B N 1
ATOM 3999 C CA . ASN B 1 185 ? 19.25 -6.227 -16.594 1 96.94 185 ASN B CA 1
ATOM 4000 C C . ASN B 1 185 ? 20.594 -6.695 -17.156 1 96.94 185 ASN B C 1
ATOM 4002 O O . ASN B 1 185 ? 21.531 -5.91 -17.25 1 96.94 185 ASN B O 1
ATOM 4006 N N . ARG B 1 186 ? 20.578 -8.023 -17.484 1 93.31 186 ARG B N 1
ATOM 4007 C CA . ARG B 1 186 ? 21.781 -8.484 -18.188 1 93.31 186 ARG B CA 1
ATOM 4008 C C . ARG B 1 186 ? 21.953 -7.73 -19.5 1 93.31 186 ARG B C 1
ATOM 4010 O O . ARG B 1 186 ? 23.094 -7.422 -19.891 1 93.31 186 ARG B O 1
ATOM 4017 N N . HIS B 1 187 ? 20.844 -7.43 -20.156 1 94.69 187 HIS B N 1
ATOM 4018 C CA . HIS B 1 187 ? 20.766 -6.598 -21.344 1 94.69 187 HIS B CA 1
ATOM 4019 C C . HIS B 1 187 ? 19.641 -5.578 -21.25 1 94.69 187 HIS B C 1
ATOM 4021 O O . HIS B 1 187 ? 18.672 -5.797 -20.531 1 94.69 187 HIS B O 1
ATOM 4027 N N . LYS B 1 188 ? 19.844 -4.523 -21.938 1 96 188 LYS B N 1
ATOM 4028 C CA . LYS B 1 188 ? 18.797 -3.494 -21.938 1 96 188 LYS B CA 1
ATOM 4029 C C . LYS B 1 188 ? 17.453 -4.078 -22.344 1 96 188 LYS B C 1
ATOM 4031 O O . LYS B 1 188 ? 17.375 -4.855 -23.297 1 96 188 LYS B O 1
ATOM 4036 N N . ALA B 1 189 ? 16.438 -3.77 -21.578 1 94.94 189 ALA B N 1
ATOM 4037 C CA . ALA B 1 189 ? 15.109 -4.305 -21.828 1 94.94 189 ALA B CA 1
ATOM 4038 C C . ALA B 1 189 ? 14.516 -3.711 -23.109 1 94.94 189 ALA B C 1
ATOM 4040 O O . ALA B 1 189 ? 14.516 -2.492 -23.297 1 94.94 189 ALA B O 1
ATOM 4041 N N . GLU B 1 190 ? 14 -4.602 -23.875 1 90.12 190 GLU B N 1
ATOM 4042 C CA . GLU B 1 190 ? 13.344 -4.133 -25.094 1 90.12 190 GLU B CA 1
ATOM 4043 C C . GLU B 1 190 ? 12.039 -3.418 -24.781 1 90.12 190 GLU B C 1
ATOM 4045 O O . GLU B 1 190 ? 11.227 -3.91 -23.984 1 90.12 190 GLU B O 1
ATOM 4050 N N . GLY B 1 191 ? 11.867 -2.248 -25.266 1 88.56 191 GLY B N 1
ATOM 4051 C CA . GLY B 1 191 ? 10.617 -1.532 -25.125 1 88.56 191 GLY B CA 1
ATOM 4052 C C . GLY B 1 191 ? 10.469 -0.848 -23.781 1 88.56 191 GLY B C 1
ATOM 4053 O O . GLY B 1 191 ? 9.383 -0.397 -23.406 1 88.56 191 GLY B O 1
ATOM 4054 N N . ALA B 1 192 ? 11.562 -0.844 -22.969 1 95.06 192 ALA B N 1
ATOM 4055 C CA . ALA B 1 192 ? 11.516 -0.107 -21.719 1 95.06 192 ALA B CA 1
ATOM 4056 C C . ALA B 1 192 ? 11.07 1.336 -21.938 1 95.06 192 ALA B C 1
ATOM 4058 O O . ALA B 1 192 ? 11.539 1.996 -22.875 1 95.06 192 ALA B O 1
ATOM 4059 N N . PRO B 1 193 ? 10.117 1.784 -21.141 1 96.56 193 PRO B N 1
ATOM 4060 C CA . PRO B 1 193 ? 9.742 3.193 -21.281 1 96.56 193 PRO B CA 1
ATOM 4061 C C . PRO B 1 193 ? 10.938 4.137 -21.141 1 96.56 193 PRO B C 1
ATOM 4063 O O . PRO B 1 193 ? 11.906 3.816 -20.453 1 96.56 193 PRO B O 1
ATOM 4066 N N . GLU B 1 194 ? 10.789 5.371 -21.688 1 96.44 194 GLU B N 1
ATOM 4067 C CA . GLU B 1 194 ? 11.867 6.348 -21.688 1 96.44 194 GLU B CA 1
ATOM 4068 C C . GLU B 1 194 ? 12.203 6.793 -20.266 1 96.44 194 GLU B C 1
ATOM 4070 O O . GLU B 1 194 ? 13.359 7.105 -19.969 1 96.44 194 GLU B O 1
ATOM 4075 N N . TYR B 1 195 ? 11.242 6.723 -19.438 1 96.88 195 TYR B N 1
ATOM 4076 C CA . TYR B 1 195 ? 11.461 7.238 -18.094 1 96.88 195 TYR B CA 1
ATOM 4077 C C . TYR B 1 195 ? 12.18 6.211 -17.219 1 96.88 195 TYR B C 1
ATOM 4079 O O . TYR B 1 195 ? 12.539 6.5 -16.078 1 96.88 195 TYR B O 1
ATOM 4087 N N . CYS B 1 196 ? 12.375 4.973 -17.719 1 98.25 196 CYS B N 1
ATOM 4088 C CA . CYS B 1 196 ? 13.188 3.971 -17.031 1 98.25 196 CYS B CA 1
ATO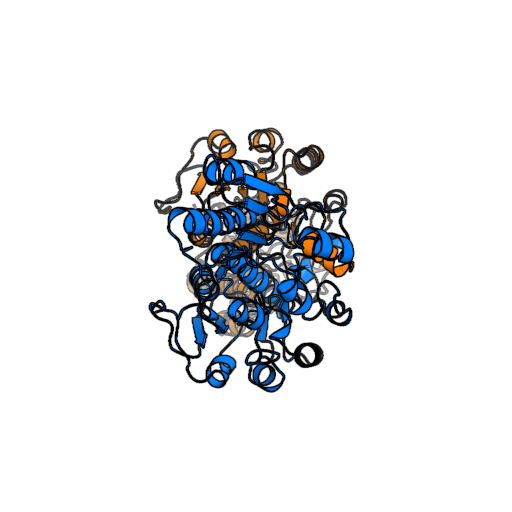M 4089 C C . CYS B 1 196 ? 14.633 4.012 -17.531 1 98.25 196 CYS B C 1
ATOM 4091 O O . CYS B 1 196 ? 14.906 3.645 -18.672 1 98.25 196 CYS B O 1
ATOM 4093 N N . GLU B 1 197 ? 15.539 4.406 -16.703 1 98.5 197 GLU B N 1
ATOM 4094 C CA . GLU B 1 197 ? 16.938 4.578 -17.094 1 98.5 197 GLU B CA 1
ATOM 4095 C C . GLU B 1 197 ? 17.734 3.295 -16.875 1 98.5 197 GLU B C 1
ATOM 4097 O O . GLU B 1 197 ? 17.781 2.762 -15.773 1 98.5 197 GLU B O 1
ATOM 4102 N N . TYR B 1 198 ? 18.406 2.846 -17.922 1 98.62 198 TYR B N 1
ATOM 4103 C CA . TYR B 1 198 ? 19.156 1.596 -17.891 1 98.62 198 TYR B CA 1
ATOM 4104 C C . TYR B 1 198 ? 20.562 1.817 -17.328 1 98.62 198 TYR B C 1
ATOM 4106 O O . TYR B 1 198 ? 21.25 2.777 -17.703 1 98.62 198 TYR B O 1
ATOM 4114 N N . PHE B 1 199 ? 20.938 0.963 -16.422 1 98.75 199 PHE B N 1
ATOM 4115 C CA . PHE B 1 199 ? 22.297 0.885 -15.914 1 98.75 199 PHE B CA 1
ATOM 4116 C C . PHE B 1 199 ? 22.922 -0.469 -16.234 1 98.75 199 PHE B C 1
ATOM 4118 O O . PHE B 1 199 ? 22.438 -1.505 -15.773 1 98.75 199 PHE B O 1
ATOM 4125 N N . GLU B 1 200 ? 23.953 -0.435 -16.922 1 98 200 GLU B N 1
ATOM 4126 C CA . GLU B 1 200 ? 24.688 -1.666 -17.203 1 98 200 GLU B CA 1
ATOM 4127 C C . GLU B 1 200 ? 25.438 -2.156 -15.961 1 98 200 GLU B C 1
ATOM 4129 O O . GLU B 1 200 ? 25.453 -3.355 -15.68 1 98 200 GLU B O 1
ATOM 4134 N N . ASP B 1 201 ? 26.031 -1.264 -15.312 1 98.31 201 ASP B N 1
ATOM 4135 C CA . ASP B 1 201 ? 26.734 -1.57 -14.07 1 98.31 201 ASP B CA 1
ATOM 4136 C C . ASP B 1 201 ? 25.781 -1.516 -12.875 1 98.31 201 ASP B C 1
ATOM 4138 O O . ASP B 1 201 ? 25.359 -0.436 -12.461 1 98.31 201 ASP B O 1
ATOM 4142 N N . VAL B 1 202 ? 25.562 -2.586 -12.242 1 98.44 202 VAL B N 1
ATOM 4143 C CA . VAL B 1 202 ? 24.594 -2.701 -11.172 1 98.44 202 VAL B CA 1
ATOM 4144 C C . VAL B 1 202 ? 25.047 -1.895 -9.961 1 98.44 202 VAL B C 1
ATOM 4146 O O . VAL B 1 202 ? 24.234 -1.302 -9.25 1 98.44 202 VAL B O 1
ATOM 4149 N N . GLU B 1 203 ? 26.281 -1.846 -9.68 1 98.62 203 GLU B N 1
ATOM 4150 C CA . GLU B 1 203 ? 26.766 -1.119 -8.516 1 98.62 203 GLU B CA 1
ATOM 4151 C C . GLU B 1 203 ? 26.562 0.384 -8.672 1 98.62 203 GLU B C 1
ATOM 4153 O O . GLU B 1 203 ? 26.219 1.07 -7.703 1 98.62 203 GLU B O 1
ATOM 4158 N N . GLU B 1 204 ? 26.766 0.915 -9.891 1 98.69 204 GLU B N 1
ATOM 4159 C CA . GLU B 1 204 ? 26.484 2.324 -10.148 1 98.69 204 GLU B CA 1
ATOM 4160 C C . GLU B 1 204 ? 25.016 2.641 -9.945 1 98.69 204 GLU B C 1
ATOM 4162 O O . GLU B 1 204 ? 24.656 3.729 -9.477 1 98.69 204 GLU B O 1
ATOM 4167 N N . MET B 1 205 ? 24.203 1.705 -10.297 1 98.88 205 MET B N 1
ATOM 4168 C CA . MET B 1 205 ? 22.766 1.843 -10.062 1 98.88 205 MET B CA 1
ATOM 4169 C C . MET B 1 205 ? 22.453 1.867 -8.57 1 98.88 205 MET B C 1
ATOM 4171 O O . MET B 1 205 ? 21.75 2.756 -8.094 1 98.88 205 MET B O 1
ATOM 4175 N N . LEU B 1 206 ? 23.031 0.962 -7.844 1 98.88 206 LEU B N 1
ATOM 4176 C CA . LEU B 1 206 ? 22.734 0.774 -6.426 1 98.88 206 LEU B CA 1
ATOM 4177 C C . LEU B 1 206 ? 23.141 1.997 -5.617 1 98.88 206 LEU B C 1
ATOM 4179 O O . LEU B 1 206 ? 22.484 2.361 -4.645 1 98.88 206 LEU B O 1
ATOM 4183 N N . LYS B 1 207 ? 24.188 2.695 -6.023 1 98.81 207 LYS B N 1
ATOM 4184 C CA . LYS B 1 207 ? 24.656 3.893 -5.34 1 98.81 207 LYS B CA 1
ATOM 4185 C C . LYS B 1 207 ? 23.609 5.004 -5.375 1 98.81 207 LYS B C 1
ATOM 4187 O O . LYS B 1 207 ? 23.641 5.91 -4.539 1 98.81 207 LYS B O 1
ATOM 4192 N N . GLN B 1 208 ? 22.75 4.879 -6.281 1 98.62 208 GLN B N 1
ATOM 4193 C CA . GLN B 1 208 ? 21.797 5.961 -6.496 1 98.62 208 GLN B CA 1
ATOM 4194 C C . GLN B 1 208 ? 20.422 5.598 -5.953 1 98.62 208 GLN B C 1
ATOM 4196 O O . GLN B 1 208 ? 19.516 6.441 -5.914 1 98.62 208 GLN B O 1
ATOM 4201 N N . ALA B 1 209 ? 20.234 4.438 -5.469 1 98.75 209 ALA B N 1
ATOM 4202 C CA . ALA B 1 209 ? 18.922 3.898 -5.137 1 98.75 209 ALA B CA 1
ATOM 4203 C C . ALA B 1 209 ? 18.5 4.297 -3.725 1 98.75 209 ALA B C 1
ATOM 4205 O O . ALA B 1 209 ? 19.281 4.145 -2.775 1 98.75 209 ALA B O 1
ATOM 4206 N N . ASP B 1 210 ? 17.297 4.859 -3.58 1 98.75 210 ASP B N 1
ATOM 4207 C CA . ASP B 1 210 ? 16.656 4.941 -2.273 1 98.75 210 ASP B CA 1
ATOM 4208 C C . ASP B 1 210 ? 15.945 3.637 -1.929 1 98.75 210 ASP B C 1
ATOM 4210 O O . ASP B 1 210 ? 15.883 3.248 -0.761 1 98.75 210 ASP B O 1
ATOM 4214 N N . VAL B 1 211 ? 15.398 2.982 -2.941 1 98.88 211 VAL B N 1
ATOM 4215 C CA . VAL B 1 211 ? 14.711 1.698 -2.84 1 98.88 211 VAL B CA 1
ATOM 4216 C C . VAL B 1 211 ? 15.203 0.763 -3.943 1 98.88 211 VAL B C 1
ATOM 4218 O O . VAL B 1 211 ? 15.305 1.161 -5.105 1 98.88 211 VAL B O 1
ATOM 4221 N N . LEU B 1 212 ? 15.547 -0.42 -3.584 1 98.94 212 LEU B N 1
ATOM 4222 C CA . LEU B 1 212 ? 15.828 -1.485 -4.539 1 98.94 212 LEU B CA 1
ATOM 4223 C C . LEU B 1 212 ? 14.695 -2.504 -4.57 1 98.94 212 LEU B C 1
ATOM 4225 O O . LEU B 1 212 ? 14.391 -3.129 -3.551 1 98.94 212 LEU B O 1
ATOM 4229 N N . SER B 1 213 ? 14.023 -2.611 -5.648 1 98.94 213 SER B N 1
ATOM 4230 C CA . SER B 1 213 ? 13.008 -3.637 -5.867 1 98.94 213 SER B CA 1
ATOM 4231 C C . SER B 1 213 ? 13.555 -4.797 -6.688 1 98.94 213 SER B C 1
ATOM 4233 O O . SER B 1 213 ? 14.102 -4.59 -7.773 1 98.94 213 SER B O 1
ATOM 4235 N N . ILE B 1 214 ? 13.398 -5.996 -6.195 1 98.88 214 ILE B N 1
ATOM 4236 C CA . ILE B 1 214 ? 13.992 -7.172 -6.82 1 98.88 214 ILE B CA 1
ATOM 4237 C C . ILE B 1 214 ? 12.922 -7.957 -7.574 1 98.88 214 ILE B C 1
ATOM 4239 O O . ILE B 1 214 ? 11.914 -8.352 -6.992 1 98.88 214 ILE B O 1
ATOM 4243 N N . SER B 1 215 ? 13.117 -8.188 -8.867 1 97.5 215 SER B N 1
ATOM 4244 C CA . SER B 1 215 ? 12.188 -8.906 -9.727 1 97.5 215 SER B CA 1
ATOM 4245 C C . SER B 1 215 ? 12.922 -9.82 -10.703 1 97.5 215 SER B C 1
ATOM 4247 O O . SER B 1 215 ? 12.594 -9.859 -11.891 1 97.5 215 SER B O 1
ATOM 4249 N N . ILE B 1 216 ? 13.891 -10.562 -10.227 1 95.69 216 ILE B N 1
ATOM 4250 C CA . ILE B 1 216 ? 14.648 -11.484 -11.062 1 95.69 216 ILE B CA 1
ATOM 4251 C C . ILE B 1 216 ? 14.359 -12.922 -10.641 1 95.69 216 ILE B C 1
ATOM 4253 O O . ILE B 1 216 ? 13.93 -13.172 -9.516 1 95.69 216 ILE B O 1
ATOM 4257 N N . PRO B 1 217 ? 14.617 -13.891 -11.508 1 91.31 217 PRO B N 1
ATOM 4258 C CA . PRO B 1 217 ? 14.391 -15.289 -11.141 1 91.31 217 PRO B CA 1
ATOM 4259 C C . PRO B 1 217 ? 15.469 -15.836 -10.203 1 91.31 217 PRO B C 1
ATOM 4261 O O . PRO B 1 217 ? 16.547 -15.25 -10.094 1 91.31 217 PRO B O 1
ATOM 4264 N N . LEU B 1 218 ? 15.117 -16.812 -9.469 1 93 218 LEU B N 1
ATOM 4265 C CA . LEU B 1 218 ? 16.094 -17.547 -8.664 1 93 218 LEU B CA 1
ATOM 4266 C C . LEU B 1 218 ? 16.688 -18.703 -9.453 1 93 218 LEU B C 1
ATOM 4268 O O . LEU B 1 218 ? 15.961 -19.578 -9.945 1 93 218 LEU B O 1
ATOM 4272 N N . ASN B 1 219 ? 17.891 -18.688 -9.703 1 89.38 219 ASN B N 1
ATOM 4273 C CA . ASN B 1 219 ? 18.688 -19.734 -10.32 1 89.38 219 ASN B CA 1
ATOM 4274 C C . ASN B 1 219 ? 20.109 -19.75 -9.789 1 89.38 219 ASN B C 1
ATOM 4276 O O . ASN B 1 219 ? 20.422 -19.047 -8.82 1 89.38 219 ASN B O 1
ATOM 4280 N N . ALA B 1 220 ? 20.984 -20.516 -10.383 1 90.12 220 ALA B N 1
ATOM 4281 C CA . ALA B 1 220 ? 22.344 -20.688 -9.875 1 90.12 220 ALA B CA 1
ATOM 4282 C C . ALA B 1 220 ? 23.109 -19.375 -9.906 1 90.12 220 ALA B C 1
ATOM 4284 O O . ALA B 1 220 ? 23.922 -19.109 -9.023 1 90.12 220 ALA B O 1
ATOM 4285 N N . SER B 1 221 ? 22.828 -18.531 -10.852 1 93.5 221 SER B N 1
ATOM 4286 C CA . SER B 1 221 ? 23.578 -17.297 -11.023 1 93.5 221 SER B CA 1
ATOM 4287 C C . SER B 1 221 ? 23.016 -16.188 -10.141 1 93.5 221 SER B C 1
ATOM 4289 O O . SER B 1 221 ? 23.672 -15.164 -9.914 1 93.5 221 SER B O 1
ATOM 4291 N N . THR B 1 222 ? 21.781 -16.312 -9.586 1 95.81 222 THR B N 1
ATOM 4292 C CA . THR B 1 222 ? 21.141 -15.203 -8.875 1 95.81 222 THR B CA 1
ATOM 4293 C C . THR B 1 222 ? 20.969 -15.539 -7.398 1 95.81 222 THR B C 1
ATOM 4295 O O . THR B 1 222 ? 20.562 -14.688 -6.605 1 95.81 222 THR B O 1
ATOM 4298 N N . THR B 1 223 ? 21.297 -16.797 -7.023 1 96.88 223 THR B N 1
ATOM 4299 C CA . THR B 1 223 ? 21.219 -17.172 -5.617 1 96.88 223 THR B CA 1
ATOM 4300 C C . THR B 1 223 ? 22.141 -16.312 -4.77 1 96.88 223 THR B C 1
ATOM 4302 O O . THR B 1 223 ? 23.359 -16.297 -5.008 1 96.88 223 THR B O 1
ATOM 4305 N N . GLY B 1 224 ? 21.609 -15.594 -3.867 1 98.06 224 GLY B N 1
ATOM 4306 C CA . GLY B 1 224 ? 22.375 -14.781 -2.934 1 98.06 224 GLY B CA 1
ATOM 4307 C C . GLY B 1 224 ? 23.062 -13.594 -3.592 1 98.06 224 GLY B C 1
ATOM 4308 O O . GLY B 1 224 ? 23.969 -12.992 -3.008 1 98.06 224 GLY B O 1
ATOM 4309 N N . ILE B 1 225 ? 22.625 -13.258 -4.797 1 98.19 225 ILE B N 1
ATOM 4310 C CA . ILE B 1 225 ? 23.328 -12.234 -5.57 1 98.19 225 ILE B CA 1
ATOM 4311 C C . ILE B 1 225 ? 23.219 -10.883 -4.867 1 98.19 225 ILE B C 1
ATOM 4313 O O . ILE B 1 225 ? 24.125 -10.062 -4.938 1 98.19 225 ILE B O 1
ATOM 4317 N N . VAL B 1 226 ? 22.109 -10.641 -4.211 1 98.75 226 VAL B N 1
ATOM 4318 C CA . VAL B 1 226 ? 21.984 -9.453 -3.377 1 98.75 226 VAL B CA 1
ATOM 4319 C C . VAL B 1 226 ? 22.547 -9.727 -1.989 1 98.75 226 VAL B C 1
ATOM 4321 O O . VAL B 1 226 ? 21.812 -10.023 -1.048 1 98.75 226 VAL B O 1
ATOM 4324 N N . GLY B 1 227 ? 23.797 -9.719 -1.966 1 98.56 227 GLY B N 1
ATOM 4325 C CA . GLY B 1 227 ? 24.547 -10.016 -0.753 1 98.56 227 GLY B CA 1
ATOM 4326 C C . GLY B 1 227 ? 25.219 -8.797 -0.151 1 98.56 227 GLY B C 1
ATOM 4327 O O . GLY B 1 227 ? 24.797 -7.664 -0.407 1 98.56 227 GLY B O 1
ATOM 4328 N N . GLU B 1 228 ? 26.203 -9.047 0.635 1 98.69 228 GLU B N 1
ATOM 4329 C CA . GLU B 1 228 ? 26.859 -8.023 1.435 1 98.69 228 GLU B CA 1
ATOM 4330 C C . GLU B 1 228 ? 27.375 -6.883 0.558 1 98.69 228 GLU B C 1
ATOM 4332 O O . GLU B 1 228 ? 27.125 -5.711 0.847 1 98.69 228 GLU B O 1
ATOM 4337 N N . LYS B 1 229 ? 28.047 -7.23 -0.501 1 98.69 229 LYS B N 1
ATOM 4338 C CA . LYS B 1 229 ? 28.656 -6.211 -1.353 1 98.69 229 LYS B CA 1
ATOM 4339 C C . LYS B 1 229 ? 27.594 -5.277 -1.93 1 98.69 229 LYS B C 1
ATOM 4341 O O . LYS B 1 229 ? 27.703 -4.055 -1.809 1 98.69 229 LYS B O 1
ATOM 4346 N N . TRP B 1 230 ? 26.562 -5.785 -2.586 1 98.81 230 TRP B N 1
ATOM 4347 C CA . TRP B 1 230 ? 25.531 -4.965 -3.207 1 98.81 230 TRP B CA 1
ATOM 4348 C C . TRP B 1 230 ? 24.781 -4.156 -2.158 1 98.81 230 TRP B C 1
ATOM 4350 O O . TRP B 1 230 ? 24.516 -2.965 -2.352 1 98.81 230 TRP B O 1
ATOM 4360 N N . ILE B 1 231 ? 24.5 -4.734 -0.999 1 98.88 231 ILE B N 1
ATOM 4361 C CA . ILE B 1 231 ? 23.766 -4.055 0.064 1 98.88 231 ILE B CA 1
ATOM 4362 C C . ILE B 1 231 ? 24.594 -2.883 0.593 1 98.88 231 ILE B C 1
ATOM 4364 O O . ILE B 1 231 ? 24.062 -1.775 0.753 1 98.88 231 ILE B O 1
ATOM 4368 N N . ARG B 1 232 ? 25.859 -3.115 0.765 1 98.75 232 ARG B N 1
ATOM 4369 C CA . ARG B 1 232 ? 26.719 -2.084 1.333 1 98.75 232 ARG B CA 1
ATOM 4370 C C . ARG B 1 232 ? 27 -0.982 0.317 1 98.75 232 ARG B C 1
ATOM 4372 O O . ARG B 1 232 ? 27.438 0.112 0.683 1 98.75 232 ARG B O 1
ATOM 4379 N N . THR B 1 233 ? 26.797 -1.291 -0.966 1 98.81 233 THR B N 1
ATOM 4380 C CA . THR B 1 233 ? 26.953 -0.299 -2.021 1 98.81 233 THR B CA 1
ATOM 4381 C C . THR B 1 233 ? 25.797 0.701 -2.006 1 98.81 233 THR B C 1
ATOM 4383 O O . THR B 1 233 ? 25.953 1.841 -2.449 1 98.81 233 THR B O 1
ATOM 4386 N N . MET B 1 234 ? 24.656 0.337 -1.478 1 98.75 234 MET B N 1
ATOM 4387 C CA . MET B 1 234 ? 23.5 1.224 -1.395 1 98.75 234 MET B CA 1
ATOM 4388 C C . MET B 1 234 ? 23.734 2.32 -0.36 1 98.75 234 MET B C 1
ATOM 4390 O O . MET B 1 234 ? 24.625 2.213 0.477 1 98.75 234 MET B O 1
ATOM 4394 N N . LYS B 1 235 ? 22.953 3.34 -0.412 1 97.75 235 LYS B N 1
ATOM 4395 C CA . LYS B 1 235 ? 23 4.426 0.562 1 97.75 235 LYS B CA 1
ATOM 4396 C C . LYS B 1 235 ? 22.562 3.947 1.943 1 97.75 235 LYS B C 1
ATOM 4398 O O . LYS B 1 235 ? 21.641 3.133 2.061 1 97.75 235 LYS B O 1
ATOM 4403 N N . ARG B 1 236 ? 23.312 4.434 2.953 1 97.94 236 ARG B N 1
ATOM 4404 C CA . ARG B 1 236 ? 22.797 4.184 4.297 1 97.94 236 ARG B CA 1
ATOM 4405 C C . ARG B 1 236 ? 21.359 4.648 4.43 1 97.94 236 ARG B C 1
ATOM 4407 O O . ARG B 1 236 ? 21 5.727 3.953 1 97.94 236 ARG B O 1
ATOM 4414 N N . GLY B 1 237 ? 20.484 3.822 5.027 1 97.88 237 GLY B N 1
ATOM 4415 C CA . GLY B 1 237 ? 19.078 4.152 5.207 1 97.88 237 GLY B CA 1
ATOM 4416 C C . GLY B 1 237 ? 18.203 3.686 4.059 1 97.88 237 GLY B C 1
ATOM 4417 O O . GLY B 1 237 ? 16.969 3.803 4.113 1 97.88 237 GLY B O 1
ATOM 4418 N N . SER B 1 238 ? 18.781 3.109 2.988 1 98.56 238 SER B N 1
ATOM 4419 C CA . SER B 1 238 ? 18.016 2.654 1.832 1 98.56 238 SER B CA 1
ATOM 4420 C C . SER B 1 238 ? 17.156 1.447 2.18 1 98.56 238 SER B C 1
ATOM 4422 O O . SER B 1 238 ? 17.297 0.87 3.26 1 98.56 238 SER B O 1
ATOM 4424 N N . ILE B 1 239 ? 16.234 1.117 1.259 1 98.81 239 ILE B N 1
ATOM 4425 C CA . ILE B 1 239 ? 15.227 0.088 1.472 1 98.81 239 ILE B CA 1
ATOM 4426 C C . ILE B 1 239 ? 15.344 -0.981 0.388 1 98.81 239 ILE B C 1
ATOM 4428 O O . ILE B 1 239 ? 15.617 -0.669 -0.774 1 98.81 239 ILE B O 1
ATOM 4432 N N . ILE B 1 240 ? 15.156 -2.225 0.766 1 98.94 240 ILE B N 1
ATOM 4433 C CA . ILE B 1 240 ? 15.078 -3.316 -0.198 1 98.94 240 ILE B CA 1
ATOM 4434 C C . ILE B 1 240 ? 13.688 -3.945 -0.149 1 98.94 240 ILE B C 1
ATOM 4436 O O . ILE B 1 240 ? 13.141 -4.18 0.933 1 98.94 240 ILE B O 1
ATOM 4440 N N . VAL B 1 241 ? 13.102 -4.133 -1.271 1 98.94 241 VAL B N 1
ATOM 4441 C CA . VAL B 1 241 ? 11.82 -4.816 -1.438 1 98.94 241 VAL B CA 1
ATOM 4442 C C . VAL B 1 241 ? 12.008 -6.043 -2.33 1 98.94 241 VAL B C 1
ATOM 4444 O O . VAL B 1 241 ? 12.609 -5.953 -3.404 1 98.94 241 VAL B O 1
ATOM 4447 N N . ASN B 1 242 ? 11.523 -7.199 -1.874 1 98.88 242 ASN B N 1
ATOM 4448 C CA . ASN B 1 242 ? 11.688 -8.438 -2.633 1 98.88 242 ASN B CA 1
ATOM 4449 C C . ASN B 1 242 ? 10.352 -9.156 -2.834 1 98.88 242 ASN B C 1
ATOM 4451 O O . ASN B 1 242 ? 9.719 -9.578 -1.866 1 98.88 242 ASN B O 1
ATOM 4455 N N . THR B 1 243 ? 9.914 -9.242 -4.039 1 98.44 243 THR B N 1
ATOM 4456 C CA . THR B 1 243 ? 8.727 -10.008 -4.402 1 98.44 243 THR B CA 1
ATOM 4457 C C . THR B 1 243 ? 9.086 -11.117 -5.387 1 98.44 243 THR B C 1
ATOM 4459 O O . THR B 1 243 ? 8.203 -11.68 -6.047 1 98.44 243 THR B O 1
ATOM 4462 N N . ALA B 1 244 ? 10.367 -11.352 -5.551 1 96.88 244 ALA B N 1
ATOM 4463 C CA . ALA B 1 244 ? 10.844 -12.406 -6.449 1 96.88 244 ALA B CA 1
ATOM 4464 C C . ALA B 1 244 ? 10.898 -13.75 -5.734 1 96.88 244 ALA B C 1
ATOM 4466 O O . ALA B 1 244 ? 9.867 -14.398 -5.543 1 96.88 244 ALA B O 1
ATOM 4467 N N . ARG B 1 245 ? 12.109 -14.148 -5.23 1 96.38 245 ARG B N 1
ATOM 4468 C CA . ARG B 1 245 ? 12.352 -15.328 -4.406 1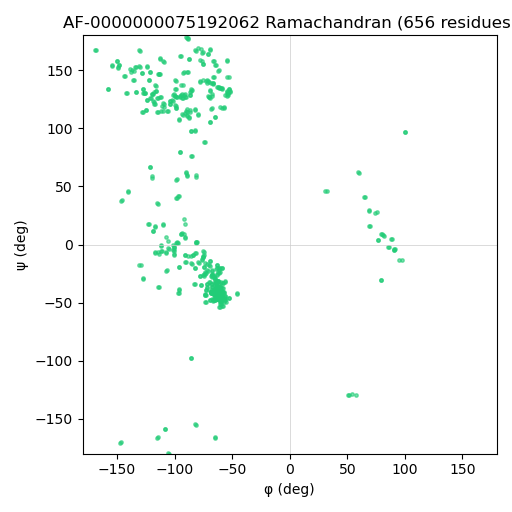 96.38 245 ARG B CA 1
ATOM 4469 C C . ARG B 1 245 ? 13.273 -14.992 -3.238 1 96.38 245 ARG B C 1
ATOM 4471 O O . ARG B 1 245 ? 14.219 -14.219 -3.387 1 96.38 245 ARG B O 1
ATOM 4478 N N . GLY B 1 246 ? 12.953 -15.609 -2.104 1 97.31 246 GLY B N 1
ATOM 4479 C CA . GLY B 1 246 ? 13.734 -15.312 -0.915 1 97.31 246 GLY B CA 1
ATOM 4480 C C . GLY B 1 246 ? 15.219 -15.57 -1.104 1 97.31 246 GLY B C 1
ATOM 4481 O O . GLY B 1 246 ? 16.062 -14.82 -0.594 1 97.31 246 GLY B O 1
ATOM 4482 N N . GLY B 1 247 ? 15.547 -16.562 -1.935 1 96.88 247 GLY B N 1
ATOM 4483 C CA . GLY B 1 247 ? 16.922 -17.047 -2.08 1 96.88 247 GLY B CA 1
ATOM 4484 C C . GLY B 1 247 ? 17.797 -16.109 -2.881 1 96.88 247 GLY B C 1
ATOM 4485 O O . GLY B 1 247 ? 19.016 -16.266 -2.912 1 96.88 247 GLY B O 1
ATOM 4486 N N . VAL B 1 248 ? 17.219 -15.039 -3.451 1 98.12 248 VAL B N 1
ATOM 4487 C CA . VAL B 1 248 ? 18 -14.07 -4.215 1 98.12 248 VAL B CA 1
ATOM 4488 C C . VAL B 1 248 ? 18.797 -13.18 -3.266 1 98.12 248 VAL B C 1
ATOM 4490 O O . VAL B 1 248 ? 19.875 -12.688 -3.625 1 98.12 248 VAL B O 1
ATOM 4493 N N . ILE B 1 249 ? 18.312 -13.023 -2.064 1 98.62 249 ILE B N 1
ATOM 4494 C CA . ILE B 1 249 ? 18.969 -12.195 -1.056 1 98.62 249 ILE B CA 1
ATOM 4495 C C . ILE B 1 249 ? 19.766 -13.086 -0.11 1 98.62 249 ILE B C 1
ATOM 4497 O O . ILE B 1 249 ? 19.297 -14.148 0.301 1 98.62 249 ILE B O 1
ATOM 4501 N N . ASP B 1 250 ? 20.984 -12.719 0.173 1 98.56 250 ASP B N 1
ATOM 4502 C CA . ASP B 1 250 ? 21.703 -13.266 1.325 1 98.56 250 ASP B CA 1
ATOM 4503 C C . ASP B 1 250 ? 21.094 -12.766 2.633 1 98.56 250 ASP B C 1
ATOM 4505 O O . ASP B 1 250 ? 21.328 -11.625 3.037 1 98.56 250 ASP B O 1
ATOM 4509 N N . GLU B 1 251 ? 20.391 -13.617 3.277 1 98.31 251 GLU B N 1
ATOM 4510 C CA . GLU B 1 251 ? 19.609 -13.219 4.441 1 98.31 251 GLU B CA 1
ATOM 4511 C C . GLU B 1 251 ? 20.5 -12.703 5.562 1 98.31 251 GLU B C 1
ATOM 4513 O O . GLU B 1 251 ? 20.156 -11.734 6.242 1 98.31 251 GLU B O 1
ATOM 4518 N N . ASP B 1 252 ? 21.578 -13.383 5.762 1 98.5 252 ASP B N 1
ATOM 4519 C CA . ASP B 1 252 ? 22.5 -12.945 6.812 1 98.5 252 ASP B CA 1
ATOM 4520 C C . ASP B 1 252 ? 23.016 -11.539 6.535 1 98.5 252 ASP B C 1
ATOM 4522 O O . ASP B 1 252 ? 23.141 -10.727 7.449 1 98.5 252 ASP B O 1
ATOM 4526 N N . ALA B 1 253 ? 23.391 -11.281 5.324 1 98.75 253 ALA B N 1
ATOM 4527 C CA . ALA B 1 253 ? 23.844 -9.953 4.938 1 98.75 253 ALA B CA 1
ATOM 4528 C C . ALA B 1 253 ? 22.75 -8.906 5.168 1 98.75 253 ALA B C 1
ATOM 4530 O O . ALA B 1 253 ? 23.016 -7.812 5.664 1 98.75 253 ALA B O 1
ATOM 4531 N N . LEU B 1 254 ? 21.594 -9.258 4.797 1 98.81 254 LEU B N 1
ATOM 4532 C CA . LEU B 1 254 ? 20.453 -8.383 4.992 1 98.81 254 LEU B CA 1
ATOM 4533 C C . LEU B 1 254 ? 20.25 -8.055 6.469 1 98.81 254 LEU B C 1
ATOM 4535 O O . LEU B 1 254 ? 20.047 -6.898 6.836 1 98.81 254 LEU B O 1
ATOM 4539 N N . ILE B 1 255 ? 20.297 -9.062 7.328 1 98.69 255 ILE B N 1
ATOM 4540 C CA . ILE B 1 255 ? 20.078 -8.914 8.766 1 98.69 255 ILE B CA 1
ATOM 4541 C C . ILE B 1 255 ? 21.172 -8.039 9.367 1 98.69 255 ILE B C 1
ATOM 4543 O O . ILE B 1 255 ? 20.891 -7.137 10.156 1 98.69 255 ILE B O 1
ATOM 4547 N N . ARG B 1 256 ? 22.422 -8.258 8.961 1 98.75 256 ARG B N 1
ATOM 4548 C CA . ARG B 1 256 ? 23.516 -7.426 9.438 1 98.75 256 ARG B CA 1
ATOM 4549 C C . ARG B 1 256 ? 23.312 -5.965 9.07 1 98.75 256 ARG B C 1
ATOM 4551 O O . ARG B 1 256 ? 23.562 -5.066 9.875 1 98.75 256 ARG B O 1
ATOM 4558 N N . ALA B 1 257 ? 22.844 -5.719 7.867 1 98.81 257 ALA B N 1
ATOM 4559 C CA . ALA B 1 257 ? 22.625 -4.355 7.387 1 98.81 257 ALA B CA 1
ATOM 4560 C C . ALA B 1 257 ? 21.484 -3.689 8.141 1 98.81 257 ALA B C 1
ATOM 4562 O O . ALA B 1 257 ? 21.5 -2.477 8.367 1 98.81 257 ALA B O 1
ATOM 4563 N N . LEU B 1 258 ? 20.469 -4.43 8.539 1 98.62 258 LEU B N 1
ATOM 4564 C CA . LEU B 1 258 ? 19.391 -3.902 9.375 1 98.62 258 LEU B CA 1
ATOM 4565 C C . LEU B 1 258 ? 19.891 -3.584 10.773 1 98.62 258 LEU B C 1
ATOM 4567 O O . LEU B 1 258 ? 19.531 -2.547 11.344 1 98.62 258 LEU B O 1
ATOM 4571 N N . GLU B 1 259 ? 20.719 -4.438 11.289 1 98.25 259 GLU B N 1
ATOM 4572 C CA . GLU B 1 259 ? 21.234 -4.289 12.648 1 98.25 259 GLU B CA 1
ATOM 4573 C C . GLU B 1 259 ? 22.031 -2.994 12.797 1 98.25 259 GLU B C 1
ATOM 4575 O O . GLU B 1 259 ? 21.922 -2.309 13.812 1 98.25 259 GLU B O 1
ATOM 4580 N N . ASP B 1 260 ? 22.812 -2.689 11.773 1 98.12 260 ASP B N 1
ATOM 4581 C CA . ASP B 1 260 ? 23.688 -1.533 11.938 1 98.12 260 ASP B CA 1
ATOM 4582 C C . ASP B 1 260 ? 23.094 -0.29 11.289 1 98.12 260 ASP B C 1
ATOM 4584 O O . ASP B 1 260 ? 23.734 0.755 11.219 1 98.12 260 ASP B O 1
ATOM 4588 N N . GLY B 1 261 ? 21.922 -0.42 10.734 1 97.38 261 GLY B N 1
ATOM 4589 C CA . GLY B 1 261 ? 21.188 0.733 10.234 1 97.38 261 GLY B CA 1
ATOM 4590 C C . GLY B 1 261 ? 21.531 1.077 8.797 1 97.38 261 GLY B C 1
ATOM 4591 O O . GLY B 1 261 ? 21.062 2.09 8.266 1 97.38 261 GLY B O 1
ATOM 4592 N N . HIS B 1 262 ? 22.344 0.247 8.195 1 98.69 262 HIS B N 1
ATOM 4593 C CA . HIS B 1 262 ? 22.641 0.488 6.789 1 98.69 262 HIS B CA 1
ATOM 4594 C C . HIS B 1 262 ? 21.375 0.395 5.934 1 98.69 262 HIS B C 1
ATOM 4596 O O . HIS B 1 262 ? 21.172 1.216 5.035 1 98.69 262 HIS B O 1
ATOM 4602 N N . LEU B 1 263 ? 20.625 -0.57 6.188 1 98.69 263 LEU B N 1
ATOM 4603 C CA . LEU B 1 263 ? 19.266 -0.603 5.645 1 98.69 263 LEU B CA 1
ATOM 4604 C C . LEU B 1 263 ? 18.281 -0.004 6.633 1 98.69 263 LEU B C 1
ATOM 4606 O O . LEU B 1 263 ? 18.219 -0.412 7.793 1 98.69 263 LEU B O 1
ATOM 4610 N N . GLY B 1 264 ? 17.516 0.974 6.145 1 98.19 264 GLY B N 1
ATOM 4611 C CA . GLY B 1 264 ? 16.531 1.609 6.996 1 98.19 264 GLY B CA 1
ATOM 4612 C C . GLY B 1 264 ? 15.273 0.772 7.18 1 98.19 264 GLY B C 1
ATOM 4613 O O . GLY B 1 264 ? 14.555 0.936 8.164 1 98.19 264 GLY B O 1
ATOM 4614 N N . SER B 1 265 ? 14.961 -0.063 6.203 1 98.56 265 SER B N 1
ATOM 4615 C CA . SER B 1 265 ? 13.805 -0.945 6.211 1 98.56 265 SER B CA 1
ATOM 4616 C C . SER B 1 265 ? 13.875 -1.97 5.086 1 98.56 265 SER B C 1
ATOM 4618 O O . SER B 1 265 ? 14.742 -1.872 4.207 1 98.56 265 SER B O 1
ATOM 4620 N N . VAL B 1 266 ? 13.062 -2.949 5.133 1 98.81 266 VAL B N 1
ATOM 4621 C CA . VAL B 1 266 ? 12.883 -3.896 4.035 1 98.81 266 VAL B CA 1
ATOM 4622 C C . VAL B 1 266 ? 11.414 -4.297 3.928 1 98.81 266 VAL B C 1
ATOM 4624 O O . VAL B 1 266 ? 10.68 -4.262 4.918 1 98.81 266 VAL B O 1
ATOM 4627 N N . GLY B 1 267 ? 10.938 -4.516 2.785 1 98.88 267 GLY B N 1
ATOM 4628 C CA . GLY B 1 267 ? 9.664 -5.145 2.479 1 98.88 267 GLY B CA 1
ATOM 4629 C C . GLY B 1 267 ? 9.812 -6.469 1.757 1 98.88 267 GLY B C 1
ATOM 4630 O O . GLY B 1 267 ? 10.289 -6.516 0.622 1 98.88 267 GLY B O 1
ATOM 4631 N N . LEU B 1 268 ? 9.414 -7.555 2.422 1 98.88 268 LEU B N 1
ATOM 4632 C CA . LEU B 1 268 ? 9.609 -8.883 1.854 1 98.88 268 LEU B CA 1
ATOM 4633 C C . LEU B 1 268 ? 8.273 -9.609 1.705 1 98.88 268 LEU B C 1
ATOM 4635 O O . LEU B 1 268 ? 7.52 -9.734 2.672 1 98.88 268 LEU B O 1
ATOM 4639 N N . ASP B 1 269 ? 8.008 -10.055 0.55 1 98.75 269 ASP B N 1
ATOM 4640 C CA . ASP B 1 269 ? 6.883 -10.961 0.322 1 98.75 269 ASP B CA 1
ATOM 4641 C C . ASP B 1 269 ? 7.344 -12.414 0.319 1 98.75 269 ASP B C 1
ATOM 4643 O O . ASP B 1 269 ? 6.531 -13.328 0.45 1 98.75 269 ASP B O 1
ATOM 4647 N N . VAL B 1 270 ? 8.648 -12.625 0.12 1 98.12 270 VAL B N 1
ATOM 4648 C CA . VAL B 1 270 ? 9.242 -13.953 0.008 1 98.12 270 VAL B CA 1
ATOM 4649 C C . VAL B 1 270 ? 10.422 -14.078 0.971 1 98.12 270 VAL B C 1
ATOM 4651 O O . VAL B 1 270 ? 11.102 -13.086 1.26 1 98.12 270 VAL B O 1
ATOM 4654 N N . LEU B 1 271 ? 10.602 -15.234 1.448 1 97.25 271 LEU B N 1
ATOM 4655 C CA . LEU B 1 271 ? 11.656 -15.523 2.416 1 97.25 271 LEU B CA 1
ATOM 4656 C C . LEU B 1 271 ? 12.461 -16.75 1.991 1 97.25 271 LEU B C 1
ATOM 4658 O O . LEU B 1 271 ? 11.953 -17.609 1.268 1 97.25 271 LEU B O 1
ATOM 4662 N N . PRO B 1 272 ? 13.68 -16.875 2.383 1 94.31 272 PRO B N 1
ATOM 4663 C CA . PRO B 1 272 ? 14.547 -17.953 1.919 1 94.31 272 PRO B CA 1
ATOM 4664 C C . PRO B 1 272 ? 14.047 -19.328 2.336 1 94.31 272 PRO B C 1
ATOM 4666 O O . PRO B 1 272 ? 14.172 -20.297 1.573 1 94.31 272 PRO B O 1
ATOM 4669 N N . ASN B 1 273 ? 13.453 -19.516 3.508 1 93.56 273 ASN B N 1
ATOM 4670 C CA . ASN B 1 273 ? 13.055 -20.812 4.027 1 93.56 273 ASN B CA 1
ATOM 4671 C C . ASN B 1 273 ? 11.547 -20.875 4.266 1 93.56 273 ASN B C 1
ATOM 4673 O O . ASN B 1 273 ? 11.102 -21.266 5.348 1 93.56 273 ASN B O 1
ATOM 4677 N N . GLU B 1 274 ? 10.82 -20.672 3.258 1 93.5 274 GLU B N 1
ATOM 4678 C CA . GLU B 1 274 ? 9.359 -20.688 3.383 1 93.5 274 GLU B CA 1
ATOM 4679 C C . GLU B 1 274 ? 8.836 -22.094 3.598 1 93.5 274 GLU B C 1
ATOM 4681 O O . GLU B 1 274 ? 9.391 -23.062 3.062 1 93.5 274 GLU B O 1
ATOM 4686 N N . PRO B 1 275 ? 7.918 -22.25 4.418 1 93.62 275 PRO B N 1
ATOM 4687 C CA . PRO B 1 275 ? 7.125 -21.234 5.133 1 93.62 275 PRO B CA 1
ATOM 4688 C C . PRO B 1 275 ? 7.703 -20.906 6.504 1 93.62 275 PRO B C 1
ATOM 4690 O O . PRO B 1 275 ? 7.055 -20.219 7.301 1 93.62 275 PRO B O 1
ATOM 4693 N N . HIS B 1 276 ? 8.922 -21.406 6.758 1 95.19 276 HIS B N 1
ATOM 4694 C CA . HIS B 1 276 ? 9.547 -21.141 8.047 1 95.19 276 HIS B CA 1
ATOM 4695 C C . HIS B 1 276 ? 10.227 -19.766 8.055 1 95.19 276 HIS B C 1
ATOM 4697 O O . HIS B 1 276 ? 11.227 -19.562 7.367 1 95.19 276 HIS B O 1
ATOM 4703 N N . VAL B 1 277 ? 9.703 -18.938 8.906 1 95.81 277 VAL B N 1
ATOM 4704 C CA . VAL B 1 277 ? 10.219 -17.578 9.008 1 95.81 277 VAL B CA 1
ATOM 4705 C C . VAL B 1 277 ? 11.398 -17.531 9.977 1 95.81 277 VAL B C 1
ATOM 4707 O O . VAL B 1 277 ? 11.367 -18.188 11.023 1 95.81 277 VAL B O 1
ATOM 4710 N N . ASN B 1 278 ? 12.484 -16.922 9.586 1 96.81 278 ASN B N 1
ATOM 4711 C CA . ASN B 1 278 ? 13.562 -16.625 10.516 1 96.81 278 ASN B CA 1
ATOM 4712 C C . ASN B 1 278 ? 13.117 -15.633 11.594 1 96.81 278 ASN B C 1
ATOM 4714 O O . ASN B 1 278 ? 12.844 -14.469 11.305 1 96.81 278 ASN B O 1
ATOM 4718 N N . PRO B 1 279 ? 12.984 -16.062 12.805 1 96.25 279 PRO B N 1
ATOM 4719 C CA . PRO B 1 279 ? 12.453 -15.188 13.859 1 96.25 279 PRO B CA 1
ATOM 4720 C C . PRO B 1 279 ? 13.281 -13.93 14.07 1 96.25 279 PRO B C 1
ATOM 4722 O O . PRO B 1 279 ? 12.797 -12.945 14.633 1 96.25 279 PRO B O 1
ATOM 4725 N N . ARG B 1 280 ? 14.531 -13.969 13.617 1 97.25 280 ARG B N 1
ATOM 4726 C CA . ARG B 1 280 ? 15.383 -12.789 13.711 1 97.25 280 ARG B CA 1
ATOM 4727 C C . ARG B 1 280 ? 14.75 -11.602 12.984 1 97.25 280 ARG B C 1
ATOM 4729 O O . ARG B 1 280 ? 14.914 -10.453 13.406 1 97.25 280 ARG B O 1
ATOM 4736 N N . LEU B 1 281 ? 14.055 -11.844 11.961 1 97.81 281 LEU B N 1
ATOM 4737 C CA . LEU B 1 281 ? 13.43 -10.789 11.172 1 97.81 281 LEU B CA 1
ATOM 4738 C C . LEU B 1 281 ? 12.367 -10.062 11.984 1 97.81 281 LEU B C 1
ATOM 4740 O O . LEU B 1 281 ? 12.117 -8.875 11.781 1 97.81 281 LEU B O 1
ATOM 4744 N N . LEU B 1 282 ? 11.742 -10.766 12.922 1 97.56 282 LEU B N 1
ATOM 4745 C CA . LEU B 1 282 ? 10.641 -10.211 13.695 1 97.56 282 LEU B CA 1
ATOM 4746 C C . LEU B 1 282 ? 11.148 -9.227 14.75 1 97.56 282 LEU B C 1
ATOM 4748 O O . LEU B 1 282 ? 10.359 -8.477 15.328 1 97.56 282 LEU B O 1
ATOM 4752 N N . GLU B 1 283 ? 12.438 -9.18 14.961 1 97.19 283 GLU B N 1
ATOM 4753 C CA . GLU B 1 283 ? 13.047 -8.289 15.938 1 97.19 283 GLU B CA 1
ATOM 4754 C C . GLU B 1 283 ? 13.156 -6.867 15.398 1 97.19 283 GLU B C 1
ATOM 4756 O O . GLU B 1 283 ? 13.406 -5.926 16.156 1 97.19 283 GLU B O 1
ATOM 4761 N N . PHE B 1 284 ? 13.016 -6.707 14.117 1 97.69 284 PHE B N 1
ATOM 4762 C CA . PHE B 1 284 ? 13.109 -5.395 13.5 1 97.69 284 PHE B CA 1
ATOM 4763 C C . PHE B 1 284 ? 11.727 -4.785 13.297 1 97.69 284 PHE B C 1
ATOM 4765 O O . PHE B 1 284 ? 10.992 -5.184 12.383 1 97.69 284 PHE B O 1
ATOM 4772 N N . PRO B 1 285 ? 11.336 -3.824 14.031 1 95 285 PRO B N 1
ATOM 4773 C CA . PRO B 1 285 ? 9.984 -3.275 13.945 1 95 285 PRO B CA 1
ATOM 4774 C C . PRO B 1 285 ? 9.75 -2.465 12.672 1 95 285 PRO B C 1
ATOM 4776 O O . PRO B 1 285 ? 8.602 -2.205 12.305 1 95 285 PRO B O 1
ATOM 4779 N N . ASN B 1 286 ? 10.805 -2.082 12.008 1 96.69 286 ASN B N 1
ATOM 4780 C CA . ASN B 1 286 ? 10.703 -1.143 10.898 1 96.69 286 ASN B CA 1
ATOM 4781 C C . ASN B 1 286 ? 10.594 -1.867 9.562 1 96.69 286 ASN B C 1
ATOM 4783 O O . ASN B 1 286 ? 10.719 -1.247 8.508 1 96.69 286 ASN B O 1
ATOM 4787 N N . ILE B 1 287 ? 10.422 -3.174 9.531 1 98.56 287 ILE B N 1
ATOM 4788 C CA . ILE B 1 287 ? 10.344 -3.885 8.258 1 98.56 287 ILE B CA 1
ATOM 4789 C C . ILE B 1 287 ? 8.914 -4.375 8.039 1 98.56 287 ILE B C 1
ATOM 4791 O O . ILE B 1 287 ? 8.117 -4.441 8.977 1 98.56 287 ILE B O 1
ATOM 4795 N N . THR B 1 288 ? 8.516 -4.637 6.836 1 98.81 288 THR B N 1
ATOM 4796 C CA . THR B 1 288 ? 7.215 -5.164 6.438 1 98.81 288 THR B CA 1
ATOM 4797 C C . THR B 1 288 ? 7.359 -6.551 5.824 1 98.81 288 THR B C 1
ATOM 4799 O O . THR B 1 288 ? 8.148 -6.746 4.898 1 98.81 288 THR B O 1
ATOM 4802 N N . LEU B 1 289 ? 6.637 -7.535 6.336 1 98.69 289 LEU B N 1
ATOM 4803 C CA . LEU B 1 289 ? 6.75 -8.93 5.918 1 98.69 289 LEU B CA 1
ATOM 4804 C C . LEU B 1 289 ? 5.395 -9.484 5.5 1 98.69 289 LEU B C 1
ATOM 4806 O O . LEU B 1 289 ? 4.395 -9.281 6.195 1 98.69 289 LEU B O 1
ATOM 4810 N N . LEU B 1 290 ? 5.336 -10.094 4.387 1 98.75 290 LEU B N 1
ATOM 4811 C CA . LEU B 1 290 ? 4.176 -10.844 3.92 1 98.75 290 LEU B CA 1
ATOM 4812 C C . LEU B 1 290 ? 4.535 -12.297 3.654 1 98.75 290 LEU B C 1
ATOM 4814 O O . LEU B 1 290 ? 5.676 -12.609 3.305 1 98.75 290 LEU B O 1
ATOM 4818 N N . PRO B 1 291 ? 3.646 -13.227 3.828 1 98.44 291 PRO B N 1
ATOM 4819 C CA . PRO B 1 291 ? 3.893 -14.656 3.598 1 98.44 291 PRO B CA 1
ATOM 4820 C C . PRO B 1 291 ? 3.574 -15.086 2.168 1 98.44 291 PRO B C 1
ATOM 4822 O O . PRO B 1 291 ? 2.717 -15.945 1.955 1 98.44 291 PRO B O 1
ATOM 4825 N N . HIS B 1 292 ? 4.328 -14.469 1.229 1 97.25 292 HIS B N 1
ATOM 4826 C CA . HIS B 1 292 ? 4.23 -14.836 -0.178 1 97.25 292 HIS B CA 1
ATOM 4827 C C . HIS B 1 292 ? 2.811 -14.625 -0.701 1 97.25 292 HIS B C 1
ATOM 4829 O O . HIS B 1 292 ? 2.203 -15.555 -1.241 1 97.25 292 HIS B O 1
ATOM 4835 N N . MET B 1 293 ? 2.346 -13.375 -0.669 1 98.12 293 MET B N 1
ATOM 4836 C CA . MET B 1 293 ? 0.957 -13.008 -0.933 1 98.12 293 MET B CA 1
ATOM 4837 C C . MET B 1 293 ? 0.793 -12.484 -2.355 1 98.12 293 MET B C 1
ATOM 4839 O O . MET B 1 293 ? -0.318 -12.164 -2.779 1 98.12 293 MET B O 1
ATOM 4843 N N . GLY B 1 294 ? 1.821 -12.352 -3.119 1 97.25 294 GLY B N 1
ATOM 4844 C CA . GLY B 1 294 ? 1.83 -11.68 -4.41 1 97.25 294 GLY B CA 1
ATOM 4845 C C . GLY B 1 294 ? 0.659 -12.07 -5.293 1 97.25 294 GLY B C 1
ATOM 4846 O O . GLY B 1 294 ? 0.009 -11.203 -5.887 1 97.25 294 GLY B O 1
ATOM 4847 N N . THR B 1 295 ? 0.345 -13.359 -5.305 1 95.56 295 THR B N 1
ATOM 4848 C CA . THR B 1 295 ? -0.72 -13.836 -6.18 1 95.56 295 THR B CA 1
ATOM 4849 C C . THR B 1 295 ? -1.87 -14.422 -5.363 1 95.56 295 THR B C 1
ATOM 4851 O O . THR B 1 295 ? -2.725 -15.125 -5.902 1 95.56 295 THR B O 1
ATOM 4854 N N . GLU B 1 296 ? -1.896 -14.148 -4.09 1 96.25 296 GLU B N 1
ATOM 4855 C CA . GLU B 1 296 ? -2.857 -14.758 -3.174 1 96.25 296 GLU B CA 1
ATOM 4856 C C . GLU B 1 296 ? -4.207 -14.047 -3.242 1 96.25 296 GLU B C 1
ATOM 4858 O O . GLU B 1 296 ? -4.668 -13.484 -2.248 1 96.25 296 GLU B O 1
ATOM 4863 N N . THR B 1 297 ? -4.816 -14.016 -4.344 1 96.38 297 THR B N 1
ATOM 4864 C CA . THR B 1 297 ? -6.164 -13.508 -4.586 1 96.38 297 THR B CA 1
ATOM 4865 C C . THR B 1 297 ? -6.93 -14.438 -5.523 1 96.38 297 THR B C 1
ATOM 4867 O O . THR B 1 297 ? -6.336 -15.062 -6.406 1 96.38 297 THR B O 1
ATOM 4870 N N . ARG B 1 298 ? -8.148 -14.508 -5.359 1 95.25 298 ARG B N 1
ATOM 4871 C CA . ARG B 1 298 ? -8.992 -15.32 -6.23 1 95.25 298 ARG B CA 1
ATOM 4872 C C . ARG B 1 298 ? -8.844 -14.898 -7.688 1 95.25 298 ARG B C 1
ATOM 4874 O O . ARG B 1 298 ? -8.742 -15.742 -8.578 1 95.25 298 ARG B O 1
ATOM 4881 N N . ASP B 1 299 ? -8.797 -13.594 -7.926 1 96 299 ASP B N 1
ATOM 4882 C CA . ASP B 1 299 ? -8.703 -13.031 -9.273 1 96 299 ASP B CA 1
ATOM 4883 C C . ASP B 1 299 ? -7.445 -13.516 -9.984 1 96 299 ASP B C 1
ATOM 4885 O O . ASP B 1 299 ? -7.523 -14.062 -11.094 1 96 299 ASP B O 1
ATOM 4889 N N . THR B 1 300 ? -6.355 -13.398 -9.391 1 97.06 300 THR B N 1
ATOM 4890 C CA . THR B 1 300 ? -5.062 -13.719 -9.992 1 97.06 300 THR B CA 1
ATOM 4891 C C . THR B 1 300 ? -4.887 -15.227 -10.117 1 97.06 300 THR B C 1
ATOM 4893 O O . THR B 1 300 ? -4.438 -15.727 -11.148 1 97.06 300 THR B O 1
ATOM 4896 N N . GLN B 1 301 ? -5.273 -15.945 -9.055 1 96.69 301 GLN B N 1
ATOM 4897 C CA . GLN B 1 301 ? -5.125 -17.406 -9.086 1 96.69 301 GLN B CA 1
ATOM 4898 C C . GLN B 1 301 ? -6 -18.016 -10.172 1 96.69 301 GLN B C 1
ATOM 4900 O O . GLN B 1 301 ? -5.586 -18.969 -10.852 1 96.69 301 GLN B O 1
ATOM 4905 N N . ARG B 1 302 ? -7.203 -17.5 -10.344 1 97.12 302 ARG B N 1
ATOM 4906 C CA . ARG B 1 302 ? -8.055 -17.969 -11.43 1 97.12 302 ARG B CA 1
ATOM 4907 C C . ARG B 1 302 ? -7.406 -17.719 -12.789 1 97.12 302 ARG B C 1
ATOM 4909 O O . ARG B 1 302 ? -7.398 -18.609 -13.648 1 97.12 302 ARG B O 1
ATOM 4916 N N . LYS B 1 303 ? -6.871 -16.562 -12.93 1 96.88 303 LYS B N 1
ATOM 4917 C CA . LYS B 1 303 ? -6.176 -16.219 -14.172 1 96.88 303 LYS B CA 1
ATOM 4918 C C . LYS B 1 303 ? -5.016 -17.172 -14.43 1 96.88 303 LYS B C 1
ATOM 4920 O O . LYS B 1 303 ? -4.812 -17.625 -15.562 1 96.88 303 LYS B O 1
ATOM 4925 N N . MET B 1 304 ? -4.273 -17.469 -13.438 1 97.31 304 MET B N 1
ATOM 4926 C CA . MET B 1 304 ? -3.141 -18.391 -13.531 1 97.31 304 MET B CA 1
ATOM 4927 C C . MET B 1 304 ? -3.604 -19.781 -13.93 1 97.31 304 MET B C 1
ATOM 4929 O O . MET B 1 304 ? -3.033 -20.391 -14.828 1 97.31 304 MET B O 1
ATOM 4933 N N . GLU B 1 305 ? -4.652 -20.25 -13.266 1 97.69 305 GLU B N 1
ATOM 4934 C CA . GLU B 1 305 ? -5.176 -21.578 -13.547 1 97.69 305 GLU B CA 1
ATOM 4935 C C . GLU B 1 305 ? -5.68 -21.672 -14.984 1 97.69 305 GLU B C 1
ATOM 4937 O O . GLU B 1 305 ? -5.34 -22.625 -15.703 1 97.69 305 GLU B O 1
ATOM 4942 N N . VAL B 1 306 ? -6.414 -20.703 -15.391 1 98.06 306 VAL B N 1
ATOM 4943 C CA . VAL B 1 306 ? -6.965 -20.703 -16.734 1 98.06 306 VAL B CA 1
ATOM 4944 C C . VAL B 1 306 ? -5.832 -20.703 -17.766 1 98.06 306 VAL B C 1
ATOM 4946 O O . VAL B 1 306 ? -5.887 -21.438 -18.75 1 98.06 306 VAL B O 1
ATOM 4949 N N . ARG B 1 307 ? -4.855 -19.953 -17.484 1 97.75 307 ARG B N 1
ATOM 4950 C CA . ARG B 1 307 ? -3.732 -19.875 -18.406 1 97.75 307 ARG B CA 1
ATOM 4951 C C . ARG B 1 307 ? -2.998 -21.219 -18.5 1 97.75 307 ARG B C 1
ATOM 4953 O O . ARG B 1 307 ? -2.676 -21.688 -19.594 1 97.75 307 ARG B O 1
ATOM 4960 N N . ALA B 1 308 ? -2.727 -21.797 -17.391 1 97.88 308 ALA B N 1
ATOM 4961 C CA . ALA B 1 308 ? -2.049 -23.094 -17.359 1 97.88 308 ALA B CA 1
ATOM 4962 C C . ALA B 1 308 ? -2.881 -24.156 -18.062 1 97.88 308 ALA B C 1
ATOM 4964 O O . ALA B 1 308 ? -2.355 -24.922 -18.875 1 97.88 308 ALA B O 1
ATOM 4965 N N . LEU B 1 309 ? -4.176 -24.156 -17.812 1 98.31 309 LEU B N 1
ATOM 4966 C CA . LEU B 1 309 ? -5.086 -25.109 -18.438 1 98.31 309 LEU B CA 1
ATOM 4967 C C . LEU B 1 309 ? -5.152 -24.891 -19.953 1 98.31 309 LEU B C 1
ATOM 4969 O O . LEU B 1 309 ? -5.195 -25.844 -20.719 1 98.31 309 LEU B O 1
ATOM 4973 N N . THR B 1 310 ? -5.137 -23.656 -20.297 1 98.44 310 THR B N 1
ATOM 4974 C CA . THR B 1 310 ? -5.176 -23.312 -21.719 1 98.44 310 THR B CA 1
ATOM 4975 C C . THR B 1 310 ? -3.924 -23.828 -22.438 1 98.44 310 THR B C 1
ATOM 4977 O O . THR B 1 310 ? -3.994 -24.266 -23.578 1 98.44 310 THR B O 1
ATOM 4980 N N . ASN B 1 311 ? -2.791 -23.781 -21.75 1 98.31 311 ASN B N 1
ATOM 4981 C CA . ASN B 1 311 ? -1.566 -24.312 -22.344 1 98.31 311 ASN B CA 1
ATOM 4982 C C . ASN B 1 311 ? -1.693 -25.812 -22.625 1 98.31 311 ASN B C 1
ATOM 4984 O O . ASN B 1 311 ? -1.25 -26.281 -23.672 1 98.31 311 ASN B O 1
ATOM 4988 N N . ILE B 1 312 ? -2.336 -26.531 -21.75 1 98.44 312 ILE B N 1
ATOM 4989 C CA . ILE B 1 312 ? -2.555 -27.953 -21.953 1 98.44 312 ILE B CA 1
ATOM 4990 C C . ILE B 1 312 ? -3.506 -28.188 -23.125 1 98.44 312 ILE B C 1
ATOM 4992 O O . ILE B 1 312 ? -3.221 -28.984 -24.016 1 98.44 312 ILE B O 1
ATOM 4996 N N . ARG B 1 313 ? -4.586 -27.453 -23.125 1 98.44 313 ARG B N 1
ATOM 4997 C CA . ARG B 1 313 ? -5.551 -27.562 -24.203 1 98.44 313 ARG B CA 1
ATOM 4998 C C . ARG B 1 313 ? -4.891 -27.281 -25.562 1 98.44 313 ARG B C 1
ATOM 5000 O O . ARG B 1 313 ? -5.094 -28.016 -26.516 1 98.44 313 ARG B O 1
ATOM 5007 N N . ASP B 1 314 ? -4.105 -26.219 -25.578 1 98.12 314 ASP B N 1
ATOM 5008 C CA . ASP B 1 314 ? -3.438 -25.844 -26.828 1 98.12 314 ASP B CA 1
ATOM 5009 C C . ASP B 1 314 ? -2.463 -26.922 -27.281 1 98.12 314 ASP B C 1
ATOM 5011 O O . ASP B 1 314 ? -2.33 -27.188 -28.469 1 98.12 314 ASP B O 1
ATOM 5015 N N . TYR B 1 315 ? -1.792 -27.516 -26.344 1 97.94 315 TYR B N 1
ATOM 5016 C CA . TYR B 1 315 ? -0.917 -28.625 -26.703 1 97.94 315 TYR B CA 1
ATOM 5017 C C . TYR B 1 315 ? -1.714 -29.781 -27.312 1 97.94 315 TYR B C 1
ATOM 5019 O O . TYR B 1 315 ? -1.314 -30.344 -28.328 1 97.94 315 TYR B O 1
ATOM 5027 N N . LEU B 1 316 ? -2.848 -30.094 -26.781 1 97.94 316 LEU B N 1
ATOM 5028 C CA . LEU B 1 316 ? -3.662 -31.219 -27.234 1 97.94 316 LEU B CA 1
ATOM 5029 C C . LEU B 1 316 ? -4.258 -30.938 -28.609 1 97.94 316 LEU B C 1
ATOM 5031 O O . LEU B 1 316 ? -4.363 -31.844 -29.438 1 97.94 316 LEU B O 1
ATOM 5035 N N . VAL B 1 317 ? -4.523 -29.656 -28.812 1 97.31 317 VAL B N 1
ATOM 5036 C CA . VAL B 1 317 ? -5.258 -29.312 -30.016 1 97.31 317 VAL B CA 1
ATOM 5037 C C . VAL B 1 317 ? -4.281 -28.891 -31.109 1 97.31 317 VAL B C 1
ATOM 5039 O O . VAL B 1 317 ? -4.465 -29.234 -32.281 1 97.31 317 VAL B O 1
ATOM 5042 N N . HIS B 1 318 ? -3.244 -28.172 -30.719 1 96.69 318 HIS B N 1
ATOM 5043 C CA . HIS B 1 318 ? -2.381 -27.547 -31.719 1 96.69 318 HIS B CA 1
ATOM 5044 C C . HIS B 1 318 ? -0.964 -28.109 -31.641 1 96.69 318 HIS B C 1
ATOM 5046 O O . HIS B 1 318 ? -0.118 -27.781 -32.469 1 96.69 318 HIS B O 1
ATOM 5052 N N . GLY B 1 319 ? -0.671 -28.906 -30.672 1 95.94 319 GLY B N 1
ATOM 5053 C CA . GLY B 1 319 ? 0.632 -29.531 -30.547 1 95.94 319 GLY B CA 1
ATOM 5054 C C . GLY B 1 319 ? 1.618 -28.719 -29.734 1 95.94 319 GLY B C 1
ATOM 5055 O O . GLY B 1 319 ? 2.742 -29.156 -29.484 1 95.94 319 GLY B O 1
ATOM 5056 N N . MET B 1 320 ? 1.141 -27.453 -29.328 1 95.62 320 MET B N 1
ATOM 5057 C CA . MET B 1 320 ? 2.061 -26.609 -28.562 1 95.62 320 MET B CA 1
ATOM 5058 C C . MET B 1 320 ? 1.3 -25.578 -27.75 1 95.62 320 MET B C 1
ATOM 5060 O O . MET B 1 320 ? 0.4 -24.906 -28.266 1 95.62 320 MET B O 1
ATOM 5064 N N . GLY B 1 321 ? 1.725 -25.484 -26.5 1 94.12 321 GLY B N 1
ATOM 5065 C CA . GLY B 1 321 ? 1.234 -24.375 -25.688 1 94.12 321 GLY B CA 1
ATOM 5066 C C . GLY B 1 321 ? 1.988 -23.078 -25.938 1 94.12 321 GLY B C 1
ATOM 5067 O O . GLY B 1 321 ? 3.084 -23.094 -26.5 1 94.12 321 GLY B O 1
ATOM 5068 N N . LYS B 1 322 ? 1.438 -21.984 -25.453 1 94.44 322 LYS B N 1
ATOM 5069 C CA . LYS B 1 322 ? 1.973 -20.672 -25.797 1 94.44 322 LYS B CA 1
ATOM 5070 C C . LYS B 1 322 ? 3.043 -20.234 -24.797 1 94.44 322 LYS B C 1
ATOM 5072 O O . LYS B 1 322 ? 3.855 -19.359 -25.109 1 94.44 322 LYS B O 1
ATOM 5077 N N . ASP B 1 323 ? 3.109 -20.938 -23.594 1 97.12 323 ASP B N 1
ATOM 5078 C CA . ASP B 1 323 ? 3.961 -20.406 -22.531 1 97.12 323 ASP B CA 1
ATOM 5079 C C . ASP B 1 323 ? 5.121 -21.359 -22.234 1 97.12 323 ASP B C 1
ATOM 5081 O O . ASP B 1 323 ? 5.496 -21.547 -21.078 1 97.12 323 ASP B O 1
ATOM 5085 N N . LEU B 1 324 ? 5.605 -21.984 -23.312 1 96.94 324 LEU B N 1
ATOM 5086 C CA . LEU B 1 324 ? 6.781 -22.828 -23.141 1 96.94 324 LEU B CA 1
ATOM 5087 C C . LEU B 1 324 ? 7.914 -22.062 -22.469 1 96.94 324 LEU B C 1
ATOM 5089 O O . LEU B 1 324 ? 8.211 -20.922 -22.859 1 96.94 324 LEU B O 1
ATOM 5093 N N . ILE B 1 325 ? 8.508 -22.625 -21.422 1 95.38 325 ILE B N 1
ATOM 5094 C CA . ILE B 1 325 ? 9.57 -21.906 -20.719 1 95.38 325 ILE B CA 1
ATOM 5095 C C . ILE B 1 325 ? 10.773 -21.766 -21.641 1 95.38 325 ILE B C 1
ATOM 5097 O O . ILE B 1 325 ? 10.961 -22.547 -22.562 1 95.38 325 ILE B O 1
ATOM 5101 N N . PRO B 1 326 ? 11.641 -20.797 -21.391 1 90.38 326 PRO B N 1
ATOM 5102 C CA . PRO B 1 326 ? 12.742 -20.484 -22.312 1 90.38 326 PRO B CA 1
ATOM 5103 C C . PRO B 1 326 ? 13.719 -21.641 -22.484 1 90.38 326 PRO B C 1
ATOM 5105 O O . PRO B 1 326 ? 14.234 -21.859 -23.578 1 90.38 326 PRO B O 1
ATOM 5108 N N . GLU B 1 327 ? 13.906 -22.453 -21.484 1 91.12 327 GLU B N 1
ATOM 5109 C CA . GLU B 1 327 ? 14.891 -23.516 -21.516 1 91.12 327 GLU B CA 1
ATOM 5110 C C . GLU B 1 327 ? 14.477 -24.625 -22.484 1 91.12 327 GLU B C 1
ATOM 5112 O O . GLU B 1 327 ? 15.305 -25.438 -22.906 1 91.12 327 GLU B O 1
ATOM 5117 N N . MET B 1 328 ? 13.188 -24.609 -22.812 1 92.88 328 MET B N 1
ATOM 5118 C CA . MET B 1 328 ? 12.672 -25.688 -23.672 1 92.88 328 MET B CA 1
ATOM 5119 C C . MET B 1 328 ? 12.531 -25.219 -25.109 1 92.88 328 MET B C 1
ATOM 5121 O O . MET B 1 328 ? 12.188 -26 -25.984 1 92.88 328 MET B O 1
ATOM 5125 N N . ARG B 1 329 ? 12.812 -23.891 -25.234 1 85.06 329 ARG B N 1
ATOM 5126 C CA . ARG B 1 329 ? 12.711 -23.344 -26.578 1 85.06 329 ARG B CA 1
ATOM 5127 C C . ARG B 1 329 ? 13.977 -23.609 -27.375 1 85.06 329 ARG B C 1
ATOM 5129 O O . ARG B 1 329 ? 15.086 -23.469 -26.859 1 85.06 329 ARG B O 1
ATOM 5136 N N . THR B 1 330 ? 14.094 -24.719 -28.328 1 68.31 330 THR B N 1
ATOM 5137 C CA . THR B 1 330 ? 15.203 -25.016 -29.234 1 68.31 330 THR B CA 1
ATOM 5138 C C . THR B 1 330 ? 15.352 -23.953 -30.297 1 68.31 330 THR B C 1
ATOM 5140 O O . THR B 1 330 ? 14.367 -23.328 -30.703 1 68.31 330 THR B O 1
#

Secondary structure (DSSP, 8-state):
-PPEEEE---SS-HHHHHHHHTTT-EEEE--TT--HHHHHHHHSTTSTTTTEEEEEE-SSGGGS-B-HHHHHTS-TT--EEEESSS--TTB-HHHHHHTT-EEE--TTTTHHHHHHHHHHHHHHHHHTHHHHHHHHHTT--SPTTHHHH---STTPEEEEE--SHHHHHHHHHHTTTT-EEEEE-SSPPTT--TTEEE-SSHHHHHTT-SEEEE----STTTTT-B-HHHHHHSPTTEEEEE-S-GGGB-HHHHHHHHHTTSEEEEEES--TTTTS--GGGGG-TT-EE-SS-TT-SHHHHHHHHHHHHHHHHHHHHHS--TTB-GGG--/-PPEEEE---SS-HHHHHHHHTTT-EEEE--TT--HHHHHHHHSTTSTTTTEEEEEE-SSGGGS-B-HHHHHTS-TT--EEEESSS--TTB-HHHHHHTT-EEE--TTTTHHHHHHHHHHHHHHHHHTHHHHHHHHHTT--SPTTHHHH---STTPEEEEE--SHHHHHHHHHHTTTT-EEEEE-SSPPTT--TTEEE-SSHHHHHTT-SEEEE----STTTTT-B-HHHHHHSPTTEEEEE-S-GGGB-HHHHHHHHHTTSEEEEEES--TTTTS--GGGGG-TT-EE-SS-TT-SHHHHHHHHHHHHHHHHHHHHHS--TTB-GGG--

InterPro domains:
  IPR006139 D-isomer specific 2-hydroxyacid dehydrogenase, catalytic domain [PF00389] (57-317)
  IPR006140 D-isomer specific 2-hydroxyacid dehydrogenase, NAD-binding domain [PF02826] (120-294)
  IPR029752 D-isomer specific 2-hydroxyacid dehydrogenase, NAD-binding domain conserved site 1 [PS00065] (158-185)
  IPR029753 D-isomer specific 2-hydroxyacid dehydrogenase, NAD-binding domain conserved site [PS00671] (234-250)
  IPR036291 NAD(P)-binding domain superfamily [SSF51735] (114-294)
  IPR050223 D-isomer specific 2-hydroxyacid dehydrogenase [PTHR10996] (39-316)